Protein AF-A0A524K242-F1 (afdb_monomer)

pLDDT: mean 79.97, std 19.68, range [29.61, 97.94]

Structure (mmCIF, N/CA/C/O backbone):
data_AF-A0A524K242-F1
#
_entry.id   AF-A0A524K242-F1
#
loop_
_atom_site.group_PDB
_atom_site.id
_atom_site.type_symbol
_atom_site.label_atom_id
_atom_site.label_alt_id
_atom_site.label_comp_id
_atom_site.label_asym_id
_atom_site.label_entity_id
_atom_site.label_seq_id
_atom_site.pdbx_PDB_ins_code
_atom_site.Cartn_x
_atom_site.Cartn_y
_atom_site.Cartn_z
_atom_site.occupancy
_atom_site.B_iso_or_equiv
_atom_site.auth_seq_id
_atom_site.auth_comp_id
_atom_site.auth_asym_id
_atom_site.auth_atom_id
_atom_site.pdbx_PDB_model_num
ATOM 1 N N . MET A 1 1 ? -38.930 -62.340 25.314 1.00 42.44 1 MET A N 1
ATOM 2 C CA . MET A 1 1 ? -38.741 -61.774 23.959 1.00 42.44 1 MET A CA 1
ATOM 3 C C . MET A 1 1 ? -38.458 -60.273 24.111 1.00 42.44 1 MET A C 1
ATOM 5 O O . MET A 1 1 ? -39.391 -59.498 24.069 1.00 42.44 1 MET A O 1
ATOM 9 N N . LEU A 1 2 ? -37.294 -59.736 24.487 1.00 34.53 2 LEU A N 1
ATOM 10 C CA . LEU A 1 2 ? -35.888 -60.018 24.176 1.00 34.53 2 LEU A CA 1
ATOM 11 C C . LEU A 1 2 ? -35.603 -60.156 22.672 1.00 34.53 2 LEU A C 1
ATOM 13 O O . LEU A 1 2 ? -35.910 -61.187 22.083 1.00 34.53 2 LEU A O 1
ATOM 17 N N . LYS A 1 3 ? -34.935 -59.113 22.149 1.00 38.59 3 LYS A N 1
ATOM 18 C CA . LYS A 1 3 ? -34.199 -58.989 20.876 1.00 38.59 3 LYS A CA 1
ATOM 19 C C . LYS A 1 3 ? -35.023 -58.801 19.595 1.00 38.59 3 LYS A C 1
ATOM 21 O O . LYS A 1 3 ? -35.289 -59.769 18.895 1.00 38.59 3 LYS A O 1
ATOM 26 N N . LYS A 1 4 ? -35.304 -57.537 19.232 1.00 38.00 4 LYS A N 1
ATOM 27 C CA . LYS A 1 4 ? -35.409 -57.073 17.821 1.00 38.00 4 LYS A CA 1
ATOM 28 C C . LYS A 1 4 ? -35.371 -55.538 17.634 1.00 38.00 4 LYS A C 1
ATOM 30 O O . LYS A 1 4 ? -35.857 -55.016 16.638 1.00 38.00 4 LYS A O 1
ATOM 35 N N . HIS A 1 5 ? -34.747 -54.812 18.561 1.00 40.09 5 HIS A N 1
ATOM 36 C CA . HIS A 1 5 ? -34.411 -53.389 18.421 1.00 40.09 5 HIS A CA 1
ATOM 37 C C . HIS A 1 5 ? -32.947 -53.206 18.812 1.00 40.09 5 HIS A C 1
ATOM 39 O O . HIS A 1 5 ? -32.665 -52.879 19.949 1.00 40.09 5 HIS A O 1
ATOM 45 N N . GLU A 1 6 ? -32.037 -53.551 17.900 1.00 36.59 6 GLU A N 1
ATOM 46 C CA . GLU A 1 6 ? -30.608 -53.192 17.911 1.00 36.59 6 GLU A CA 1
ATOM 47 C C . GLU A 1 6 ? -29.932 -54.004 16.804 1.00 36.59 6 GLU A C 1
ATOM 49 O O . GLU A 1 6 ? -29.565 -55.155 17.023 1.00 36.59 6 GLU A O 1
ATOM 54 N N . LYS A 1 7 ? -29.882 -53.450 15.585 1.00 36.50 7 LYS A N 1
ATOM 55 C CA . LYS A 1 7 ? -28.930 -53.767 14.493 1.00 36.50 7 LYS A CA 1
ATOM 56 C C . LYS A 1 7 ? -29.427 -53.160 13.175 1.00 36.50 7 LYS A C 1
ATOM 58 O O . LYS A 1 7 ? -29.751 -53.888 12.251 1.00 36.50 7 LYS A O 1
ATOM 63 N N . CYS A 1 8 ? -29.530 -51.829 13.093 1.00 32.56 8 CYS A N 1
ATOM 64 C CA . CYS A 1 8 ? -29.484 -51.138 11.791 1.00 32.56 8 CYS A CA 1
ATOM 65 C C . CYS A 1 8 ? -29.260 -49.611 11.876 1.00 32.56 8 CYS A C 1
ATOM 67 O O . CYS A 1 8 ? -29.752 -48.884 11.027 1.00 32.56 8 CYS A O 1
ATOM 69 N N . VAL A 1 9 ? -28.559 -49.088 12.895 1.00 35.62 9 VAL A N 1
ATOM 70 C CA . VAL A 1 9 ? -28.145 -47.656 12.935 1.00 35.62 9 VAL A CA 1
ATOM 71 C C . VAL A 1 9 ? -26.685 -47.497 13.406 1.00 35.62 9 VAL A C 1
ATOM 73 O O . VAL A 1 9 ? -26.227 -46.427 13.783 1.00 35.62 9 VAL A O 1
ATOM 76 N N . GLN A 1 10 ? -25.895 -48.571 13.354 1.00 34.06 10 GLN A N 1
ATOM 77 C CA . GLN A 1 10 ? -24.447 -48.511 13.579 1.00 34.06 10 GLN A CA 1
ATOM 78 C C . GLN A 1 10 ? -23.697 -48.917 12.310 1.00 34.06 10 GLN A C 1
ATOM 80 O O . GLN A 1 10 ? -22.938 -49.874 12.287 1.00 34.06 10 GLN A O 1
ATOM 85 N N . SER A 1 11 ? -23.900 -48.151 11.245 1.00 36.50 11 SER A N 1
ATOM 86 C CA . SER A 1 11 ? -22.844 -47.891 10.268 1.00 36.50 11 SER A CA 1
ATOM 87 C C . SER A 1 11 ? -22.536 -46.398 10.342 1.00 36.50 11 SER A C 1
ATOM 89 O O . SER A 1 11 ? -22.792 -45.630 9.417 1.00 36.50 11 SER A O 1
ATOM 91 N N . LYS A 1 12 ? -22.045 -45.974 11.515 1.00 40.19 12 LYS A N 1
ATOM 92 C CA . LYS A 1 12 ? -21.290 -44.731 11.646 1.00 40.19 12 LYS A CA 1
ATOM 93 C C . LYS A 1 12 ? -20.072 -44.896 10.744 1.00 40.19 12 LYS A C 1
ATOM 95 O O . LYS A 1 12 ? -19.096 -45.528 11.133 1.00 40.19 12 LYS A O 1
ATOM 100 N N . GLY A 1 13 ? -20.167 -44.382 9.522 1.00 40.28 13 GLY A N 1
ATOM 101 C CA . GLY A 1 13 ? -18.994 -44.050 8.736 1.00 40.28 13 GLY A CA 1
ATOM 102 C C . GLY A 1 13 ? -18.268 -42.963 9.506 1.00 40.28 13 GLY A C 1
ATOM 103 O O . GLY A 1 13 ? -18.625 -41.792 9.418 1.00 40.28 13 GLY A O 1
ATOM 104 N N . THR A 1 14 ? -17.322 -43.367 10.346 1.00 46.06 14 THR A N 1
ATOM 105 C CA . THR A 1 14 ? -16.309 -42.483 10.902 1.00 46.06 14 THR A CA 1
ATOM 106 C C . THR A 1 14 ? -15.614 -41.868 9.696 1.00 46.06 14 THR A C 1
ATOM 108 O O . THR A 1 14 ? -14.786 -42.523 9.066 1.00 46.06 14 THR A O 1
ATOM 111 N N . VAL A 1 15 ? -16.010 -40.656 9.299 1.00 51.56 15 VAL A N 1
ATOM 112 C CA . VAL A 1 15 ? -15.212 -39.873 8.357 1.00 51.56 15 VAL A CA 1
ATOM 113 C C . VAL A 1 15 ? -13.852 -39.769 9.030 1.00 51.56 15 VAL A C 1
ATOM 115 O O . VAL A 1 15 ? -13.754 -39.214 10.126 1.00 51.56 15 VAL A O 1
ATOM 118 N N . SER A 1 16 ? -12.851 -40.435 8.451 1.00 55.69 16 SER A N 1
ATOM 119 C CA . SER A 1 16 ? -11.499 -40.469 9.001 1.00 55.69 16 SER A CA 1
ATOM 120 C C . SER A 1 16 ? -11.087 -39.038 9.327 1.00 55.69 16 SER A C 1
ATOM 122 O O . SER A 1 16 ? -11.194 -38.161 8.467 1.00 55.69 16 SER A O 1
ATOM 124 N N . SER A 1 17 ? -10.626 -38.778 10.551 1.00 59.44 17 SER A N 1
ATOM 125 C CA . SER A 1 17 ? -10.115 -37.458 10.939 1.00 59.44 17 SER A CA 1
ATOM 126 C C . SER A 1 17 ? -9.003 -36.982 9.995 1.00 59.44 17 SER A C 1
ATOM 128 O O . SER A 1 17 ? -8.824 -35.779 9.828 1.00 59.44 17 SER A O 1
ATOM 130 N N . SER A 1 18 ? -8.311 -37.913 9.320 1.00 61.03 18 SER A N 1
ATOM 131 C CA . SER A 1 18 ? -7.357 -37.612 8.249 1.00 61.03 18 SER A CA 1
ATOM 132 C C . SER A 1 18 ? -8.021 -36.961 7.032 1.00 61.03 18 SER A C 1
ATOM 134 O O . SER A 1 18 ? -7.525 -35.954 6.552 1.00 61.03 18 SER A O 1
ATOM 136 N N . ALA A 1 19 ? -9.175 -37.463 6.584 1.00 67.25 19 ALA A N 1
ATOM 137 C CA . ALA A 1 19 ? -9.886 -36.946 5.416 1.00 67.25 19 ALA A CA 1
ATOM 138 C C . ALA A 1 19 ? -10.508 -35.567 5.689 1.00 67.25 19 ALA A C 1
ATOM 140 O O . ALA A 1 19 ? -10.528 -34.708 4.813 1.00 67.25 19 ALA A O 1
ATOM 141 N N . VAL A 1 20 ? -10.979 -35.326 6.919 1.00 69.62 20 VAL A N 1
ATOM 142 C CA . VAL A 1 20 ? -11.454 -33.994 7.336 1.00 69.62 20 VAL A CA 1
ATOM 143 C C . VAL A 1 20 ? -10.293 -32.999 7.402 1.00 69.62 20 VAL A C 1
ATOM 145 O O . VAL A 1 20 ? -10.437 -31.869 6.939 1.00 69.62 20 VAL A O 1
ATOM 148 N N . ASN A 1 21 ? -9.131 -33.414 7.915 1.00 68.81 21 ASN A N 1
ATOM 149 C CA . ASN A 1 21 ? -7.930 -32.578 7.914 1.00 68.81 21 ASN A CA 1
ATOM 150 C C . ASN A 1 21 ? -7.433 -32.286 6.495 1.00 68.81 21 ASN A C 1
ATOM 152 O O . ASN A 1 21 ? -7.138 -31.136 6.195 1.00 68.81 21 ASN A O 1
ATOM 156 N N . GLU A 1 22 ? -7.389 -33.279 5.608 1.00 70.81 22 GLU A N 1
ATOM 157 C CA . GLU A 1 22 ? -7.005 -33.090 4.204 1.00 70.81 22 GLU A CA 1
ATOM 158 C C . GLU A 1 22 ? -7.956 -32.129 3.480 1.00 70.81 22 GLU A C 1
ATOM 160 O O . GLU A 1 22 ? -7.500 -31.205 2.810 1.00 70.81 22 GLU A O 1
ATOM 165 N N . LEU A 1 23 ? -9.273 -32.272 3.670 1.00 69.44 23 LEU A N 1
ATOM 166 C CA . LEU A 1 23 ? -10.265 -31.351 3.106 1.00 69.44 23 LEU A CA 1
ATOM 167 C C . LEU A 1 23 ? -10.105 -29.922 3.635 1.00 69.44 23 LEU A C 1
ATOM 169 O O . LEU A 1 23 ? -10.244 -28.971 2.865 1.00 69.44 23 LEU A O 1
ATOM 173 N N . ASN A 1 24 ? -9.795 -29.757 4.922 1.00 68.62 24 ASN A N 1
ATOM 174 C CA . ASN A 1 24 ? -9.546 -28.441 5.505 1.00 68.62 24 ASN A CA 1
ATOM 175 C C . ASN A 1 24 ? -8.248 -27.822 4.973 1.00 68.62 24 ASN A C 1
ATOM 177 O O . ASN A 1 24 ? -8.267 -26.658 4.591 1.00 68.62 24 ASN A O 1
ATOM 181 N N . ILE A 1 25 ? -7.170 -28.600 4.844 1.00 73.62 25 ILE A N 1
ATOM 182 C CA . ILE A 1 25 ? -5.895 -28.148 4.265 1.00 73.62 25 ILE A CA 1
ATOM 183 C C . ILE A 1 25 ? -6.082 -27.717 2.804 1.00 73.62 25 ILE A C 1
ATOM 185 O O . ILE A 1 25 ? -5.585 -26.671 2.395 1.00 73.62 25 ILE A O 1
ATOM 189 N N . ILE A 1 26 ? -6.828 -28.494 2.012 1.00 69.88 26 ILE A N 1
ATOM 190 C CA . ILE A 1 26 ? -7.129 -28.158 0.612 1.00 69.88 26 ILE A CA 1
ATOM 191 C C . ILE A 1 26 ? -8.006 -26.902 0.535 1.00 69.88 26 ILE A C 1
ATOM 193 O O . ILE A 1 26 ? -7.803 -26.043 -0.319 1.00 69.88 26 ILE A O 1
ATOM 197 N N . ARG A 1 27 ? -8.986 -26.758 1.431 1.00 66.44 27 ARG A N 1
ATOM 198 C CA . ARG A 1 27 ? -9.832 -25.563 1.471 1.00 66.44 27 ARG A CA 1
ATOM 199 C C . ARG A 1 27 ? -9.030 -24.321 1.856 1.00 66.44 27 ARG A C 1
ATOM 201 O O . ARG A 1 27 ? -9.202 -23.282 1.225 1.00 66.44 27 ARG A O 1
ATOM 208 N N . GLU A 1 28 ? -8.164 -24.426 2.858 1.00 67.38 28 GLU A N 1
ATOM 209 C CA . GLU A 1 28 ? -7.267 -23.347 3.276 1.00 67.38 28 GLU A CA 1
ATOM 210 C C . GLU A 1 28 ? -6.303 -22.959 2.154 1.00 67.38 28 GLU A C 1
ATOM 212 O O . GLU A 1 28 ? -6.154 -21.770 1.881 1.00 67.38 28 GLU A O 1
ATOM 217 N N . SER A 1 29 ? -5.728 -23.929 1.435 1.00 60.12 29 SER A N 1
ATOM 218 C CA . SER A 1 29 ? -4.823 -23.645 0.316 1.00 60.12 29 SER A CA 1
ATOM 219 C C . SER A 1 29 ? -5.529 -22.970 -0.863 1.00 60.12 29 SER A C 1
ATOM 221 O O . SER A 1 29 ? -4.965 -22.062 -1.470 1.00 60.12 29 SER A O 1
ATOM 223 N N . ILE A 1 30 ? -6.785 -23.329 -1.154 1.00 67.38 30 ILE A N 1
ATOM 224 C CA . ILE A 1 30 ? -7.597 -22.652 -2.178 1.00 67.38 30 ILE A CA 1
ATOM 225 C C . ILE A 1 30 ? -7.927 -21.218 -1.753 1.00 67.38 30 ILE A C 1
ATOM 227 O O . ILE A 1 30 ? -7.791 -20.299 -2.556 1.00 67.38 30 ILE A O 1
ATOM 231 N N . VAL A 1 31 ? -8.343 -21.001 -0.500 1.00 68.25 31 VAL A N 1
ATOM 232 C CA . VAL A 1 31 ? -8.637 -19.651 0.013 1.00 68.25 31 VAL A CA 1
ATOM 233 C C . VAL A 1 31 ? -7.382 -18.778 -0.019 1.00 68.25 31 VAL A C 1
ATOM 235 O O . VAL A 1 31 ? -7.457 -17.626 -0.440 1.00 68.25 31 VAL A O 1
ATOM 238 N N . GLN A 1 32 ? -6.227 -19.337 0.350 1.00 69.62 32 GLN A N 1
ATOM 239 C CA . GLN A 1 32 ? -4.930 -18.668 0.246 1.00 69.62 32 GLN A CA 1
ATOM 240 C C . GLN A 1 32 ? -4.579 -18.312 -1.196 1.00 69.62 32 GLN A C 1
ATOM 242 O O . GLN A 1 32 ? -4.252 -17.160 -1.472 1.00 69.62 32 GLN A O 1
ATOM 247 N N . ALA A 1 33 ? -4.717 -19.261 -2.123 1.00 60.28 33 ALA A N 1
ATOM 248 C CA . ALA A 1 33 ? -4.453 -19.027 -3.537 1.00 60.28 33 ALA A CA 1
ATOM 249 C C . ALA A 1 33 ? -5.357 -17.929 -4.119 1.00 60.28 33 ALA A C 1
ATOM 251 O O . ALA A 1 33 ? -4.871 -17.053 -4.822 1.00 60.28 33 ALA A O 1
ATOM 252 N N . VAL A 1 34 ? -6.651 -17.925 -3.783 1.00 68.19 34 VAL A N 1
ATOM 253 C CA . VAL A 1 34 ? -7.604 -16.907 -4.259 1.00 68.19 34 VAL A CA 1
ATOM 254 C C . VAL A 1 34 ? -7.348 -15.542 -3.611 1.00 68.19 34 VAL A C 1
ATOM 256 O O . VAL A 1 34 ? -7.420 -14.519 -4.286 1.00 68.19 34 VAL A O 1
ATOM 259 N N . GLY A 1 35 ? -7.022 -15.501 -2.316 1.00 67.44 35 GLY A N 1
ATOM 260 C CA . GLY A 1 35 ? -6.725 -14.253 -1.608 1.00 67.44 35 GLY A CA 1
ATOM 261 C C . GLY A 1 35 ? -5.398 -13.607 -2.021 1.00 67.44 35 GLY A C 1
ATOM 262 O O . GLY A 1 35 ? -5.261 -12.388 -1.916 1.00 67.44 35 GLY A O 1
ATOM 263 N N . LEU A 1 36 ? -4.444 -14.402 -2.519 1.00 77.44 36 LEU A N 1
ATOM 264 C CA . LEU A 1 36 ? -3.141 -13.949 -3.018 1.00 77.44 36 LEU A CA 1
ATOM 265 C C . LEU A 1 36 ? -3.072 -13.827 -4.547 1.00 77.44 36 LEU A C 1
ATOM 267 O O . LEU A 1 36 ? -2.053 -13.368 -5.049 1.00 77.44 36 LEU A O 1
ATOM 271 N N . ASP A 1 37 ? -4.128 -14.171 -5.290 1.00 75.31 37 ASP A N 1
ATOM 272 C CA . ASP A 1 37 ? -4.134 -14.220 -6.767 1.00 75.31 37 ASP A CA 1
ATOM 273 C C . ASP A 1 37 ? -3.710 -12.891 -7.426 1.00 75.31 37 ASP A C 1
ATOM 275 O O . ASP A 1 37 ? -3.125 -12.851 -8.506 1.00 75.31 37 ASP A O 1
ATOM 279 N N . GLN A 1 38 ? -3.960 -11.774 -6.740 1.00 76.69 38 GLN A N 1
ATOM 280 C CA . GLN A 1 38 ? -3.595 -10.433 -7.203 1.00 76.69 38 GLN A CA 1
ATOM 281 C C . GLN A 1 38 ? -2.141 -10.041 -6.875 1.00 76.69 38 GLN A C 1
ATOM 283 O O . GLN A 1 38 ? -1.637 -9.052 -7.409 1.00 76.69 38 GLN A O 1
ATOM 288 N N . ILE A 1 39 ? -1.454 -10.775 -5.993 1.00 84.00 39 ILE A N 1
ATOM 289 C CA . ILE A 1 39 ? -0.056 -10.524 -5.628 1.00 84.00 39 ILE A CA 1
ATOM 290 C C . ILE A 1 39 ? 0.838 -11.335 -6.561 1.00 84.00 39 ILE A C 1
ATOM 292 O O . ILE A 1 39 ? 1.073 -12.527 -6.386 1.00 84.00 39 ILE A O 1
ATOM 296 N N . LEU A 1 40 ? 1.354 -10.650 -7.575 1.00 83.69 40 LEU A N 1
ATOM 297 C CA . LEU A 1 40 ? 2.193 -11.246 -8.603 1.00 83.69 40 LEU A CA 1
ATOM 298 C C . LEU A 1 40 ? 3.675 -11.156 -8.225 1.00 83.69 40 LEU A C 1
ATOM 300 O O . LEU A 1 40 ? 4.207 -10.064 -8.016 1.00 83.69 40 LEU A O 1
ATOM 304 N N . GLY A 1 41 ? 4.348 -12.304 -8.194 1.00 82.94 41 GLY A N 1
ATOM 305 C CA . GLY A 1 41 ? 5.795 -12.399 -8.034 1.00 82.94 41 GLY A CA 1
ATOM 306 C C . GLY A 1 41 ? 6.249 -13.814 -7.692 1.00 82.94 41 GLY A C 1
ATOM 307 O O . GLY A 1 41 ? 5.480 -14.628 -7.188 1.00 82.94 41 GLY A O 1
ATOM 308 N N . GLN A 1 42 ? 7.502 -14.110 -8.006 1.00 84.44 42 GLN A N 1
ATOM 309 C CA . GLN A 1 42 ? 8.181 -15.365 -7.683 1.00 84.44 42 GLN A CA 1
ATOM 310 C C . GLN A 1 42 ? 9.440 -15.135 -6.844 1.00 84.44 42 GLN A C 1
ATOM 312 O O . GLN A 1 42 ? 9.995 -16.102 -6.323 1.00 84.44 42 GLN A O 1
ATOM 317 N N . SER A 1 43 ? 9.869 -13.879 -6.687 1.00 89.12 43 SER A N 1
ATOM 318 C CA . SER A 1 43 ? 11.044 -13.538 -5.898 1.00 89.12 43 SER A CA 1
ATOM 319 C C . SER A 1 43 ? 10.904 -13.994 -4.437 1.00 89.12 43 SER A C 1
ATOM 321 O O . SER A 1 43 ? 9.800 -13.969 -3.871 1.00 89.12 43 SER A O 1
ATOM 323 N N . PRO A 1 44 ? 12.019 -14.339 -3.763 1.00 89.25 44 PRO A N 1
ATOM 324 C CA . PRO A 1 44 ? 12.007 -14.666 -2.336 1.00 89.25 44 PRO A CA 1
ATOM 325 C C . PRO A 1 44 ? 11.389 -13.556 -1.473 1.00 89.25 44 PRO A C 1
ATOM 327 O O . PRO A 1 44 ? 10.777 -13.826 -0.441 1.00 89.25 44 PRO A O 1
ATOM 330 N N . ALA A 1 45 ? 11.515 -12.299 -1.913 1.00 90.38 45 ALA A N 1
ATOM 331 C CA . ALA A 1 45 ? 10.910 -11.151 -1.254 1.00 90.38 45 ALA A CA 1
ATOM 332 C C . ALA A 1 45 ? 9.373 -11.212 -1.284 1.00 90.38 45 ALA A C 1
ATOM 334 O O . ALA A 1 45 ? 8.738 -11.018 -0.249 1.00 90.38 45 ALA A O 1
ATOM 335 N N . VAL A 1 46 ? 8.767 -11.525 -2.435 1.00 89.56 46 VAL A N 1
ATOM 336 C CA . VAL A 1 46 ? 7.304 -11.656 -2.556 1.00 89.56 46 VAL A CA 1
ATOM 337 C C . VAL A 1 46 ? 6.781 -12.896 -1.832 1.00 89.56 46 VAL A C 1
ATOM 339 O O . VAL A 1 46 ? 5.724 -12.829 -1.202 1.00 89.56 46 VAL A O 1
ATOM 342 N N . GLN A 1 47 ? 7.531 -14.000 -1.843 1.00 90.25 47 GLN A N 1
ATOM 343 C CA . GLN A 1 47 ? 7.179 -15.194 -1.066 1.00 90.25 47 GLN A CA 1
ATOM 344 C C . GLN A 1 47 ? 7.130 -14.884 0.434 1.00 90.25 47 GLN A C 1
ATOM 346 O O . GLN A 1 47 ? 6.126 -15.154 1.088 1.00 90.25 47 GLN A O 1
ATOM 351 N N . LYS A 1 48 ? 8.157 -14.203 0.959 1.00 92.62 48 LYS A N 1
ATOM 352 C CA . LYS A 1 48 ? 8.197 -13.780 2.364 1.00 92.62 48 LYS A CA 1
ATOM 353 C C . LYS A 1 48 ? 7.015 -12.877 2.738 1.00 92.62 48 LYS A C 1
ATOM 355 O O . LYS A 1 48 ? 6.407 -13.078 3.784 1.00 92.62 48 LYS A O 1
ATOM 360 N N . ILE A 1 49 ? 6.668 -11.913 1.883 1.00 93.12 49 ILE A N 1
ATOM 361 C CA . ILE A 1 49 ? 5.501 -11.035 2.092 1.00 93.12 49 ILE A CA 1
ATOM 362 C C . ILE A 1 49 ? 4.210 -11.850 2.126 1.00 93.12 49 ILE A C 1
ATOM 364 O O . ILE A 1 49 ? 3.351 -11.598 2.963 1.00 93.12 49 ILE A O 1
ATOM 368 N N . SER A 1 50 ? 4.072 -12.833 1.237 1.00 91.81 50 SER A N 1
ATOM 369 C CA . SER A 1 50 ? 2.893 -13.702 1.187 1.00 91.81 50 SER A CA 1
ATOM 370 C C . SER A 1 50 ? 2.747 -14.512 2.480 1.00 91.81 50 SER A C 1
ATOM 372 O O . SER A 1 50 ? 1.663 -14.549 3.063 1.00 91.81 50 SER A O 1
ATOM 374 N N . ASP A 1 51 ? 3.848 -15.068 2.990 1.00 92.25 51 ASP A N 1
ATOM 375 C CA . ASP A 1 51 ? 3.872 -15.785 4.270 1.00 92.25 51 ASP A CA 1
ATOM 376 C C . ASP A 1 51 ? 3.525 -14.873 5.457 1.00 92.25 51 ASP A C 1
ATOM 378 O O . ASP A 1 51 ? 2.800 -15.273 6.374 1.00 92.25 51 ASP A O 1
ATOM 382 N N . GLU A 1 52 ? 4.040 -13.641 5.465 1.00 94.75 52 GLU A N 1
ATOM 383 C CA . GLU A 1 52 ? 3.717 -12.638 6.483 1.00 94.75 52 GLU A CA 1
ATOM 384 C C . GLU A 1 52 ? 2.239 -12.240 6.421 1.00 94.75 52 GLU A C 1
ATOM 386 O O . GLU A 1 52 ? 1.574 -12.227 7.456 1.00 94.75 52 GLU A O 1
ATOM 391 N N . ILE A 1 53 ? 1.690 -12.010 5.225 1.00 94.75 53 ILE A N 1
ATOM 392 C CA . ILE A 1 53 ? 0.269 -11.709 5.016 1.00 94.75 53 ILE A CA 1
ATOM 393 C C . ILE A 1 53 ? -0.614 -12.819 5.594 1.00 94.75 53 ILE A C 1
ATOM 395 O O . ILE A 1 53 ? -1.563 -12.512 6.314 1.00 94.75 53 ILE A O 1
ATOM 399 N N . ILE A 1 54 ? -0.298 -14.094 5.337 1.00 92.38 54 ILE A N 1
ATOM 400 C CA . ILE A 1 54 ? -1.071 -15.231 5.865 1.00 92.38 54 ILE A CA 1
ATOM 401 C C . ILE A 1 54 ? -1.067 -15.222 7.401 1.00 92.38 54 ILE A C 1
ATOM 403 O O . ILE A 1 54 ? -2.122 -15.350 8.029 1.00 92.38 54 ILE A O 1
ATOM 407 N N . LYS A 1 55 ? 0.101 -15.018 8.024 1.00 94.06 55 LYS A N 1
ATOM 408 C CA . LYS A 1 55 ? 0.229 -14.951 9.492 1.00 94.06 55 LYS A CA 1
ATOM 409 C C . LYS A 1 55 ? -0.542 -13.768 10.077 1.00 94.06 55 LYS A C 1
ATOM 411 O O . LYS A 1 55 ? -1.237 -13.920 11.078 1.00 94.06 55 LYS A O 1
ATOM 416 N N . ILE A 1 56 ? -0.446 -12.603 9.441 1.00 94.88 56 ILE A N 1
ATOM 417 C CA . ILE A 1 56 ? -1.129 -11.375 9.858 1.00 94.88 56 ILE A CA 1
ATOM 418 C C . ILE A 1 56 ? -2.650 -11.512 9.715 1.00 94.88 56 ILE A C 1
ATOM 420 O O . ILE A 1 56 ? -3.404 -11.042 10.570 1.00 94.88 56 ILE A O 1
ATOM 424 N N . ALA A 1 57 ? -3.122 -12.161 8.652 1.00 93.62 57 ALA A N 1
ATOM 425 C CA . ALA A 1 57 ? -4.542 -12.349 8.383 1.00 93.62 57 ALA A CA 1
ATOM 426 C C . ALA A 1 57 ? -5.238 -13.225 9.438 1.00 93.62 57 ALA A C 1
ATOM 428 O O . ALA A 1 57 ? -6.405 -12.986 9.759 1.00 93.62 57 ALA A O 1
ATOM 429 N N . ALA A 1 58 ? -4.517 -14.183 10.031 1.00 92.75 58 ALA A N 1
ATOM 430 C CA . ALA A 1 58 ? -5.029 -15.039 11.102 1.00 92.75 58 ALA A CA 1
ATOM 431 C C . ALA A 1 58 ? -5.328 -14.277 12.411 1.00 92.75 58 ALA A C 1
ATOM 433 O O . ALA A 1 58 ? -6.142 -14.739 13.220 1.00 92.75 58 ALA A O 1
ATOM 434 N N . CYS A 1 59 ? -4.705 -13.110 12.608 1.00 92.56 59 CYS A N 1
ATOM 435 C CA . CYS A 1 59 ? -4.843 -12.275 13.798 1.00 92.56 59 CYS A CA 1
ATOM 436 C C . CYS A 1 59 ? -5.810 -11.099 13.568 1.00 92.56 59 CYS A C 1
ATOM 438 O O . CYS A 1 59 ? -5.816 -10.455 12.514 1.00 92.56 59 CYS A O 1
ATOM 440 N N . ASP A 1 60 ? -6.605 -10.767 14.589 1.00 90.88 60 ASP A N 1
ATOM 441 C CA . ASP A 1 60 ? -7.491 -9.593 14.585 1.00 90.88 60 ASP A CA 1
ATOM 442 C C . ASP A 1 60 ? -6.802 -8.404 15.273 1.00 90.88 60 ASP A C 1
ATOM 444 O O . ASP A 1 60 ? -7.191 -7.961 16.350 1.00 90.88 60 ASP A O 1
ATOM 448 N N . VAL A 1 61 ? -5.696 -7.955 14.676 1.00 93.62 61 VAL A N 1
ATOM 449 C CA . VAL A 1 61 ? -4.869 -6.837 15.158 1.00 93.62 61 VAL A CA 1
ATOM 450 C C . VAL A 1 61 ? -4.705 -5.779 14.073 1.00 93.62 61 VAL A C 1
ATOM 452 O O . VAL A 1 61 ? -4.867 -6.073 12.885 1.00 93.62 61 VAL A O 1
ATOM 455 N N . ASN A 1 62 ? -4.363 -4.558 14.484 1.00 95.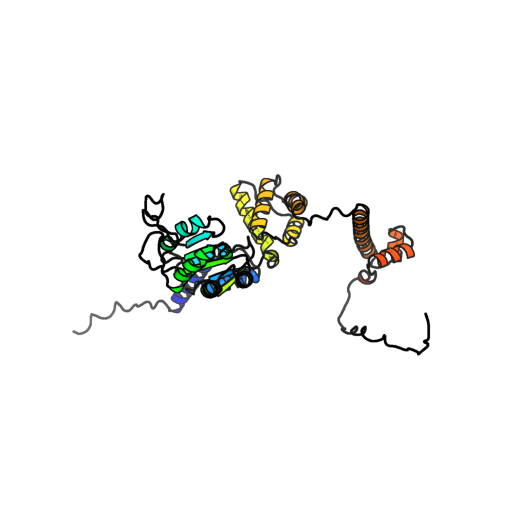31 62 ASN A N 1
ATOM 456 C CA . ASN A 1 62 ? -4.035 -3.483 13.555 1.00 95.31 62 ASN A CA 1
ATOM 457 C C . ASN A 1 62 ? -2.724 -3.775 12.827 1.00 95.31 62 ASN A C 1
ATOM 459 O O . ASN A 1 62 ? -1.803 -4.368 13.393 1.00 95.31 62 ASN A O 1
ATOM 463 N N . VAL A 1 63 ? -2.651 -3.346 11.571 1.00 97.12 63 VAL A N 1
ATOM 464 C CA . VAL A 1 63 ? -1.494 -3.590 10.708 1.00 97.12 63 VAL A CA 1
ATOM 465 C C . VAL A 1 63 ? -1.045 -2.280 10.089 1.00 97.12 63 VAL A C 1
ATOM 467 O O . VAL A 1 63 ? -1.869 -1.547 9.539 1.00 97.12 63 VAL A O 1
ATOM 470 N N . LEU A 1 64 ? 0.258 -2.014 10.130 1.00 97.81 64 LEU A N 1
ATOM 471 C CA . LEU A 1 64 ? 0.885 -0.917 9.407 1.00 97.81 64 LEU A CA 1
ATOM 472 C C . LEU A 1 64 ? 1.646 -1.467 8.197 1.00 97.81 64 LEU A C 1
ATOM 474 O O . LEU A 1 64 ? 2.587 -2.239 8.341 1.00 97.81 64 LEU A O 1
ATOM 478 N N . ILE A 1 65 ? 1.253 -1.061 6.995 1.00 97.81 65 ILE A N 1
ATOM 479 C CA . ILE A 1 65 ? 1.920 -1.423 5.746 1.00 97.81 65 ILE A CA 1
ATOM 480 C C . ILE A 1 65 ? 2.834 -0.274 5.323 1.00 97.81 65 ILE A C 1
ATOM 482 O O . ILE A 1 65 ? 2.372 0.816 4.972 1.00 97.81 65 ILE A O 1
ATOM 486 N N . THR A 1 66 ? 4.139 -0.516 5.305 1.00 97.06 66 THR A N 1
ATOM 487 C CA . THR A 1 66 ? 5.136 0.477 4.892 1.00 97.06 66 THR A CA 1
ATOM 488 C C . THR A 1 66 ? 5.706 0.126 3.526 1.00 97.06 66 THR A C 1
ATOM 490 O O . THR A 1 66 ? 5.861 -1.037 3.162 1.00 97.06 66 THR A O 1
ATOM 493 N N . GLY A 1 67 ? 5.991 1.138 2.712 1.00 95.19 67 GLY A N 1
ATOM 494 C CA . GLY A 1 67 ? 6.624 0.933 1.413 1.00 95.19 67 GLY A CA 1
ATOM 495 C C . GLY A 1 67 ? 6.407 2.098 0.464 1.00 95.19 67 GLY A C 1
ATOM 496 O O . GLY A 1 67 ? 5.473 2.889 0.616 1.00 95.19 67 GLY A O 1
ATOM 497 N N . GLU A 1 68 ? 7.257 2.191 -0.551 1.00 94.38 68 GLU A N 1
ATOM 498 C CA . GLU A 1 68 ? 7.210 3.277 -1.529 1.00 94.38 68 GLU A CA 1
ATOM 499 C C . GLU A 1 68 ? 5.859 3.378 -2.253 1.00 94.38 68 GLU A C 1
ATOM 501 O O . GLU A 1 68 ? 5.022 2.466 -2.242 1.00 94.38 68 GLU A O 1
ATOM 506 N N . SER A 1 69 ? 5.606 4.530 -2.874 1.00 90.06 69 SER A N 1
ATOM 507 C CA . SER A 1 69 ? 4.411 4.683 -3.701 1.00 90.06 69 SER A CA 1
ATOM 508 C C . SER A 1 69 ? 4.470 3.731 -4.901 1.00 90.06 69 SER A C 1
ATOM 510 O O . SER A 1 69 ? 5.537 3.471 -5.457 1.00 90.06 69 SER A O 1
ATOM 512 N N . GLY A 1 70 ? 3.317 3.172 -5.271 1.00 88.50 70 GLY A N 1
ATOM 513 C CA . GLY A 1 70 ? 3.205 2.266 -6.413 1.00 88.50 70 GLY A CA 1
ATOM 514 C C . GLY A 1 70 ? 3.721 0.838 -6.194 1.00 88.50 70 GLY A C 1
ATOM 515 O O . GLY A 1 70 ? 3.841 0.110 -7.171 1.00 88.50 70 GLY A O 1
ATOM 516 N N . THR A 1 71 ? 4.025 0.395 -4.967 1.00 91.94 71 THR A N 1
ATOM 517 C CA . THR A 1 71 ? 4.490 -0.989 -4.695 1.00 91.94 71 THR A CA 1
ATOM 518 C C . THR A 1 71 ? 3.376 -2.029 -4.524 1.00 91.94 71 THR A C 1
ATOM 520 O O . THR A 1 71 ? 3.681 -3.222 -4.470 1.00 91.94 71 THR A O 1
ATOM 523 N N . GLY A 1 72 ? 2.110 -1.599 -4.448 1.00 91.06 72 GLY A N 1
ATOM 524 C CA . GLY A 1 72 ? 0.947 -2.480 -4.262 1.00 91.06 72 GLY A CA 1
ATOM 525 C C . GLY A 1 72 ? 0.450 -2.621 -2.816 1.00 91.06 72 GLY A C 1
ATOM 526 O O . GLY A 1 72 ? -0.100 -3.661 -2.469 1.00 91.06 72 GLY A O 1
ATOM 527 N N . LYS A 1 73 ? 0.614 -1.596 -1.964 1.00 94.44 73 LYS A N 1
ATOM 528 C CA . LYS A 1 73 ? 0.154 -1.617 -0.556 1.00 94.44 73 LYS A CA 1
ATOM 529 C C . LYS A 1 73 ? -1.337 -1.940 -0.396 1.00 94.44 73 LYS A C 1
ATOM 531 O O . LYS A 1 73 ? -1.691 -2.727 0.475 1.00 94.44 73 LYS A O 1
ATOM 536 N N . GLU A 1 74 ? -2.196 -1.402 -1.264 1.00 93.06 74 GLU A N 1
ATOM 537 C CA . GLU A 1 74 ? -3.632 -1.719 -1.244 1.00 93.06 74 GLU A CA 1
ATOM 538 C C . GLU A 1 74 ? -3.899 -3.204 -1.545 1.00 93.06 74 GLU A C 1
ATOM 540 O O . GLU A 1 74 ? -4.742 -3.820 -0.897 1.00 93.06 74 GLU A O 1
ATOM 545 N N . LEU A 1 75 ? -3.155 -3.815 -2.478 1.00 92.81 75 LEU A N 1
ATOM 546 C CA . LEU A 1 75 ? -3.294 -5.244 -2.783 1.00 92.81 75 LEU A CA 1
ATOM 547 C C . LEU A 1 75 ? -2.915 -6.107 -1.577 1.00 92.81 75 LEU A C 1
ATOM 549 O O . LEU A 1 75 ? -3.631 -7.054 -1.259 1.00 92.81 75 LEU A O 1
ATOM 553 N N . ALA A 1 76 ? -1.848 -5.743 -0.860 1.00 95.12 76 ALA A N 1
ATOM 554 C CA . ALA A 1 76 ? -1.478 -6.415 0.382 1.00 95.12 76 ALA A CA 1
ATOM 555 C C . ALA A 1 76 ? -2.562 -6.261 1.465 1.00 95.12 76 ALA A C 1
ATOM 557 O O . ALA A 1 76 ? -2.920 -7.242 2.114 1.00 95.12 76 ALA A O 1
ATOM 558 N N . ALA A 1 77 ? -3.148 -5.069 1.622 1.00 95.75 77 ALA A N 1
ATOM 559 C CA . ALA A 1 77 ? -4.250 -4.844 2.562 1.00 95.75 77 ALA A CA 1
ATOM 560 C C . ALA A 1 77 ? -5.492 -5.685 2.225 1.00 95.75 77 ALA A C 1
ATOM 562 O O . ALA A 1 77 ? -6.093 -6.297 3.111 1.00 95.75 77 ALA A O 1
ATOM 563 N N . ARG A 1 78 ? -5.851 -5.759 0.938 1.00 94.56 78 ARG A N 1
ATOM 564 C CA . ARG A 1 78 ? -6.950 -6.603 0.449 1.00 94.56 78 ARG A CA 1
ATOM 565 C C . ARG A 1 78 ? -6.671 -8.081 0.697 1.00 94.56 78 ARG A C 1
ATOM 567 O O . ARG A 1 78 ? -7.558 -8.776 1.183 1.00 94.56 78 ARG A O 1
ATOM 574 N N . ALA A 1 79 ? -5.452 -8.546 0.436 1.00 94.44 79 ALA A N 1
ATOM 575 C CA . ALA A 1 79 ? -5.058 -9.922 0.721 1.00 94.44 79 ALA A CA 1
ATOM 576 C C . ALA A 1 79 ? -5.185 -10.246 2.220 1.00 94.44 79 ALA A C 1
ATOM 578 O O . ALA A 1 79 ? -5.809 -11.242 2.578 1.00 94.44 79 ALA A O 1
ATOM 579 N N . ILE A 1 80 ? -4.702 -9.366 3.108 1.00 95.38 80 ILE A N 1
ATOM 580 C CA . ILE A 1 80 ? -4.875 -9.528 4.563 1.00 95.38 80 ILE A CA 1
ATOM 581 C C . ILE A 1 80 ? -6.360 -9.639 4.931 1.00 95.38 80 ILE A C 1
ATOM 583 O O . ILE A 1 80 ? -6.727 -10.479 5.751 1.00 95.38 80 ILE A O 1
ATOM 587 N N . HIS A 1 81 ? -7.221 -8.805 4.345 1.00 94.94 81 HIS A N 1
ATOM 588 C CA . HIS A 1 81 ? -8.656 -8.838 4.613 1.00 94.94 81 HIS A CA 1
ATOM 589 C C . HIS A 1 81 ? -9.309 -10.147 4.139 1.00 94.94 81 HIS A C 1
ATOM 591 O O . HIS A 1 81 ? -9.960 -10.825 4.939 1.00 94.94 81 HIS A O 1
ATOM 597 N N . TYR A 1 82 ? -9.106 -10.537 2.878 1.00 92.06 82 TYR A N 1
ATOM 598 C CA . TYR A 1 82 ? -9.740 -11.724 2.291 1.00 92.06 82 TYR A CA 1
ATOM 599 C C . TYR A 1 82 ? -9.235 -13.046 2.876 1.00 92.06 82 TYR A C 1
ATOM 601 O O . TYR A 1 82 ? -9.953 -14.043 2.834 1.00 92.06 82 TYR A O 1
ATOM 609 N N . LEU A 1 83 ? -8.041 -13.054 3.468 1.00 92.00 83 LEU A N 1
ATOM 610 C CA . LEU A 1 83 ? -7.500 -14.207 4.192 1.00 92.00 83 LEU A CA 1
ATOM 611 C C . LEU A 1 83 ? -7.868 -14.215 5.680 1.00 92.00 83 LEU A C 1
ATOM 613 O O . LEU A 1 83 ? -7.574 -15.178 6.386 1.00 92.00 83 LEU A O 1
ATOM 617 N N . SER A 1 84 ? -8.495 -13.149 6.179 1.00 93.12 84 SER A N 1
ATOM 618 C CA . SER A 1 84 ? -8.883 -13.049 7.583 1.00 93.12 84 SER A CA 1
ATOM 619 C C . SER A 1 84 ? -10.243 -13.683 7.865 1.00 93.12 84 SER A C 1
ATOM 621 O O . SER A 1 84 ? -11.035 -13.984 6.971 1.00 93.12 84 SER A O 1
ATOM 623 N N . ARG A 1 85 ? -10.582 -13.777 9.156 1.00 92.38 85 ARG A N 1
ATOM 624 C CA . ARG A 1 85 ? -11.928 -14.158 9.623 1.00 92.38 85 ARG A CA 1
ATOM 625 C C . ARG A 1 85 ? -13.029 -13.190 9.160 1.00 92.38 85 ARG A C 1
ATOM 627 O O . ARG A 1 85 ? -14.205 -13.533 9.240 1.00 92.38 85 ARG A O 1
ATOM 634 N N . ARG A 1 86 ? -12.657 -11.991 8.692 1.00 93.12 86 ARG A N 1
ATOM 635 C CA . ARG A 1 86 ? -13.559 -10.930 8.223 1.00 93.12 86 ARG A CA 1
ATOM 636 C C . ARG A 1 86 ? -13.717 -10.911 6.693 1.00 93.12 86 ARG A C 1
ATOM 638 O O . ARG A 1 86 ? -14.288 -9.966 6.173 1.00 93.12 86 ARG A O 1
ATOM 645 N N . SER A 1 87 ? -13.278 -11.940 5.965 1.00 91.94 87 SER A N 1
ATOM 646 C CA . SER A 1 87 ? -13.294 -11.975 4.489 1.00 91.94 87 SER A CA 1
ATOM 647 C C . SER A 1 87 ? -14.672 -11.816 3.828 1.00 91.94 87 SER A C 1
ATOM 649 O O . SER A 1 87 ? -14.762 -11.367 2.690 1.00 91.94 87 SER A O 1
ATOM 651 N N . GLY A 1 88 ? -15.753 -12.173 4.531 1.00 88.88 88 GLY A N 1
ATOM 652 C CA . GLY A 1 88 ? -17.139 -11.968 4.084 1.00 88.88 88 GLY A CA 1
ATOM 653 C C . GLY A 1 88 ? -17.772 -10.649 4.547 1.00 88.88 88 GLY A C 1
ATOM 654 O O . GLY A 1 88 ? -18.992 -10.502 4.472 1.00 88.88 88 GLY A O 1
ATOM 655 N N . LYS A 1 89 ? -16.985 -9.730 5.114 1.00 94.69 89 LYS A N 1
ATOM 656 C CA . LYS A 1 89 ? -17.421 -8.446 5.687 1.00 94.69 89 LYS A CA 1
ATOM 657 C C . LYS A 1 89 ? -16.926 -7.287 4.807 1.00 94.69 89 LYS A C 1
ATOM 659 O O . LYS A 1 89 ? -16.085 -7.516 3.944 1.00 94.69 89 LYS A O 1
ATOM 664 N N . PRO A 1 90 ? -17.444 -6.055 4.966 1.00 94.50 90 PRO A N 1
ATOM 665 C CA . PRO A 1 90 ? -17.013 -4.940 4.126 1.00 94.50 90 PRO A CA 1
ATOM 666 C C . PRO A 1 90 ? -15.514 -4.643 4.272 1.00 94.50 90 PRO A C 1
ATOM 668 O O . PRO A 1 90 ? -14.963 -4.650 5.374 1.00 94.50 90 PRO A O 1
ATOM 671 N N . PHE A 1 91 ? -14.873 -4.336 3.146 1.00 95.69 91 PHE A N 1
ATOM 672 C CA . PHE A 1 91 ? -13.544 -3.736 3.080 1.00 95.69 91 PHE A CA 1
ATOM 673 C C . PHE A 1 91 ? -13.697 -2.311 2.552 1.00 95.69 91 PHE A C 1
ATOM 675 O O . PHE A 1 91 ? -14.058 -2.128 1.388 1.00 95.69 91 PHE A O 1
ATOM 682 N N . ILE A 1 92 ? -13.447 -1.318 3.404 1.00 96.25 92 ILE A N 1
ATOM 683 C CA . ILE A 1 92 ? -13.635 0.101 3.088 1.00 96.25 92 ILE A CA 1
ATOM 684 C C . ILE A 1 92 ? -12.259 0.765 2.936 1.00 96.25 92 ILE A C 1
ATOM 686 O O . ILE A 1 92 ? -11.603 1.026 3.948 1.00 96.25 92 ILE A O 1
ATOM 690 N N . PRO A 1 93 ? -11.777 1.004 1.701 1.00 94.56 93 PRO A N 1
ATOM 691 C CA . PRO A 1 93 ? -10.544 1.742 1.459 1.00 94.56 93 PRO A CA 1
ATOM 692 C C . PRO A 1 93 ? -10.781 3.253 1.506 1.00 94.56 93 PRO A C 1
ATOM 694 O O . PRO A 1 93 ? -11.705 3.770 0.882 1.00 94.56 93 PRO A O 1
ATOM 697 N N . VAL A 1 94 ? -9.901 3.967 2.200 1.00 94.38 94 VAL A N 1
ATOM 698 C CA . VAL A 1 94 ? -9.917 5.424 2.336 1.00 94.38 94 VAL A CA 1
ATOM 699 C C . VAL A 1 94 ? -8.528 5.948 2.015 1.00 94.38 94 VAL A C 1
ATOM 701 O O . VAL A 1 94 ? -7.554 5.557 2.653 1.00 94.38 94 VAL A O 1
ATOM 704 N N . ASN A 1 95 ? -8.429 6.842 1.034 1.00 92.12 95 ASN A N 1
ATOM 705 C CA . ASN A 1 95 ? -7.187 7.551 0.752 1.00 92.12 95 ASN A CA 1
ATOM 706 C C . ASN A 1 95 ? -7.181 8.880 1.518 1.00 92.12 95 ASN A C 1
ATOM 708 O O . ASN A 1 95 ? -7.905 9.812 1.164 1.00 92.12 95 ASN A O 1
ATOM 712 N N . CYS A 1 96 ? -6.349 8.962 2.555 1.00 91.44 96 CYS A N 1
ATOM 713 C CA . CYS A 1 96 ? -6.258 10.129 3.424 1.00 91.44 96 CYS A CA 1
ATOM 714 C C . CYS A 1 96 ? -5.668 11.366 2.734 1.00 91.44 96 CYS A C 1
ATOM 716 O O . CYS A 1 96 ? -5.966 12.480 3.149 1.00 91.44 96 CYS A O 1
ATOM 718 N N . GLY A 1 97 ? -4.857 11.191 1.687 1.00 87.38 97 GLY A N 1
ATOM 719 C CA . GLY A 1 97 ? -4.280 12.295 0.917 1.00 87.38 97 GLY A CA 1
ATOM 720 C C . GLY A 1 97 ? -5.223 12.881 -0.138 1.00 87.38 97 GLY A C 1
ATOM 721 O O . GLY A 1 97 ? -4.994 13.991 -0.615 1.00 87.38 97 GLY A O 1
ATOM 722 N N . ALA A 1 98 ? -6.286 12.160 -0.511 1.00 86.19 98 ALA A N 1
ATOM 723 C CA . ALA A 1 98 ? -7.201 12.569 -1.579 1.00 86.19 98 ALA A CA 1
ATOM 724 C C . ALA A 1 98 ? -8.370 13.450 -1.103 1.00 86.19 98 ALA A C 1
ATOM 726 O O . ALA A 1 98 ? -8.991 14.131 -1.920 1.00 86.19 98 ALA A O 1
ATOM 727 N N . ILE A 1 99 ? -8.691 13.427 0.194 1.00 85.75 99 ILE A N 1
ATOM 728 C CA . ILE A 1 99 ? -9.852 14.125 0.757 1.00 85.75 99 ILE A CA 1
ATOM 729 C C . ILE A 1 99 ? -9.373 15.387 1.491 1.00 85.75 99 ILE A C 1
ATOM 731 O O . ILE A 1 99 ? -8.504 15.288 2.358 1.00 85.75 99 ILE A O 1
ATOM 735 N N . PRO A 1 100 ? -9.942 16.570 1.197 1.00 86.25 100 PRO A N 1
ATOM 736 C CA . PRO A 1 100 ? -9.664 17.787 1.953 1.00 86.25 100 PRO A CA 1
ATOM 737 C C . PRO A 1 100 ? -9.926 17.604 3.453 1.00 86.25 100 PRO A C 1
ATOM 739 O O . PRO A 1 100 ? -10.918 16.989 3.840 1.00 86.25 100 PRO A O 1
ATOM 742 N N . GLU A 1 101 ? -9.077 18.180 4.306 1.00 79.88 101 GLU A N 1
ATOM 743 C CA . GLU A 1 101 ? -9.133 17.987 5.764 1.00 79.88 101 GLU A CA 1
ATOM 744 C C . GLU A 1 101 ? -10.518 18.284 6.364 1.00 79.88 101 GLU A C 1
ATOM 746 O O . GLU A 1 101 ? -11.033 17.514 7.174 1.00 79.88 101 GLU A O 1
ATOM 751 N N . ASN A 1 102 ? -11.148 19.370 5.914 1.00 79.81 102 ASN A N 1
ATOM 752 C CA . ASN A 1 102 ? -12.472 19.804 6.357 1.00 79.81 102 ASN A CA 1
ATOM 753 C C . ASN A 1 102 ? -13.593 18.813 6.003 1.00 79.81 102 ASN A C 1
ATOM 755 O O . ASN A 1 102 ? -14.628 18.806 6.665 1.00 79.81 102 ASN A O 1
ATOM 759 N N . LEU A 1 103 ? -13.403 17.989 4.971 1.00 86.44 103 LEU A N 1
ATOM 760 C CA . LEU A 1 103 ? -14.347 16.946 4.571 1.00 86.44 103 LEU A CA 1
ATOM 761 C C . LEU A 1 103 ? -13.965 15.580 5.138 1.00 86.44 103 LEU A C 1
ATOM 763 O O . LEU A 1 103 ? -14.846 14.752 5.349 1.00 86.44 103 LEU A O 1
ATOM 767 N N . PHE A 1 104 ? -12.684 15.348 5.431 1.00 89.25 104 PHE A N 1
ATOM 768 C CA . PHE A 1 104 ? -12.193 14.058 5.912 1.00 89.25 104 PHE A CA 1
ATOM 769 C C . PHE A 1 104 ? -12.896 13.617 7.196 1.00 89.25 104 PHE A C 1
ATOM 771 O O . PHE A 1 104 ? -13.310 12.467 7.319 1.00 89.25 104 PHE A O 1
ATOM 778 N N . GLU A 1 105 ? -13.078 14.539 8.144 1.00 89.25 105 GLU A N 1
ATOM 779 C CA . GLU A 1 105 ? -13.792 14.251 9.388 1.00 89.25 105 GLU A CA 1
ATOM 780 C C . GLU A 1 105 ? -15.231 13.787 9.126 1.00 89.25 105 GLU A C 1
ATOM 782 O O . GLU A 1 105 ? -15.693 12.803 9.708 1.00 89.25 105 GLU A O 1
ATOM 787 N N . ASN A 1 106 ? -15.919 14.495 8.228 1.00 91.00 106 ASN A N 1
ATOM 788 C CA . ASN A 1 106 ? -17.299 14.224 7.866 1.00 91.00 106 ASN A CA 1
ATOM 789 C C . ASN A 1 106 ? -17.454 12.889 7.136 1.00 91.00 106 ASN A C 1
ATOM 791 O O . ASN A 1 106 ? -18.352 12.120 7.460 1.00 91.00 106 ASN A O 1
ATOM 795 N N . GLU A 1 107 ? -16.568 12.593 6.190 1.00 91.81 107 GLU A N 1
ATOM 796 C CA . GLU A 1 107 ? -16.564 11.317 5.474 1.00 91.81 107 GLU A CA 1
ATOM 797 C C . GLU A 1 107 ? -16.270 10.154 6.430 1.00 91.81 107 GLU A C 1
ATOM 799 O O . GLU A 1 107 ? -16.975 9.146 6.434 1.00 91.81 107 GLU A O 1
ATOM 804 N N . LEU A 1 108 ? -15.274 10.295 7.310 1.00 92.94 108 LEU A N 1
ATOM 805 C CA . LEU A 1 108 ? -14.856 9.203 8.185 1.00 92.94 108 LEU A CA 1
ATOM 806 C C . LEU A 1 108 ? -15.900 8.884 9.268 1.00 92.94 108 LEU A C 1
ATOM 808 O O . LEU A 1 108 ? -16.255 7.718 9.460 1.00 92.94 108 LEU A O 1
ATOM 812 N N . PHE A 1 109 ? -16.401 9.903 9.970 1.00 92.88 109 PHE A N 1
ATOM 813 C CA . PHE A 1 109 ? -17.266 9.723 11.145 1.00 92.88 109 PHE A CA 1
ATOM 814 C C . PHE A 1 109 ? -18.754 9.969 10.872 1.00 92.88 109 PHE A C 1
ATOM 816 O O . PHE A 1 109 ? -19.601 9.518 11.649 1.00 92.88 109 PHE A O 1
ATOM 823 N N . GLY A 1 110 ? -19.092 10.620 9.759 1.00 92.69 110 GLY A N 1
ATOM 824 C CA . GLY A 1 110 ? -20.456 11.022 9.434 1.00 92.69 110 GLY A CA 1
ATOM 825 C C . GLY A 1 110 ? -20.918 12.232 10.241 1.00 92.69 110 GLY A C 1
ATOM 826 O O . GLY A 1 110 ? -20.227 12.723 11.135 1.00 92.69 110 GLY A O 1
ATOM 827 N N . HIS A 1 111 ? -22.133 12.690 9.960 1.00 92.88 111 HIS A N 1
ATOM 828 C CA . HIS A 1 111 ? -22.758 13.801 10.674 1.00 92.88 111 HIS A CA 1
ATOM 829 C C . HIS A 1 111 ? -24.238 13.547 10.930 1.00 92.88 111 HIS A C 1
ATOM 831 O O . HIS A 1 111 ? -24.911 12.822 10.190 1.00 92.88 111 HIS A O 1
ATOM 837 N N . VAL A 1 112 ? -24.763 14.201 11.963 1.00 92.88 112 VAL A N 1
ATOM 838 C CA . VAL A 1 112 ? -26.208 14.312 12.174 1.00 92.88 112 VAL A CA 1
ATOM 839 C C . VAL A 1 112 ? -26.754 15.581 11.526 1.00 92.88 112 VAL A C 1
ATOM 841 O O . VAL A 1 112 ? -26.039 16.566 11.329 1.00 92.88 112 VAL A O 1
ATOM 844 N N . ARG A 1 113 ? -28.049 15.575 11.201 1.00 90.94 113 ARG A N 1
ATOM 845 C CA . ARG A 1 113 ? -28.748 16.759 10.690 1.00 90.94 113 ARG A CA 1
ATOM 846 C C . ARG A 1 113 ? -28.508 17.972 11.598 1.00 90.94 113 ARG A C 1
ATOM 848 O O . ARG A 1 113 ? -28.767 17.904 12.796 1.00 90.94 113 ARG A O 1
ATOM 855 N N . GLY A 1 114 ? -28.099 19.091 11.003 1.00 87.25 114 GLY A N 1
ATOM 856 C CA . GLY A 1 114 ? -27.827 20.346 11.709 1.00 87.25 114 GLY A CA 1
ATOM 857 C C . GLY A 1 114 ? -26.416 20.472 12.293 1.00 87.25 114 GLY A C 1
ATOM 858 O O . GLY A 1 114 ? -26.160 21.437 13.003 1.00 87.25 114 GLY A O 1
ATOM 859 N N . ALA A 1 115 ? -25.500 19.543 11.994 1.00 85.50 115 ALA A N 1
ATOM 860 C CA . ALA A 1 115 ? -24.105 19.628 12.439 1.00 85.50 115 ALA A CA 1
ATOM 861 C C . ALA A 1 115 ? -23.344 20.846 11.877 1.00 85.50 115 ALA A C 1
ATOM 863 O O . ALA A 1 115 ? -22.456 21.376 12.540 1.00 85.50 115 ALA A O 1
ATOM 864 N N . PHE A 1 116 ? -23.689 21.292 10.666 1.00 85.06 116 PHE A N 1
ATOM 865 C CA . PHE A 1 116 ? -23.163 22.495 10.012 1.00 85.06 116 PHE A CA 1
ATOM 866 C C . PHE A 1 116 ? -24.239 23.116 9.105 1.00 85.06 116 PHE A C 1
ATOM 868 O O . PHE A 1 116 ? -25.303 22.528 8.907 1.00 85.06 116 PHE A O 1
ATOM 875 N N . THR A 1 117 ? -23.983 24.308 8.558 1.00 82.06 117 THR A N 1
ATOM 876 C CA . THR A 1 117 ? -24.976 25.123 7.824 1.00 82.06 117 THR A CA 1
ATOM 877 C C . THR A 1 117 ? -25.668 24.391 6.670 1.00 82.06 117 THR A C 1
ATOM 879 O O . THR A 1 117 ? -26.858 24.605 6.451 1.00 82.06 117 THR A O 1
ATOM 882 N N . ASP A 1 118 ? -24.966 23.485 5.986 1.00 82.00 118 ASP A N 1
ATOM 883 C CA . ASP A 1 118 ? -25.496 22.696 4.863 1.00 82.00 118 ASP A CA 1
ATOM 884 C C . ASP A 1 118 ? -25.932 21.263 5.234 1.00 82.00 118 ASP A C 1
ATOM 886 O O . ASP A 1 118 ? -26.380 20.505 4.370 1.00 82.00 118 ASP A O 1
ATOM 890 N N . ALA A 1 119 ? -25.881 20.878 6.515 1.00 84.81 119 ALA A N 1
ATOM 891 C CA . ALA A 1 119 ? -26.223 19.534 6.995 1.00 84.81 119 ALA A CA 1
ATOM 892 C C . ALA A 1 119 ? -27.746 19.290 7.050 1.00 84.81 119 ALA A C 1
ATOM 894 O O . ALA A 1 119 ? -28.348 19.176 8.124 1.00 84.81 119 ALA A O 1
ATOM 895 N N . ARG A 1 120 ? -28.400 19.221 5.884 1.00 86.56 120 ARG A N 1
ATOM 896 C CA . ARG A 1 120 ? -29.862 19.037 5.768 1.00 86.56 120 ARG A CA 1
ATOM 897 C C . ARG A 1 120 ? -30.344 17.638 6.169 1.00 86.56 120 ARG A C 1
ATOM 899 O O . ARG A 1 120 ? -31.481 17.495 6.621 1.00 86.56 120 ARG A O 1
ATOM 906 N N . TYR A 1 121 ? -29.491 16.628 6.031 1.00 88.81 121 TYR A N 1
ATOM 907 C CA . TYR A 1 121 ? -29.765 15.229 6.368 1.00 88.81 121 TYR A CA 1
ATOM 908 C C . TYR A 1 121 ? -28.621 14.668 7.213 1.00 88.81 121 TYR A C 1
ATOM 910 O O . TYR A 1 121 ? -27.571 15.288 7.293 1.00 88.81 121 TYR A O 1
ATOM 918 N N . SER A 1 122 ? -28.822 13.517 7.855 1.00 89.19 122 SER A N 1
ATOM 919 C CA . SER A 1 122 ? -27.726 12.797 8.513 1.00 89.19 122 SER A CA 1
ATOM 920 C C . SER A 1 122 ? -27.029 11.878 7.507 1.00 89.19 122 SER A C 1
ATOM 922 O O . SER A 1 122 ? -27.709 11.187 6.745 1.00 89.19 122 SER A O 1
ATOM 924 N N . GLN A 1 123 ? -25.699 11.809 7.547 1.00 90.44 123 GLN A N 1
ATOM 925 C CA . GLN A 1 123 ? -24.883 10.923 6.710 1.00 90.44 123 GLN A CA 1
ATOM 926 C C . GLN A 1 123 ? -24.119 9.937 7.596 1.00 90.44 123 GLN A C 1
ATOM 928 O O . GLN A 1 123 ? -23.539 10.318 8.614 1.00 90.44 123 GLN A O 1
ATOM 933 N N . LYS A 1 124 ? -24.126 8.654 7.218 1.00 91.38 124 LYS A N 1
ATOM 934 C CA . LYS A 1 124 ? -23.298 7.637 7.879 1.00 91.38 124 LYS A CA 1
ATOM 935 C C . LYS A 1 124 ? -21.846 7.824 7.436 1.00 91.38 124 LYS A C 1
ATOM 937 O O . LYS A 1 124 ? -21.608 8.037 6.256 1.00 91.38 124 LYS A O 1
ATOM 942 N N . GLY A 1 125 ? -20.909 7.745 8.377 1.00 93.06 125 GLY A N 1
ATOM 943 C CA . GLY A 1 125 ? -19.480 7.780 8.068 1.00 93.06 125 GLY A CA 1
ATOM 944 C C . GLY A 1 125 ? -18.924 6.418 7.664 1.00 93.06 125 GLY A C 1
ATOM 945 O O . GLY A 1 125 ? -19.501 5.378 7.997 1.00 93.06 125 GLY A O 1
ATOM 946 N N . LEU A 1 126 ? -17.754 6.435 7.032 1.00 94.56 126 LEU A N 1
ATOM 947 C CA . LEU A 1 126 ? -17.023 5.256 6.558 1.00 94.56 126 LEU A CA 1
ATOM 948 C C . LEU A 1 126 ? -16.693 4.261 7.680 1.00 94.56 126 LEU A C 1
ATOM 950 O O . LEU A 1 126 ? -16.706 3.054 7.451 1.00 94.56 126 LEU A O 1
ATOM 954 N N . VAL A 1 127 ? -16.469 4.734 8.912 1.00 95.38 127 VAL A N 1
ATOM 955 C CA . VAL A 1 127 ? -16.276 3.858 10.086 1.00 95.38 127 VAL A CA 1
ATOM 956 C C . VAL A 1 127 ? -17.488 2.952 10.298 1.00 95.38 127 VAL A C 1
ATOM 958 O O . VAL A 1 127 ? -17.337 1.755 10.525 1.00 95.38 127 VAL A O 1
ATOM 961 N N . ARG A 1 128 ? -18.696 3.507 10.158 1.00 93.44 128 ARG A N 1
ATOM 962 C CA . ARG A 1 128 ? -19.951 2.768 10.331 1.00 93.44 128 ARG A CA 1
ATOM 963 C C . ARG A 1 128 ? -20.251 1.849 9.150 1.00 93.44 128 ARG A C 1
ATOM 965 O O . ARG A 1 128 ? -20.931 0.842 9.314 1.00 93.44 128 ARG A O 1
ATOM 972 N N . GLU A 1 129 ? -19.778 2.196 7.957 1.00 93.56 129 GLU A N 1
ATOM 973 C CA . GLU A 1 129 ? -19.855 1.315 6.786 1.00 93.56 129 GLU A CA 1
ATOM 974 C C . GLU A 1 129 ? -18.891 0.128 6.895 1.00 93.56 129 GLU A C 1
ATOM 976 O O . GLU A 1 129 ? -19.186 -0.953 6.389 1.00 93.56 129 GLU A O 1
ATOM 981 N N . ALA A 1 130 ? -17.774 0.307 7.604 1.00 94.94 130 ALA A N 1
ATOM 982 C CA . ALA A 1 130 ? -16.772 -0.724 7.849 1.00 94.94 130 ALA A CA 1
ATOM 983 C C . ALA A 1 130 ? -17.109 -1.664 9.021 1.00 94.94 130 ALA A C 1
ATOM 985 O O . ALA A 1 130 ? -16.305 -2.547 9.316 1.00 94.94 130 ALA A O 1
ATOM 986 N N . GLU A 1 131 ? -18.259 -1.501 9.685 1.00 94.44 131 GLU A N 1
ATOM 987 C CA . GLU A 1 131 ? -18.661 -2.270 10.873 1.00 94.44 131 GLU A CA 1
ATOM 988 C C . GLU A 1 131 ? -18.536 -3.792 10.659 1.00 94.44 131 GLU A C 1
ATOM 990 O O . GLU A 1 131 ? -18.967 -4.340 9.638 1.00 94.44 131 GLU A O 1
ATOM 995 N N . TYR A 1 132 ? -17.927 -4.493 11.622 1.00 94.88 132 TYR A N 1
ATOM 996 C CA . TYR A 1 132 ? -17.533 -5.912 11.561 1.00 94.88 132 TYR A CA 1
ATOM 997 C C . TYR A 1 132 ? -16.528 -6.275 10.457 1.00 94.88 132 TYR A C 1
ATOM 999 O O . TYR A 1 132 ? -16.102 -7.427 10.357 1.00 94.88 132 TYR A O 1
ATOM 1007 N N . GLY A 1 133 ? -16.123 -5.315 9.635 1.00 95.62 133 GLY A N 1
ATOM 1008 C CA . GLY A 1 133 ? -15.237 -5.474 8.496 1.00 95.62 133 GLY A CA 1
ATOM 1009 C C . GLY A 1 133 ? -13.848 -4.906 8.740 1.00 95.62 133 GLY A C 1
ATOM 1010 O O . GLY A 1 133 ? -13.254 -5.069 9.812 1.00 95.62 133 GLY A O 1
ATOM 1011 N N . THR A 1 134 ? -13.285 -4.305 7.698 1.00 97.00 134 THR A N 1
ATOM 1012 C CA . THR A 1 134 ? -11.937 -3.739 7.710 1.00 97.00 134 THR A CA 1
ATOM 1013 C C . THR A 1 134 ? -11.941 -2.347 7.101 1.00 97.00 134 THR A C 1
ATOM 1015 O O . THR A 1 134 ? -12.422 -2.154 5.985 1.00 97.00 134 THR A O 1
ATOM 1018 N N . LEU A 1 135 ? -11.365 -1.396 7.829 1.00 97.25 135 LEU A N 1
ATOM 1019 C CA . LEU A 1 135 ? -11.102 -0.043 7.365 1.00 97.25 135 LEU A CA 1
ATOM 1020 C C . LEU A 1 135 ? -9.635 0.044 6.937 1.00 97.25 135 LEU A C 1
ATOM 1022 O O . LEU A 1 135 ? -8.732 -0.165 7.752 1.00 97.25 135 LEU A O 1
ATOM 1026 N N . PHE A 1 136 ? -9.401 0.331 5.660 1.00 97.81 136 PHE A N 1
ATOM 1027 C CA . PHE A 1 136 ? -8.065 0.534 5.117 1.00 97.81 136 PHE A CA 1
ATOM 1028 C C . PHE A 1 136 ? -7.789 2.029 4.950 1.00 97.81 136 PHE A C 1
ATOM 1030 O O . PHE A 1 136 ? -8.528 2.713 4.251 1.00 97.81 136 PHE A O 1
ATOM 1037 N N . LEU A 1 137 ? -6.734 2.528 5.589 1.00 96.75 137 LEU A N 1
ATOM 1038 C CA . LEU A 1 137 ? -6.324 3.931 5.562 1.00 96.75 137 LEU A CA 1
ATOM 1039 C C . LEU A 1 137 ? -5.021 4.064 4.770 1.00 96.75 137 LEU A C 1
ATOM 1041 O O . LEU A 1 137 ? -3.941 3.823 5.313 1.00 96.75 137 LEU A O 1
ATOM 1045 N N . ASP A 1 138 ? -5.109 4.432 3.494 1.00 95.88 138 ASP A N 1
ATOM 1046 C CA . ASP A 1 138 ? -3.932 4.710 2.671 1.00 95.88 138 ASP A CA 1
ATOM 1047 C C . ASP A 1 138 ? -3.418 6.132 2.902 1.00 95.88 138 ASP A C 1
ATOM 1049 O O . ASP A 1 138 ? -4.179 7.054 3.196 1.00 95.88 138 ASP A O 1
ATOM 1053 N N . GLU A 1 139 ? -2.107 6.298 2.769 1.00 94.62 139 GLU A N 1
ATOM 1054 C CA . GLU A 1 139 ? -1.391 7.544 3.049 1.00 94.62 139 GLU A CA 1
ATOM 1055 C C . GLU A 1 139 ? -1.684 8.120 4.448 1.00 94.62 139 GLU A C 1
ATOM 1057 O O . GLU A 1 139 ? -1.852 9.327 4.614 1.00 94.62 139 GLU A O 1
ATOM 1062 N N . ILE A 1 140 ? -1.677 7.277 5.492 1.00 95.56 140 ILE A N 1
ATOM 1063 C CA . ILE A 1 140 ? -2.008 7.695 6.870 1.00 95.56 140 ILE A CA 1
ATOM 1064 C C . ILE A 1 140 ? -1.151 8.865 7.377 1.00 95.56 140 ILE A C 1
ATOM 1066 O O . ILE A 1 140 ? -1.586 9.636 8.217 1.00 95.56 140 ILE A O 1
ATOM 1070 N N . SER A 1 141 ? 0.051 9.052 6.834 1.00 94.12 141 SER A N 1
ATOM 1071 C CA . SER A 1 141 ? 0.918 10.196 7.146 1.00 94.12 141 SER A CA 1
ATOM 1072 C C . SER A 1 141 ? 0.387 11.568 6.691 1.00 94.12 141 SER A C 1
ATOM 1074 O O . SER A 1 141 ? 0.996 12.584 7.017 1.00 94.12 141 SER A O 1
ATOM 1076 N N . ALA A 1 142 ? -0.687 11.612 5.896 1.00 92.62 142 ALA A N 1
ATOM 1077 C CA . ALA A 1 142 ? -1.270 12.841 5.360 1.00 92.62 142 ALA A CA 1
ATOM 1078 C C . ALA A 1 142 ? -2.346 13.463 6.268 1.00 92.62 142 ALA A C 1
ATOM 1080 O O . ALA A 1 142 ? -2.755 14.595 6.025 1.00 92.62 142 ALA A O 1
ATOM 1081 N N . ILE A 1 143 ? -2.807 12.753 7.305 1.00 93.06 143 ILE A N 1
ATOM 1082 C CA . ILE A 1 143 ? -3.878 13.253 8.177 1.00 93.06 143 ILE A CA 1
ATOM 1083 C C . ILE A 1 143 ? -3.388 14.368 9.106 1.00 93.06 143 ILE A C 1
ATOM 1085 O O . ILE A 1 143 ? -2.268 14.332 9.626 1.00 93.06 143 ILE A O 1
ATOM 1089 N N . SER A 1 144 ? -4.266 15.328 9.384 1.00 92.62 144 SER A N 1
ATOM 1090 C CA . SER A 1 144 ? -3.950 16.432 10.286 1.00 92.62 144 SER A CA 1
ATOM 1091 C C . SER A 1 144 ? -3.884 16.000 11.757 1.00 92.62 144 SER A C 1
ATOM 1093 O O . SER A 1 144 ? -4.515 15.006 12.140 1.00 92.62 144 SER A O 1
ATOM 1095 N N . PRO A 1 145 ? -3.186 16.757 12.627 1.00 91.94 145 PRO A N 1
ATOM 1096 C CA . PRO A 1 145 ? -3.093 16.444 14.055 1.00 91.94 145 PRO A CA 1
ATOM 1097 C C . PRO A 1 145 ? -4.455 16.304 14.750 1.00 91.94 145 PRO A C 1
ATOM 1099 O O . PRO A 1 145 ? -4.609 15.489 15.659 1.00 91.94 145 PRO A O 1
ATOM 1102 N N . PHE A 1 146 ? -5.464 17.059 14.308 1.00 90.75 146 PHE A N 1
ATOM 1103 C CA . PHE A 1 146 ? -6.821 16.968 14.847 1.00 90.75 146 PHE A CA 1
ATOM 1104 C C . PHE A 1 146 ? -7.469 15.611 14.543 1.00 90.75 146 PHE A C 1
ATOM 1106 O O . PHE A 1 146 ? -8.023 14.963 15.435 1.00 90.75 146 PHE A O 1
ATOM 1113 N N . ILE A 1 147 ? -7.340 15.139 13.301 1.00 92.56 147 ILE A N 1
ATOM 1114 C CA . ILE A 1 147 ? -7.833 13.823 12.889 1.00 92.56 147 ILE A CA 1
ATOM 1115 C C . ILE A 1 147 ? -7.080 12.701 13.612 1.00 92.56 147 ILE A C 1
ATOM 1117 O O . ILE A 1 147 ? -7.706 11.722 14.018 1.00 92.56 147 ILE A O 1
ATOM 1121 N N . GLN A 1 148 ? -5.773 12.858 13.854 1.00 95.06 148 GLN A N 1
ATOM 1122 C CA . GLN A 1 148 ? -4.971 11.878 14.601 1.00 95.06 148 GLN A CA 1
ATOM 1123 C C . GLN A 1 148 ? -5.550 11.605 15.997 1.00 95.06 148 GLN A C 1
ATOM 1125 O O . GLN A 1 148 ? -5.645 10.449 16.406 1.00 95.06 148 GLN A O 1
ATOM 1130 N N . VAL A 1 149 ? -6.011 12.642 16.708 1.00 93.44 149 VAL A N 1
ATOM 1131 C CA . VAL A 1 149 ? -6.637 12.492 18.036 1.00 93.44 149 VAL A CA 1
ATOM 1132 C C . VAL A 1 149 ? -7.937 11.688 17.960 1.00 93.44 149 VAL A C 1
ATOM 1134 O O . VAL A 1 149 ? -8.195 10.838 18.813 1.00 93.44 149 VAL A O 1
ATOM 1137 N N . LYS A 1 150 ? -8.765 11.929 16.939 1.00 92.31 150 LYS A N 1
ATOM 1138 C CA . LYS A 1 150 ? -10.028 11.197 16.765 1.00 92.31 150 LYS A CA 1
ATOM 1139 C C . LYS A 1 150 ? -9.801 9.748 16.366 1.00 92.31 150 LYS A C 1
ATOM 1141 O O . LYS A 1 150 ? -10.465 8.859 16.891 1.00 92.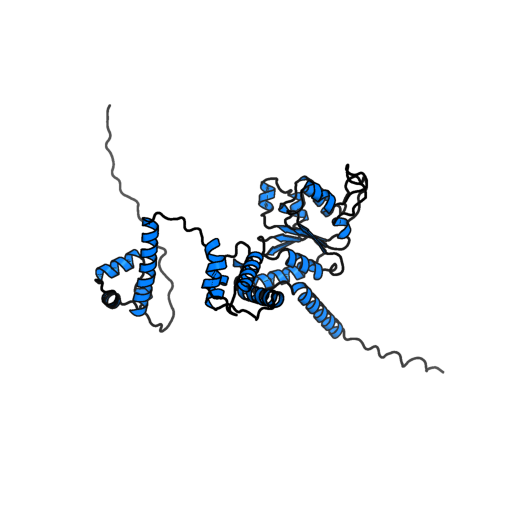31 150 LYS A O 1
ATOM 1146 N N . LEU A 1 151 ? -8.839 9.513 15.479 1.00 94.69 151 LEU A N 1
ATOM 1147 C CA . LEU A 1 151 ? -8.460 8.170 15.071 1.00 94.69 151 LEU A CA 1
ATOM 1148 C C . LEU A 1 151 ? -7.878 7.370 16.244 1.00 94.69 151 LEU A C 1
ATOM 1150 O O . LEU A 1 151 ? -8.196 6.195 16.397 1.00 94.69 151 LEU A O 1
ATOM 1154 N N . LEU A 1 152 ? -7.090 8.010 17.114 1.00 95.00 152 LEU A N 1
ATOM 1155 C CA . LEU A 1 152 ? -6.585 7.382 18.333 1.00 95.00 152 LEU A CA 1
ATOM 1156 C C . LEU A 1 152 ? -7.728 6.904 19.239 1.00 95.00 152 LEU A C 1
ATOM 1158 O O . LEU A 1 152 ? -7.685 5.768 19.707 1.00 95.00 152 LEU A O 1
ATOM 1162 N N . ARG A 1 153 ? -8.767 7.728 19.445 1.00 93.50 153 ARG A N 1
ATOM 1163 C CA . ARG A 1 153 ? -9.962 7.324 20.210 1.00 93.50 153 ARG A CA 1
ATOM 1164 C C . ARG A 1 153 ? -10.683 6.147 19.560 1.00 93.50 153 ARG A C 1
ATOM 1166 O O . ARG A 1 153 ? -10.964 5.169 20.244 1.00 93.50 153 ARG A O 1
ATOM 1173 N N . LEU A 1 154 ? -10.876 6.189 18.240 1.00 94.56 154 LEU A N 1
ATOM 1174 C CA . LEU A 1 154 ? -11.463 5.076 17.490 1.00 94.56 154 LEU A CA 1
ATOM 1175 C C . LEU A 1 154 ? -10.680 3.773 17.692 1.00 94.56 154 LEU A C 1
ATOM 1177 O O . LEU A 1 154 ? -11.279 2.729 17.917 1.00 94.56 154 LEU A O 1
ATOM 1181 N N . ILE A 1 155 ? -9.349 3.818 17.642 1.00 94.00 155 ILE A N 1
ATOM 1182 C CA . ILE A 1 155 ? -8.516 2.619 17.790 1.00 94.00 155 ILE A CA 1
ATOM 1183 C C . ILE A 1 155 ? -8.498 2.111 19.237 1.00 94.00 155 ILE A C 1
ATOM 1185 O O . ILE A 1 155 ? -8.548 0.905 19.473 1.00 94.00 155 ILE A O 1
ATOM 1189 N N . GLN A 1 156 ? -8.371 3.016 20.206 1.00 92.62 156 GLN A N 1
ATOM 1190 C CA . GLN A 1 156 ? -8.142 2.654 21.601 1.00 92.62 156 GLN A CA 1
ATOM 1191 C C . GLN A 1 156 ? -9.435 2.324 22.348 1.00 92.62 156 GLN A C 1
ATOM 1193 O O . GLN A 1 156 ? -9.479 1.338 23.081 1.00 92.62 156 GLN A O 1
ATOM 1198 N N . GLU A 1 157 ? -10.466 3.149 22.181 1.00 92.19 157 GLU A N 1
ATOM 1199 C CA . GLU A 1 157 ? -11.749 3.020 22.881 1.00 92.19 157 GLU A CA 1
ATOM 1200 C C . GLU A 1 157 ? -12.759 2.210 22.061 1.00 92.19 157 GLU A C 1
ATOM 1202 O O . GLU A 1 157 ? -13.777 1.784 22.598 1.00 92.19 157 GLU A O 1
ATOM 1207 N N . LYS A 1 158 ? -12.467 1.950 20.774 1.00 93.25 158 LYS A N 1
ATOM 1208 C CA . LYS A 1 158 ? -13.420 1.368 19.815 1.00 93.25 158 LYS A CA 1
ATOM 1209 C C . LYS A 1 158 ? -14.708 2.179 19.738 1.00 93.25 158 LYS A C 1
ATOM 1211 O O . LYS A 1 158 ? -15.786 1.628 19.553 1.00 93.25 158 LYS A O 1
ATOM 1216 N N . GLU A 1 159 ? -14.599 3.493 19.894 1.00 93.62 159 GLU A N 1
ATOM 1217 C CA . GLU A 1 159 ? -15.729 4.408 19.869 1.00 93.62 159 GLU A CA 1
ATOM 1218 C C . GLU A 1 159 ? -15.460 5.591 18.946 1.00 93.62 159 GLU A C 1
ATOM 1220 O O . GLU A 1 159 ? -14.337 6.081 18.817 1.00 93.62 159 GLU A O 1
ATOM 1225 N N . PHE A 1 160 ? -16.517 6.081 18.311 1.00 93.31 160 PHE A N 1
ATOM 1226 C CA . PHE A 1 160 ? -16.476 7.292 17.509 1.00 93.31 160 PHE A CA 1
ATOM 1227 C C . PHE A 1 160 ? -17.728 8.134 17.707 1.00 93.31 160 PHE A C 1
ATOM 1229 O O . PHE A 1 160 ? -18.754 7.677 18.206 1.00 93.31 160 PHE A O 1
ATOM 1236 N N . LYS A 1 161 ? -17.631 9.396 17.295 1.00 91.75 161 LYS A N 1
ATOM 1237 C CA . LYS A 1 161 ? -18.681 10.391 17.470 1.00 91.75 161 LYS A CA 1
ATOM 1238 C C . LYS A 1 161 ? -18.905 11.143 16.157 1.00 91.75 161 LYS A C 1
ATOM 1240 O O . LYS A 1 161 ? -17.973 11.824 15.717 1.00 91.75 161 LYS A O 1
ATOM 1245 N N . PRO A 1 162 ? -20.092 11.025 15.534 1.00 91.88 162 PRO A N 1
ATOM 1246 C CA . PRO A 1 162 ? -20.454 11.814 14.364 1.00 91.88 162 PRO A CA 1
ATOM 1247 C C . PRO A 1 162 ? -20.411 13.314 14.663 1.00 91.88 162 PRO A C 1
ATOM 1249 O O . PRO A 1 162 ? -20.626 13.742 15.803 1.00 91.88 162 PRO A O 1
ATOM 1252 N N . LEU A 1 163 ? -20.177 14.132 13.637 1.00 90.75 163 LEU A N 1
ATOM 1253 C CA . LEU A 1 163 ? -20.214 15.584 13.786 1.00 90.75 163 LEU A CA 1
ATOM 1254 C C . LEU A 1 163 ? -21.612 16.033 14.211 1.00 90.75 163 LEU A C 1
ATOM 1256 O O . LEU A 1 163 ? -22.616 15.595 13.647 1.00 90.75 163 LEU A O 1
ATOM 1260 N N . GLY A 1 164 ? -21.659 16.930 15.196 1.00 88.00 164 GLY A N 1
ATOM 1261 C CA . GLY A 1 164 ? -22.897 17.493 15.737 1.00 88.00 164 GLY A CA 1
ATOM 1262 C C . GLY A 1 164 ? -23.704 16.550 16.633 1.00 88.00 164 GLY A C 1
ATOM 1263 O O . GLY A 1 164 ? -24.676 16.995 17.236 1.00 88.00 164 GLY A O 1
ATOM 1264 N N . ASP A 1 165 ? -23.317 15.278 16.756 1.00 89.81 165 ASP A N 1
ATOM 1265 C CA . ASP A 1 165 ? -23.934 14.362 17.715 1.00 89.81 165 ASP A CA 1
ATOM 1266 C C . ASP A 1 165 ? -23.251 14.522 19.076 1.00 89.81 165 ASP A C 1
ATOM 1268 O O . ASP A 1 165 ? -22.081 14.891 19.146 1.00 89.81 165 ASP A O 1
ATOM 1272 N N . ALA A 1 166 ? -23.963 14.260 20.171 1.00 86.69 166 ALA A N 1
ATOM 1273 C CA . ALA A 1 166 ? -23.392 14.177 21.511 1.00 86.69 166 ALA A CA 1
ATOM 1274 C C . ALA A 1 166 ? -23.012 12.735 21.886 1.00 86.69 166 ALA A C 1
ATOM 1276 O O . ALA A 1 166 ? -22.121 12.556 22.723 1.00 86.69 166 ALA A O 1
ATOM 1277 N N . GLN A 1 167 ? -23.652 11.744 21.257 1.00 90.19 167 GLN A N 1
ATOM 1278 C CA . GLN A 1 167 ? -23.523 10.326 21.578 1.00 90.19 167 GLN A CA 1
ATOM 1279 C C . GLN A 1 167 ? -22.271 9.696 20.953 1.00 90.19 167 GLN A C 1
ATOM 1281 O O . GLN A 1 167 ? -21.906 10.000 19.816 1.00 90.19 167 GLN A O 1
ATOM 1286 N N . SER A 1 168 ? -21.629 8.806 21.711 1.00 90.94 168 SER A N 1
ATOM 1287 C CA . SER A 1 168 ? -20.585 7.910 21.204 1.00 90.94 168 SER A CA 1
ATOM 1288 C C . SER A 1 168 ? -21.213 6.628 20.661 1.00 90.94 168 SER A C 1
ATOM 1290 O O . SER A 1 168 ? -22.192 6.122 21.210 1.00 90.94 168 SER A O 1
ATOM 1292 N N . TYR A 1 169 ? -20.623 6.086 19.602 1.00 92.00 169 TYR A N 1
ATOM 1293 C CA . TYR A 1 169 ? -21.014 4.831 18.970 1.00 92.00 169 TYR A CA 1
ATOM 1294 C C . TYR A 1 169 ? -19.829 3.873 18.989 1.00 92.00 169 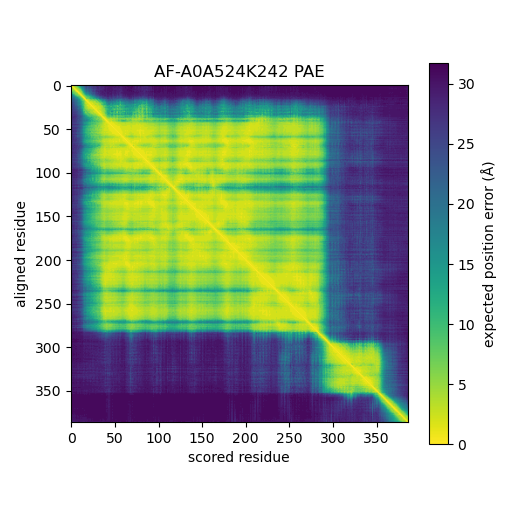TYR A C 1
ATOM 1296 O O . TYR A 1 169 ? -18.713 4.277 18.670 1.00 92.00 169 TYR A O 1
ATOM 1304 N N . HIS A 1 170 ? -20.073 2.610 19.336 1.00 94.25 170 HIS A N 1
ATOM 1305 C CA . HIS A 1 170 ? -19.049 1.569 19.281 1.00 94.25 170 HIS A CA 1
ATOM 1306 C C . HIS A 1 170 ? -18.765 1.155 17.829 1.00 94.25 170 HIS A C 1
ATOM 1308 O O . HIS A 1 170 ? -19.689 1.141 17.016 1.00 94.25 170 HIS A O 1
ATOM 1314 N N . ALA A 1 171 ? -17.513 0.812 17.527 1.00 93.69 171 ALA A N 1
ATOM 1315 C CA . ALA A 1 171 ? -17.058 0.337 16.225 1.00 93.69 171 ALA A CA 1
ATOM 1316 C C . ALA A 1 171 ? -16.214 -0.937 16.374 1.00 93.69 171 ALA A C 1
ATOM 1318 O O . ALA A 1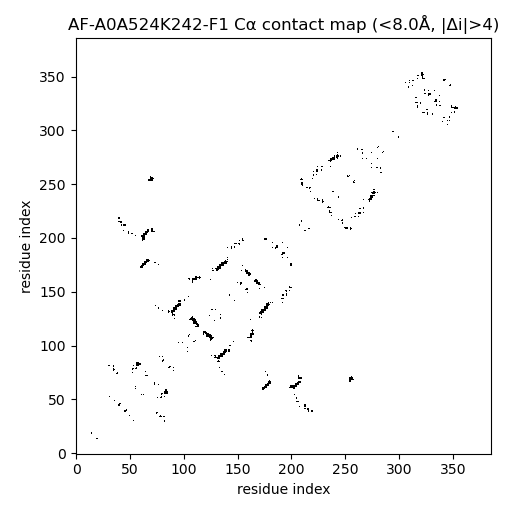 171 ? -15.090 -0.904 16.883 1.00 93.69 171 ALA A O 1
ATOM 1319 N N . ASP A 1 172 ? -16.726 -2.064 15.880 1.00 94.50 172 ASP A N 1
ATOM 1320 C CA . ASP A 1 172 ? -15.975 -3.317 15.777 1.00 94.50 172 ASP A CA 1
ATOM 1321 C C . ASP A 1 172 ? -15.343 -3.457 14.387 1.00 94.50 172 ASP A C 1
ATOM 1323 O O . ASP A 1 172 ? -15.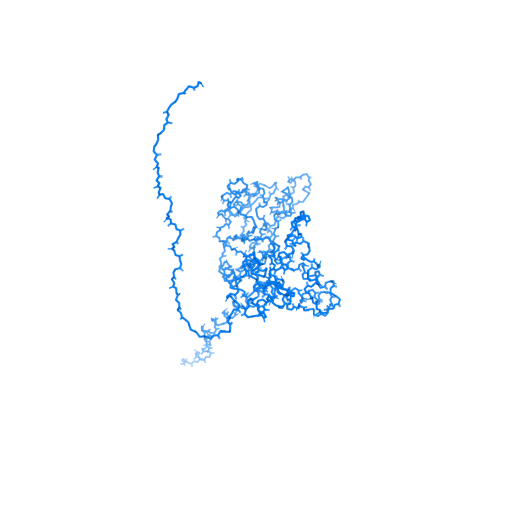838 -4.173 13.513 1.00 94.50 172 ASP A O 1
ATOM 1327 N N . ILE A 1 173 ? -14.222 -2.771 14.173 1.00 95.31 173 ILE A N 1
ATOM 1328 C CA . ILE A 1 173 ? -13.509 -2.758 12.892 1.00 95.31 173 ILE A CA 1
ATOM 1329 C C . ILE A 1 173 ? -12.051 -3.189 13.051 1.00 95.31 173 ILE A C 1
ATOM 1331 O O . ILE A 1 173 ? -11.390 -2.855 14.034 1.00 95.31 173 ILE A O 1
ATOM 1335 N N . LYS A 1 174 ? -11.524 -3.900 12.050 1.00 95.56 174 LYS A N 1
ATOM 1336 C CA . LYS A 1 174 ? -10.076 -4.099 11.897 1.00 95.56 174 LYS A CA 1
ATOM 1337 C C . LYS A 1 174 ? -9.495 -2.918 11.124 1.00 95.56 174 LYS A C 1
ATOM 1339 O O . LYS A 1 174 ? -10.029 -2.568 10.074 1.00 95.56 174 LYS A O 1
ATOM 1344 N N . ILE A 1 175 ? -8.405 -2.324 11.605 1.00 96.75 175 ILE A N 1
ATOM 1345 C CA . ILE A 1 175 ? -7.758 -1.192 10.931 1.00 96.75 175 ILE A CA 1
ATOM 1346 C C . ILE A 1 175 ? -6.458 -1.657 10.276 1.00 96.75 175 ILE A C 1
ATOM 1348 O O . ILE A 1 175 ? -5.597 -2.260 10.915 1.00 96.75 175 ILE A O 1
ATOM 1352 N N . ILE A 1 176 ? -6.313 -1.360 8.988 1.00 97.94 176 ILE A N 1
ATOM 1353 C CA . ILE A 1 176 ? -5.065 -1.534 8.243 1.00 97.94 176 ILE A CA 1
ATOM 1354 C C . ILE A 1 176 ? -4.656 -0.151 7.745 1.00 97.94 176 ILE A C 1
ATOM 1356 O O . ILE A 1 176 ? -5.407 0.481 7.013 1.00 97.94 176 ILE A O 1
ATOM 1360 N N . ALA A 1 177 ? -3.485 0.335 8.134 1.00 97.75 177 ALA A N 1
ATOM 1361 C CA . ALA A 1 177 ? -2.963 1.619 7.681 1.00 97.75 177 ALA A CA 1
ATOM 1362 C C . ALA A 1 177 ? -1.800 1.410 6.712 1.00 97.75 177 ALA A C 1
ATOM 1364 O O . ALA A 1 177 ? -1.042 0.455 6.856 1.00 97.75 177 ALA A O 1
ATOM 1365 N N . ALA A 1 178 ? -1.630 2.304 5.743 1.00 97.44 178 ALA A N 1
ATOM 1366 C CA . ALA A 1 178 ? -0.518 2.281 4.805 1.00 97.44 178 ALA A CA 1
ATOM 1367 C C . ALA A 1 178 ? 0.158 3.649 4.681 1.00 97.44 178 ALA A C 1
ATOM 1369 O O . ALA A 1 178 ? -0.481 4.698 4.749 1.00 97.44 178 ALA A O 1
ATOM 1370 N N . THR A 1 179 ? 1.479 3.647 4.492 1.00 96.62 179 THR A N 1
ATOM 1371 C CA . THR A 1 179 ? 2.268 4.872 4.297 1.00 96.62 179 THR A CA 1
ATOM 1372 C C . THR A 1 179 ? 3.503 4.623 3.437 1.00 96.62 179 THR A C 1
ATOM 1374 O O . THR A 1 179 ? 4.088 3.539 3.436 1.00 96.62 179 THR A O 1
ATOM 1377 N N . ASN A 1 180 ? 3.907 5.651 2.694 1.00 94.25 180 ASN A N 1
ATOM 1378 C CA . ASN A 1 180 ? 5.195 5.741 2.005 1.00 94.25 180 ASN A CA 1
ATOM 1379 C C . ASN A 1 180 ? 6.203 6.655 2.717 1.00 94.25 180 ASN A C 1
ATOM 1381 O O . ASN A 1 180 ? 7.351 6.734 2.283 1.00 94.25 180 ASN A O 1
ATOM 1385 N N . LYS A 1 181 ? 5.783 7.353 3.777 1.00 94.00 181 LYS A N 1
ATOM 1386 C CA . LYS A 1 181 ? 6.647 8.202 4.597 1.00 94.00 181 LYS A CA 1
ATOM 1387 C C . LYS A 1 181 ? 7.120 7.459 5.838 1.00 94.00 181 LYS A C 1
ATOM 1389 O O . LYS A 1 181 ? 6.422 6.603 6.377 1.00 94.00 181 LYS A O 1
ATOM 1394 N N . ASP A 1 182 ? 8.292 7.867 6.295 1.00 93.75 182 ASP A N 1
ATOM 1395 C CA . ASP A 1 182 ? 8.905 7.442 7.546 1.00 93.75 182 ASP A CA 1
ATOM 1396 C C . ASP A 1 182 ? 8.181 8.111 8.728 1.00 93.75 182 ASP A C 1
ATOM 1398 O O . ASP A 1 182 ? 8.344 9.311 8.966 1.00 93.75 182 ASP A O 1
ATOM 1402 N N . LEU A 1 183 ? 7.314 7.352 9.410 1.00 94.00 183 LEU A N 1
ATOM 1403 C CA . LEU A 1 183 ? 6.504 7.879 10.513 1.00 94.00 183 LEU A CA 1
ATOM 1404 C C . LEU A 1 183 ? 7.361 8.267 11.718 1.00 94.00 183 LEU A C 1
ATOM 1406 O O . LEU A 1 183 ? 7.052 9.265 12.357 1.00 94.00 183 LEU A O 1
ATOM 1410 N N . GLU A 1 184 ? 8.457 7.558 11.991 1.00 93.19 184 GLU A N 1
ATOM 1411 C CA . GLU A 1 184 ? 9.362 7.884 13.100 1.00 93.19 184 GLU A CA 1
ATOM 1412 C C . GLU A 1 184 ? 9.993 9.266 12.906 1.00 93.19 184 GLU A C 1
ATOM 1414 O O . GLU A 1 184 ? 10.024 10.084 13.829 1.00 93.19 184 GLU A O 1
ATOM 1419 N N . LYS A 1 185 ? 10.390 9.597 11.669 1.00 95.56 185 LYS A N 1
ATOM 1420 C CA . LYS A 1 185 ? 10.823 10.963 11.339 1.00 95.56 185 LYS A CA 1
ATOM 1421 C C . LYS A 1 185 ? 9.709 11.986 11.530 1.00 95.56 185 LYS A C 1
ATOM 1423 O O . LYS A 1 185 ? 9.969 13.058 12.070 1.00 95.56 185 LYS A O 1
ATOM 1428 N N . LEU A 1 186 ? 8.477 11.690 11.115 1.00 94.00 186 LEU A N 1
ATOM 1429 C CA . LEU A 1 186 ? 7.353 12.614 11.315 1.00 94.00 186 LEU A CA 1
ATOM 1430 C C . LEU A 1 186 ? 7.015 12.827 12.795 1.00 94.00 186 LEU A C 1
ATOM 1432 O O . LEU A 1 186 ? 6.628 13.938 13.150 1.00 94.00 186 LEU A O 1
ATOM 1436 N N . ILE A 1 187 ? 7.214 11.816 13.645 1.00 95.19 187 ILE A N 1
ATOM 1437 C CA . ILE A 1 187 ? 7.084 11.936 15.103 1.00 95.19 187 ILE A CA 1
ATOM 1438 C C . ILE A 1 187 ? 8.155 12.877 15.652 1.00 95.19 187 ILE A C 1
ATOM 1440 O O . ILE A 1 187 ? 7.830 13.802 16.390 1.00 95.19 187 ILE A O 1
ATOM 1444 N N . SER A 1 188 ? 9.413 12.719 15.225 1.00 94.81 188 SER A N 1
ATOM 1445 C CA . SER A 1 188 ? 10.501 13.614 15.651 1.00 94.81 188 SER A CA 1
ATOM 1446 C C . SER A 1 188 ? 10.305 15.077 15.221 1.00 94.81 188 SER A C 1
ATOM 1448 O O . SER A 1 188 ? 10.893 15.979 15.810 1.00 94.81 188 SER A O 1
ATOM 1450 N N . LEU A 1 189 ? 9.475 15.308 14.198 1.00 94.81 189 LEU A N 1
ATOM 1451 C CA . LEU A 1 189 ? 9.090 16.627 13.693 1.00 94.81 189 LEU A CA 1
ATOM 1452 C C . LEU A 1 189 ? 7.735 17.116 14.239 1.00 94.81 189 LEU A C 1
ATOM 1454 O O . LEU A 1 189 ? 7.208 18.091 13.713 1.00 94.81 189 LEU A O 1
ATOM 1458 N N . GLU A 1 190 ? 7.143 16.424 15.220 1.00 92.88 190 GLU A N 1
ATOM 1459 C CA . GLU A 1 190 ? 5.825 16.722 15.816 1.00 92.88 190 GLU A CA 1
ATOM 1460 C C . GLU A 1 190 ? 4.649 16.760 14.813 1.00 92.88 190 GLU A C 1
ATOM 1462 O O . GLU A 1 190 ? 3.558 17.239 15.118 1.00 92.88 190 GLU A O 1
ATOM 1467 N N . ASN A 1 191 ? 4.835 16.195 13.617 1.00 92.81 191 ASN A N 1
ATOM 1468 C CA . ASN A 1 191 ? 3.811 16.121 12.569 1.00 92.81 191 ASN A CA 1
ATOM 1469 C C . ASN A 1 191 ? 2.951 14.852 12.665 1.00 92.81 191 ASN A C 1
ATOM 1471 O O . ASN A 1 191 ? 1.912 14.741 12.008 1.00 92.81 191 ASN A O 1
ATOM 1475 N N . PHE A 1 192 ? 3.378 13.879 13.466 1.00 96.12 192 PHE A N 1
ATOM 1476 C CA . PHE A 1 192 ? 2.628 12.661 13.735 1.00 96.12 192 PHE A CA 1
ATOM 1477 C C . PHE A 1 192 ? 2.734 12.302 15.213 1.00 96.12 192 PHE A C 1
ATOM 1479 O O . PHE A 1 192 ? 3.814 12.377 15.794 1.00 96.12 192 PHE A O 1
ATOM 1486 N N . ARG A 1 193 ? 1.623 11.925 15.842 1.00 95.81 193 ARG A N 1
ATOM 1487 C CA . ARG A 1 193 ? 1.626 11.608 17.269 1.00 95.81 193 ARG A CA 1
ATOM 1488 C C . ARG A 1 193 ? 2.205 10.223 17.539 1.00 95.81 193 ARG A C 1
ATOM 1490 O O . ARG A 1 193 ? 1.831 9.232 16.909 1.00 95.81 193 ARG A O 1
ATOM 1497 N N . GLU A 1 194 ? 3.071 10.164 18.542 1.00 96.06 194 GLU A N 1
ATOM 1498 C CA . GLU A 1 194 ? 3.706 8.930 19.001 1.00 96.06 194 GLU A CA 1
ATOM 1499 C C . GLU A 1 194 ? 2.682 7.911 19.543 1.00 96.06 194 GLU A C 1
ATOM 1501 O O . GLU A 1 194 ? 2.761 6.720 19.246 1.00 96.06 194 GLU A O 1
ATOM 1506 N N . ASP A 1 195 ? 1.666 8.375 20.276 1.00 95.69 195 ASP A N 1
ATOM 1507 C CA . ASP A 1 195 ? 0.614 7.518 20.840 1.00 95.69 195 ASP A CA 1
ATOM 1508 C C . ASP A 1 195 ? -0.207 6.787 19.761 1.00 95.69 195 ASP A C 1
ATOM 1510 O O . ASP A 1 195 ? -0.468 5.587 19.875 1.00 95.69 195 ASP A O 1
ATOM 1514 N N . LEU A 1 196 ? -0.564 7.482 18.680 1.00 95.94 196 LEU A N 1
ATOM 1515 C CA . LEU A 1 196 ? -1.243 6.903 17.524 1.00 95.94 196 LEU A CA 1
ATOM 1516 C C . LEU A 1 196 ? -0.351 5.901 16.786 1.00 95.94 196 LEU A C 1
ATOM 1518 O O . LEU A 1 196 ? -0.831 4.835 16.395 1.00 95.94 196 LEU A O 1
ATOM 1522 N N . TYR A 1 197 ? 0.936 6.216 16.617 1.00 95.94 197 TYR A N 1
ATOM 1523 C CA . TYR A 1 197 ? 1.888 5.329 15.949 1.00 95.94 197 TYR A CA 1
ATOM 1524 C C . TYR A 1 197 ? 1.952 3.956 16.618 1.00 95.94 197 TYR A C 1
ATOM 1526 O O . TYR A 1 197 ? 1.748 2.951 15.941 1.00 95.94 197 TYR A O 1
ATOM 1534 N N . TYR A 1 198 ? 2.123 3.894 17.940 1.00 95.19 198 TYR A N 1
ATOM 1535 C CA . TYR A 1 198 ? 2.195 2.609 18.646 1.00 95.19 198 TYR A CA 1
ATOM 1536 C C . TYR A 1 198 ? 0.881 1.816 18.629 1.00 95.19 198 TYR A C 1
ATOM 1538 O O . TYR A 1 198 ? 0.895 0.592 18.749 1.00 95.19 198 TYR A O 1
ATOM 1546 N N . ARG A 1 199 ? -0.272 2.481 18.477 1.00 94.88 199 ARG A N 1
ATOM 1547 C CA . ARG A 1 199 ? -1.580 1.809 18.353 1.00 94.88 199 ARG A CA 1
ATOM 1548 C C . ARG A 1 199 ? -1.863 1.286 16.945 1.00 94.88 199 ARG A C 1
ATOM 1550 O O . ARG A 1 199 ? -2.605 0.312 16.797 1.00 94.88 199 ARG A O 1
ATOM 1557 N N . LEU A 1 200 ? -1.295 1.926 15.925 1.00 94.31 200 LEU A N 1
ATOM 1558 C CA . LEU A 1 200 ? -1.355 1.467 14.537 1.00 94.31 200 LEU A CA 1
ATOM 1559 C C . LEU A 1 200 ? -0.327 0.363 14.269 1.00 94.31 200 LEU A C 1
ATOM 1561 O O . LEU A 1 200 ? -0.664 -0.653 13.662 1.00 94.31 200 LEU A O 1
ATOM 1565 N N . ASN A 1 201 ? 0.907 0.545 14.740 1.00 94.06 201 ASN A N 1
ATOM 1566 C CA . ASN A 1 201 ? 2.032 -0.346 14.483 1.00 94.06 201 ASN A CA 1
ATOM 1567 C C . ASN A 1 201 ? 2.104 -1.508 15.490 1.00 94.06 201 ASN A C 1
ATOM 1569 O O . ASN A 1 201 ? 3.084 -1.663 16.215 1.00 94.06 201 ASN A O 1
ATOM 1573 N N . ILE A 1 202 ? 1.043 -2.321 15.557 1.00 94.50 202 ILE A N 1
ATOM 1574 C CA . ILE A 1 202 ? 1.077 -3.582 16.321 1.00 94.50 202 ILE A CA 1
ATOM 1575 C C . ILE A 1 202 ? 1.858 -4.640 15.534 1.00 94.50 202 ILE A C 1
ATOM 1577 O O . ILE A 1 202 ? 2.657 -5.382 16.103 1.00 94.50 202 ILE A O 1
ATOM 1581 N N . VAL A 1 203 ? 1.624 -4.702 14.220 1.00 95.50 203 VAL A N 1
ATOM 1582 C CA . VAL A 1 203 ? 2.400 -5.512 13.281 1.00 95.50 203 VAL A CA 1
ATOM 1583 C C . VAL A 1 203 ? 2.718 -4.678 12.046 1.00 95.50 203 VAL A C 1
ATOM 1585 O O . VAL A 1 203 ? 1.811 -4.104 11.438 1.00 95.50 203 VAL A O 1
ATOM 1588 N N . GLU A 1 204 ? 3.992 -4.650 11.658 1.00 95.44 204 GLU A N 1
ATOM 1589 C CA . GLU A 1 204 ? 4.452 -3.981 10.443 1.00 95.44 204 GLU A CA 1
ATOM 1590 C C . GLU A 1 204 ? 4.611 -4.984 9.293 1.00 95.44 204 GLU A C 1
ATOM 1592 O O . GLU A 1 204 ? 5.246 -6.027 9.452 1.00 95.44 204 GLU A O 1
ATOM 1597 N N . LEU A 1 205 ? 4.074 -4.645 8.119 1.00 96.38 205 LEU A N 1
ATOM 1598 C CA . LEU A 1 205 ? 4.339 -5.334 6.859 1.00 96.38 205 LEU A CA 1
ATOM 1599 C C . LEU A 1 205 ? 5.084 -4.389 5.914 1.00 96.38 205 LEU A C 1
ATOM 1601 O O . LEU A 1 205 ? 4.497 -3.460 5.354 1.00 96.38 205 LEU A O 1
ATOM 1605 N N . LYS A 1 206 ? 6.373 -4.648 5.697 1.00 95.81 206 LYS A N 1
ATOM 1606 C CA . LYS A 1 206 ? 7.206 -3.828 4.815 1.00 95.81 206 LYS A CA 1
ATOM 1607 C C . LYS A 1 206 ? 7.216 -4.384 3.395 1.00 95.81 206 LYS A C 1
ATOM 1609 O O . LYS A 1 206 ? 7.725 -5.475 3.148 1.00 95.81 206 LYS A O 1
ATOM 1614 N N . ILE A 1 207 ? 6.718 -3.602 2.441 1.00 95.19 207 ILE A N 1
ATOM 1615 C CA . ILE A 1 207 ? 6.721 -3.950 1.018 1.00 95.19 207 ILE A CA 1
ATOM 1616 C C . ILE A 1 207 ? 7.959 -3.345 0.341 1.00 95.19 207 ILE A C 1
ATOM 1618 O O . ILE A 1 207 ? 8.085 -2.115 0.283 1.00 95.19 207 ILE A O 1
ATOM 1622 N N . PRO A 1 208 ? 8.856 -4.175 -0.219 1.00 94.06 208 PRO A N 1
ATOM 1623 C CA . PRO A 1 208 ? 10.054 -3.714 -0.882 1.00 94.06 208 PRO A CA 1
ATOM 1624 C C . PRO A 1 208 ? 9.725 -3.057 -2.232 1.00 94.06 208 PRO A C 1
ATOM 1626 O O . PRO A 1 208 ? 8.766 -3.439 -2.929 1.00 94.06 208 PRO A O 1
ATOM 1629 N N . PRO A 1 209 ? 10.535 -2.069 -2.633 1.00 94.69 209 PRO A N 1
ATOM 1630 C CA . PRO A 1 209 ? 10.442 -1.464 -3.950 1.00 94.69 209 PRO A CA 1
ATOM 1631 C C . PRO A 1 209 ? 10.780 -2.476 -5.051 1.00 94.69 209 PRO A C 1
ATOM 1633 O O . PRO A 1 209 ? 11.470 -3.470 -4.831 1.00 94.69 209 PRO A O 1
ATOM 1636 N N . LEU A 1 210 ? 10.314 -2.214 -6.270 1.00 93.44 210 LEU A N 1
ATOM 1637 C CA . LEU A 1 210 ? 10.455 -3.107 -7.422 1.00 93.44 210 LEU A CA 1
ATOM 1638 C C . LEU A 1 210 ? 11.928 -3.396 -7.764 1.00 93.44 210 LEU A C 1
ATOM 1640 O O . LEU A 1 210 ? 12.263 -4.511 -8.149 1.00 93.44 210 LEU A O 1
ATOM 1644 N N . ARG A 1 211 ? 12.826 -2.431 -7.535 1.00 90.69 211 ARG A N 1
ATOM 1645 C CA . ARG A 1 211 ? 14.280 -2.591 -7.722 1.00 90.69 211 ARG A CA 1
ATOM 1646 C C . ARG A 1 211 ? 14.933 -3.642 -6.816 1.00 90.69 211 ARG A C 1
ATOM 1648 O O . ARG A 1 211 ? 15.974 -4.175 -7.177 1.00 90.69 211 ARG A O 1
ATOM 1655 N N . GLU A 1 212 ? 14.338 -3.945 -5.661 1.00 90.69 212 GLU A N 1
ATOM 1656 C CA . GLU A 1 212 ? 14.812 -5.000 -4.747 1.00 90.69 212 GLU A CA 1
ATOM 1657 C C . GLU A 1 212 ? 14.241 -6.383 -5.107 1.00 90.69 212 GLU A C 1
ATOM 1659 O O . GLU A 1 212 ? 14.651 -7.391 -4.539 1.00 90.69 212 GLU A O 1
ATOM 1664 N N . ARG A 1 213 ? 13.318 -6.441 -6.077 1.00 91.81 213 ARG A N 1
ATOM 1665 C CA . ARG A 1 213 ? 12.671 -7.659 -6.588 1.00 91.81 213 ARG A CA 1
ATOM 1666 C C . ARG A 1 213 ? 12.602 -7.657 -8.118 1.00 91.81 213 ARG A C 1
ATOM 1668 O O . ARG A 1 213 ? 11.557 -7.887 -8.723 1.00 91.81 213 ARG A O 1
ATOM 1675 N N . SER A 1 214 ? 13.736 -7.375 -8.757 1.00 88.00 214 SER A N 1
ATOM 1676 C CA . SER A 1 214 ? 13.830 -7.234 -10.216 1.00 88.00 214 SER A CA 1
ATOM 1677 C C . SER A 1 214 ? 13.466 -8.510 -10.989 1.00 88.00 214 SER A C 1
ATOM 1679 O O . SER A 1 214 ? 13.030 -8.428 -12.135 1.00 88.00 214 SER A O 1
ATOM 1681 N N . GLU A 1 215 ? 13.567 -9.680 -10.354 1.00 88.94 215 GLU A N 1
ATOM 1682 C CA . GLU A 1 215 ? 13.134 -10.977 -10.898 1.00 88.94 215 GLU A CA 1
ATOM 1683 C C . GLU A 1 215 ? 11.635 -11.006 -11.247 1.00 88.94 215 GLU A C 1
ATOM 1685 O O . GLU A 1 215 ? 11.229 -11.698 -12.182 1.00 88.94 215 GLU A O 1
ATOM 1690 N N . ASP A 1 216 ? 10.817 -10.198 -10.562 1.00 91.69 216 ASP A N 1
ATOM 1691 C CA . ASP A 1 216 ? 9.369 -10.139 -10.778 1.00 91.69 216 ASP A CA 1
ATOM 1692 C C . ASP A 1 216 ? 8.972 -9.238 -11.958 1.00 91.69 216 ASP A C 1
ATOM 1694 O O . ASP A 1 216 ? 7.845 -9.328 -12.451 1.00 91.69 216 ASP A O 1
ATOM 1698 N N . ILE A 1 217 ? 9.879 -8.384 -12.453 1.00 93.19 217 ILE A N 1
ATOM 1699 C CA . ILE A 1 217 ? 9.584 -7.388 -13.500 1.00 93.19 217 ILE A CA 1
ATOM 1700 C C . ILE A 1 217 ? 9.083 -8.066 -14.776 1.00 93.19 217 ILE A C 1
ATOM 1702 O O . ILE A 1 217 ? 8.101 -7.617 -15.365 1.00 93.19 217 ILE A O 1
ATOM 1706 N N . ALA A 1 218 ? 9.717 -9.164 -15.195 1.00 92.25 218 ALA A N 1
ATOM 1707 C CA . ALA A 1 218 ? 9.321 -9.882 -16.405 1.00 92.25 218 ALA A CA 1
ATOM 1708 C C . ALA A 1 218 ? 7.906 -10.473 -16.289 1.00 92.25 218 ALA A C 1
ATOM 1710 O O . ALA A 1 218 ? 7.125 -10.414 -17.242 1.00 92.25 218 ALA A O 1
ATOM 1711 N N . LEU A 1 219 ? 7.567 -11.010 -15.114 1.00 93.00 219 LEU A N 1
ATOM 1712 C CA . LEU A 1 219 ? 6.255 -11.588 -14.834 1.00 93.00 219 LEU A CA 1
ATOM 1713 C C . LEU A 1 219 ? 5.169 -10.506 -14.790 1.00 93.00 219 LEU A C 1
ATOM 1715 O O . LEU A 1 219 ? 4.116 -10.666 -15.410 1.00 93.00 219 LEU A O 1
ATOM 1719 N N . LEU A 1 220 ? 5.446 -9.384 -14.123 1.00 93.88 220 LEU A N 1
ATOM 1720 C CA . LEU A 1 220 ? 4.555 -8.224 -14.073 1.00 93.88 220 LEU A CA 1
ATOM 1721 C C . LEU A 1 220 ? 4.336 -7.622 -15.467 1.00 93.88 220 LEU A C 1
ATOM 1723 O O . LEU A 1 220 ? 3.199 -7.365 -15.862 1.00 93.88 220 LEU A O 1
ATOM 1727 N N . ALA A 1 221 ? 5.404 -7.456 -16.250 1.00 93.56 221 ALA A N 1
ATOM 1728 C CA . ALA A 1 221 ? 5.320 -6.930 -17.607 1.00 93.56 221 ALA A CA 1
ATOM 1729 C C . ALA A 1 221 ? 4.460 -7.825 -18.515 1.00 93.56 221 ALA A C 1
ATOM 1731 O O . ALA A 1 221 ? 3.606 -7.317 -19.240 1.00 93.56 221 ALA A O 1
ATOM 1732 N N . ASP A 1 222 ? 4.629 -9.152 -18.456 1.00 92.75 222 ASP A N 1
ATOM 1733 C CA . ASP A 1 222 ? 3.793 -10.085 -19.224 1.00 92.75 222 ASP A CA 1
ATOM 1734 C C . ASP A 1 222 ? 2.323 -10.053 -18.776 1.00 92.75 222 ASP A C 1
ATOM 1736 O O . ASP A 1 222 ? 1.420 -10.134 -19.614 1.00 92.75 222 ASP A O 1
ATOM 1740 N N . HIS A 1 223 ? 2.067 -9.891 -17.474 1.00 93.19 223 HIS A N 1
ATOM 1741 C CA . HIS A 1 223 ? 0.713 -9.717 -16.954 1.00 93.19 223 HIS A CA 1
ATOM 1742 C C . HIS A 1 223 ? 0.044 -8.463 -17.535 1.00 93.19 223 HIS A C 1
ATOM 1744 O O . HIS A 1 223 ? -1.048 -8.559 -18.103 1.00 93.19 223 HIS A O 1
ATOM 1750 N N . PHE A 1 224 ? 0.707 -7.304 -17.470 1.00 93.56 224 PHE A N 1
ATOM 1751 C CA . PHE A 1 224 ? 0.169 -6.056 -18.019 1.00 93.56 224 PHE A CA 1
ATOM 1752 C C . PHE A 1 224 ? -0.009 -6.120 -19.538 1.00 93.56 224 PHE A C 1
ATOM 1754 O O . PHE A 1 224 ? -1.031 -5.672 -20.056 1.00 93.56 224 PHE A O 1
ATOM 1761 N N . VAL A 1 225 ? 0.914 -6.766 -20.257 1.00 94.06 225 VAL A N 1
ATOM 1762 C CA . VAL A 1 225 ? 0.757 -7.025 -21.694 1.00 94.06 225 VAL A CA 1
ATOM 1763 C C . VAL A 1 225 ? -0.512 -7.810 -21.986 1.00 94.06 225 VAL A C 1
ATOM 1765 O O . VAL A 1 225 ? -1.299 -7.400 -22.837 1.00 94.06 225 VAL A O 1
ATOM 1768 N N . LYS A 1 226 ? -0.747 -8.918 -21.278 1.00 92.62 226 LYS A N 1
ATOM 1769 C CA . LYS A 1 226 ? -1.964 -9.723 -21.455 1.00 92.62 226 LYS A CA 1
ATOM 1770 C C . LYS A 1 226 ? -3.226 -8.917 -21.151 1.00 92.62 226 LYS A C 1
ATOM 1772 O O . LYS A 1 226 ? -4.174 -8.985 -21.933 1.00 92.62 226 LYS A O 1
ATOM 1777 N N . LYS A 1 227 ? -3.223 -8.160 -20.048 1.00 92.06 227 LYS A N 1
ATOM 1778 C CA . LYS A 1 227 ? -4.339 -7.310 -19.608 1.00 92.06 227 LYS A CA 1
ATOM 1779 C C . LYS A 1 227 ? -4.724 -6.306 -20.697 1.00 92.06 227 LYS A C 1
ATOM 1781 O O . LYS A 1 227 ? -5.845 -6.351 -21.198 1.00 92.06 227 LYS A O 1
ATOM 1786 N N . TYR A 1 228 ? -3.778 -5.478 -21.132 1.00 93.19 228 TYR A N 1
ATOM 1787 C CA . TYR A 1 228 ? -4.061 -4.378 -22.054 1.00 93.19 228 TYR A CA 1
ATOM 1788 C C . TYR A 1 228 ? -4.183 -4.802 -23.518 1.00 93.19 228 TYR A C 1
ATOM 1790 O O . TYR A 1 228 ? -4.961 -4.204 -24.253 1.00 93.19 228 TYR A O 1
ATOM 1798 N N . CYS A 1 229 ? -3.496 -5.862 -23.965 1.00 92.56 229 CYS A N 1
ATOM 1799 C CA . CYS A 1 229 ? -3.750 -6.403 -25.307 1.00 92.56 229 CYS A CA 1
ATOM 1800 C C . CYS A 1 229 ? -5.197 -6.901 -25.424 1.00 92.56 229 CYS A C 1
ATOM 1802 O O . CYS A 1 229 ? -5.856 -6.636 -26.426 1.00 92.56 229 CYS A O 1
ATOM 1804 N N . ARG A 1 230 ? -5.711 -7.576 -24.383 1.00 92.38 230 ARG A N 1
ATOM 1805 C CA . ARG A 1 230 ? -7.111 -8.015 -24.333 1.00 92.38 230 ARG A CA 1
ATOM 1806 C C . ARG A 1 230 ? -8.073 -6.829 -24.300 1.00 92.38 230 ARG A C 1
ATOM 1808 O O . ARG A 1 230 ? -9.059 -6.848 -25.026 1.00 92.38 230 ARG A O 1
ATOM 1815 N N . GLU A 1 231 ? -7.787 -5.826 -23.475 1.00 92.31 231 GLU A N 1
ATOM 1816 C CA . GLU A 1 231 ? -8.622 -4.628 -23.330 1.00 92.31 231 GLU A CA 1
ATOM 1817 C C . GLU A 1 231 ? -8.718 -3.817 -24.632 1.00 92.31 231 GLU A C 1
ATOM 1819 O O . GLU A 1 231 ? -9.802 -3.383 -25.007 1.00 92.31 231 GLU A O 1
ATOM 1824 N N . TYR A 1 232 ? -7.610 -3.678 -25.366 1.00 91.56 232 TYR A N 1
ATOM 1825 C CA . TYR A 1 232 ? -7.555 -2.919 -26.622 1.00 91.56 232 TYR A CA 1
ATOM 1826 C C . TYR A 1 232 ? -7.802 -3.757 -27.878 1.00 91.56 232 TYR A C 1
ATOM 1828 O O . TYR A 1 232 ? -7.670 -3.245 -28.988 1.00 91.56 232 TYR A O 1
ATOM 1836 N N . GLY A 1 233 ? -8.121 -5.047 -27.733 1.00 88.62 233 GLY A N 1
ATOM 1837 C CA . GLY A 1 233 ? -8.325 -5.951 -28.867 1.00 88.62 233 GLY A CA 1
ATOM 1838 C C . GLY A 1 233 ? -7.090 -6.118 -29.763 1.00 88.62 233 GLY A C 1
ATOM 1839 O O . GLY A 1 233 ? -7.227 -6.445 -30.941 1.00 88.62 233 GLY A O 1
ATOM 1840 N N . LYS A 1 234 ? -5.883 -5.884 -29.231 1.00 87.25 234 LYS A N 1
ATOM 1841 C CA . LYS A 1 234 ? -4.620 -6.049 -29.962 1.00 87.25 234 LYS A CA 1
ATOM 1842 C C . LYS A 1 234 ? -4.117 -7.497 -29.863 1.00 87.25 234 LYS A C 1
ATOM 1844 O O . LYS A 1 234 ? -4.333 -8.162 -28.845 1.00 87.25 234 LYS A O 1
ATOM 1849 N N . PRO A 1 235 ? -3.406 -8.009 -30.889 1.00 87.56 235 PRO A N 1
ATOM 1850 C CA . PRO A 1 235 ? -2.710 -9.286 -30.771 1.00 87.56 235 PRO A CA 1
ATOM 1851 C C . PRO A 1 235 ? -1.689 -9.225 -29.632 1.00 87.56 235 PRO A C 1
ATOM 1853 O O . PRO A 1 235 ? -1.198 -8.155 -29.278 1.00 87.56 235 PRO A O 1
ATOM 1856 N N . ARG A 1 236 ? -1.346 -10.381 -29.053 1.00 86.69 236 ARG A N 1
ATOM 1857 C CA . ARG A 1 236 ? -0.385 -10.428 -27.944 1.00 86.69 236 ARG A CA 1
ATOM 1858 C C . ARG A 1 236 ? 0.985 -9.929 -28.405 1.00 86.69 236 ARG A C 1
ATOM 1860 O O . ARG A 1 236 ? 1.682 -10.619 -29.148 1.00 86.69 236 ARG A O 1
ATOM 1867 N N . ILE A 1 237 ? 1.368 -8.767 -27.895 1.00 91.12 237 ILE A N 1
ATOM 1868 C CA . ILE A 1 237 ? 2.680 -8.157 -28.100 1.00 91.12 237 ILE A CA 1
ATOM 1869 C C . ILE A 1 237 ? 3.715 -8.868 -27.214 1.00 91.12 237 ILE A C 1
ATOM 1871 O O . ILE A 1 237 ? 3.377 -9.411 -26.161 1.00 91.12 237 ILE A O 1
ATOM 1875 N N . ARG A 1 238 ? 4.983 -8.913 -27.631 1.00 92.44 238 ARG A N 1
ATOM 1876 C CA . ARG A 1 238 ? 6.086 -9.456 -26.816 1.00 92.44 238 ARG A CA 1
ATOM 1877 C C . ARG A 1 238 ? 7.219 -8.453 -26.684 1.00 92.44 238 ARG A C 1
ATOM 1879 O O . ARG A 1 238 ? 7.463 -7.671 -27.593 1.00 92.44 238 ARG A O 1
ATOM 1886 N N . PHE A 1 239 ? 7.964 -8.517 -25.587 1.00 92.81 239 PHE A N 1
ATOM 1887 C CA . PHE A 1 239 ? 9.215 -7.773 -25.459 1.00 92.81 239 PHE A CA 1
ATOM 1888 C C . PHE A 1 239 ? 10.354 -8.506 -26.164 1.00 92.81 239 PHE A C 1
ATOM 1890 O O . PHE A 1 239 ? 10.495 -9.724 -26.050 1.00 92.81 239 PHE A O 1
ATOM 1897 N N . THR A 1 240 ? 11.214 -7.757 -26.851 1.00 93.56 240 THR A N 1
ATOM 1898 C CA . THR A 1 240 ? 12.524 -8.278 -27.260 1.00 93.56 240 THR A CA 1
ATOM 1899 C C . THR A 1 240 ? 13.402 -8.544 -26.036 1.00 93.56 240 THR A C 1
ATOM 1901 O O . THR A 1 240 ? 13.279 -7.873 -25.010 1.00 93.56 240 THR A O 1
ATOM 1904 N N . GLN A 1 241 ? 14.371 -9.458 -26.158 1.00 91.94 241 GLN A N 1
ATOM 1905 C CA . GLN A 1 241 ? 15.320 -9.733 -25.072 1.00 91.94 241 GLN A CA 1
ATOM 1906 C C . GLN A 1 241 ? 16.065 -8.466 -24.618 1.00 91.94 241 GLN A C 1
ATOM 1908 O O . GLN A 1 241 ? 16.273 -8.254 -23.424 1.00 91.94 241 GLN A O 1
ATOM 1913 N N . LYS A 1 242 ? 16.422 -7.591 -25.570 1.00 90.00 242 LYS A N 1
ATOM 1914 C CA . LYS A 1 242 ? 17.068 -6.302 -25.288 1.00 90.00 242 LYS A CA 1
ATOM 1915 C C . LYS A 1 242 ? 16.147 -5.361 -24.507 1.00 90.00 242 LYS A C 1
ATOM 1917 O O . LYS A 1 242 ? 16.614 -4.754 -23.550 1.00 90.00 242 LYS A O 1
ATOM 1922 N N . ALA A 1 243 ? 14.869 -5.259 -24.882 1.00 91.31 243 ALA A N 1
ATOM 1923 C CA . ALA A 1 243 ? 13.895 -4.456 -24.142 1.00 91.31 243 ALA A CA 1
ATOM 1924 C C . ALA A 1 243 ? 13.708 -4.985 -22.714 1.00 91.31 243 ALA A C 1
ATOM 1926 O O . ALA A 1 243 ? 13.711 -4.202 -21.770 1.00 91.31 243 ALA A O 1
ATOM 1927 N N . MET A 1 244 ? 13.645 -6.309 -22.541 1.00 92.25 244 MET A N 1
ATOM 1928 C CA . MET A 1 244 ? 13.517 -6.925 -21.220 1.00 92.25 244 MET A CA 1
ATOM 1929 C C . MET A 1 244 ? 14.740 -6.685 -20.330 1.00 92.25 244 MET A C 1
ATOM 1931 O O . MET A 1 244 ? 14.607 -6.361 -19.155 1.00 92.25 244 MET A O 1
ATOM 1935 N N . THR A 1 245 ? 15.946 -6.755 -20.900 1.00 90.56 245 THR A N 1
ATOM 1936 C CA . THR A 1 245 ? 17.165 -6.375 -20.170 1.00 90.56 245 THR A CA 1
ATOM 1937 C C . THR A 1 245 ? 17.130 -4.905 -19.743 1.00 90.56 245 THR A C 1
ATOM 1939 O O . THR A 1 245 ? 17.535 -4.589 -18.628 1.00 90.56 245 THR A O 1
ATOM 1942 N N . SER A 1 246 ? 16.624 -4.001 -20.589 1.00 89.06 246 SER A N 1
ATOM 1943 C CA . SER A 1 246 ? 16.466 -2.590 -20.218 1.00 89.06 246 SER A CA 1
ATOM 1944 C C . SER A 1 246 ? 15.435 -2.382 -19.104 1.00 89.06 246 SER A C 1
ATOM 1946 O O . SER A 1 246 ? 15.708 -1.609 -18.192 1.00 89.06 246 SER A O 1
ATOM 1948 N N . LEU A 1 247 ? 14.300 -3.091 -19.137 1.00 90.31 247 LEU A N 1
ATOM 1949 C CA . LEU A 1 247 ? 13.292 -3.053 -18.069 1.00 90.31 247 LEU A CA 1
ATOM 1950 C C . LEU A 1 247 ? 13.875 -3.520 -16.725 1.00 90.31 247 LEU A C 1
ATOM 1952 O O . LEU A 1 247 ? 13.668 -2.862 -15.710 1.00 90.31 247 LEU A O 1
ATOM 1956 N N . ASN A 1 248 ? 14.652 -4.607 -16.719 1.00 89.31 248 ASN A N 1
ATOM 1957 C CA . ASN A 1 248 ? 15.251 -5.150 -15.493 1.00 89.31 248 ASN A CA 1
ATOM 1958 C C . ASN A 1 248 ? 16.351 -4.261 -14.895 1.00 89.31 248 ASN A C 1
ATOM 1960 O O . ASN A 1 248 ? 16.575 -4.293 -13.689 1.00 89.31 248 ASN A O 1
ATOM 1964 N N . ASN A 1 249 ? 17.046 -3.480 -15.726 1.00 87.69 249 ASN A N 1
ATOM 1965 C CA . ASN A 1 249 ? 18.132 -2.600 -15.284 1.00 87.69 249 ASN A CA 1
ATOM 1966 C C . ASN A 1 249 ? 17.650 -1.208 -14.853 1.00 87.69 249 ASN A C 1
ATOM 1968 O O . ASN A 1 249 ? 18.459 -0.387 -14.415 1.00 87.69 249 ASN A O 1
ATOM 1972 N N . TYR A 1 250 ? 16.364 -0.912 -15.023 1.00 87.38 250 TYR A N 1
ATOM 1973 C CA . TYR A 1 250 ? 15.798 0.371 -14.647 1.00 87.38 250 TYR A CA 1
ATOM 1974 C C . TYR A 1 250 ? 15.404 0.395 -13.160 1.00 87.38 250 TYR A C 1
ATOM 1976 O O . TYR A 1 250 ? 15.010 -0.617 -12.588 1.00 87.38 250 TYR A O 1
ATOM 1984 N N . GLY A 1 251 ? 15.541 1.558 -12.516 1.00 86.00 251 GLY A N 1
ATOM 1985 C CA . GLY A 1 251 ? 15.363 1.697 -11.065 1.00 86.00 251 GLY A CA 1
ATOM 1986 C C . GLY A 1 251 ? 13.910 1.748 -10.579 1.00 86.00 251 GLY A C 1
ATOM 1987 O O . GLY A 1 251 ? 13.684 1.565 -9.386 1.00 86.00 251 GLY A O 1
ATOM 1988 N N . TRP A 1 252 ? 12.949 1.996 -11.476 1.00 91.69 252 TRP A N 1
ATOM 1989 C CA . TRP A 1 252 ? 11.505 2.058 -11.197 1.00 91.69 252 TRP A CA 1
ATOM 1990 C C . TRP A 1 252 ? 11.138 2.909 -9.964 1.00 91.69 252 TRP A C 1
ATOM 1992 O O . TRP A 1 252 ? 10.596 2.367 -8.997 1.00 91.69 252 TRP A O 1
ATOM 2002 N N . PRO A 1 253 ? 11.425 4.228 -9.947 1.00 89.00 253 PRO A N 1
ATOM 2003 C CA . PRO A 1 253 ? 11.087 5.099 -8.817 1.00 89.00 253 PRO A CA 1
ATOM 2004 C C . PRO A 1 253 ? 9.581 5.147 -8.494 1.00 89.00 253 PRO A C 1
ATOM 2006 O O . PRO A 1 253 ? 9.212 5.378 -7.346 1.00 89.00 253 PRO A O 1
ATOM 2009 N N . GLY A 1 254 ? 8.703 4.912 -9.473 1.00 88.88 254 GLY A N 1
ATOM 2010 C CA . GLY A 1 254 ? 7.255 4.758 -9.295 1.00 88.88 254 GLY A CA 1
ATOM 2011 C C . GLY A 1 254 ? 6.783 3.298 -9.227 1.00 88.88 254 GLY A C 1
ATOM 2012 O O . GLY A 1 254 ? 5.578 3.035 -9.284 1.00 88.88 254 GLY A O 1
ATOM 2013 N N . ASN A 1 255 ? 7.716 2.352 -9.077 1.00 94.50 255 ASN A N 1
ATOM 2014 C CA . ASN A 1 255 ? 7.478 0.929 -8.841 1.00 94.50 255 ASN A CA 1
ATOM 2015 C C . ASN A 1 255 ? 6.511 0.296 -9.869 1.00 94.50 255 ASN A C 1
ATOM 2017 O O . ASN A 1 255 ? 6.657 0.487 -11.075 1.00 94.50 255 ASN A O 1
ATOM 2021 N N . ILE A 1 256 ? 5.534 -0.490 -9.408 1.00 93.69 256 ILE A N 1
ATOM 2022 C CA . ILE A 1 256 ? 4.610 -1.245 -10.264 1.00 93.69 256 ILE A CA 1
ATOM 2023 C C . ILE A 1 256 ? 3.690 -0.300 -11.041 1.00 93.69 256 ILE A C 1
ATOM 2025 O O . ILE A 1 256 ? 3.417 -0.556 -12.207 1.00 93.69 256 ILE A O 1
ATOM 2029 N N . ARG A 1 257 ? 3.253 0.812 -10.431 1.00 91.94 257 ARG A N 1
ATOM 2030 C CA . ARG A 1 257 ? 2.389 1.803 -11.099 1.00 91.94 257 ARG A CA 1
ATOM 2031 C C . ARG A 1 257 ? 3.076 2.418 -12.317 1.00 91.94 257 ARG A C 1
ATOM 2033 O O . ARG A 1 257 ? 2.451 2.648 -13.345 1.00 91.94 257 ARG A O 1
ATOM 2040 N N . GLU A 1 258 ? 4.370 2.684 -12.197 1.00 92.38 258 GLU A N 1
ATOM 2041 C CA . GLU A 1 258 ? 5.168 3.187 -13.307 1.00 92.38 258 GLU A CA 1
ATOM 2042 C C . GLU A 1 258 ? 5.369 2.124 -14.391 1.00 92.38 258 GLU A C 1
ATOM 2044 O O . GLU A 1 258 ? 5.141 2.412 -15.564 1.00 92.38 258 GLU A O 1
ATOM 2049 N N . LEU A 1 259 ? 5.705 0.887 -14.007 1.00 93.06 259 LEU A N 1
ATOM 2050 C CA . LEU A 1 259 ? 5.803 -0.237 -14.942 1.00 93.06 259 LEU A CA 1
ATOM 2051 C C . LEU A 1 259 ? 4.494 -0.453 -15.718 1.00 93.06 259 LEU A C 1
ATOM 2053 O O . LEU A 1 259 ? 4.532 -0.592 -16.938 1.00 93.06 259 LEU A O 1
ATOM 2057 N N . GLU A 1 260 ? 3.347 -0.448 -15.036 1.00 93.88 260 GLU A N 1
ATOM 2058 C CA . GLU A 1 260 ? 2.023 -0.596 -15.652 1.00 93.88 260 GLU A CA 1
ATOM 2059 C C . GLU A 1 260 ? 1.774 0.496 -16.699 1.00 93.88 260 GLU A C 1
ATOM 2061 O O . GLU A 1 260 ? 1.461 0.180 -17.848 1.00 93.88 260 GLU A O 1
ATOM 2066 N N . ASN A 1 261 ? 2.008 1.763 -16.338 1.00 92.19 261 ASN A N 1
ATOM 2067 C CA . ASN A 1 261 ? 1.843 2.900 -17.244 1.00 92.19 261 ASN A CA 1
ATOM 2068 C C . ASN A 1 261 ? 2.739 2.786 -18.486 1.00 92.19 261 ASN A C 1
ATOM 2070 O O . ASN A 1 261 ? 2.286 3.030 -19.604 1.00 92.19 261 ASN A O 1
ATOM 2074 N N . VAL A 1 262 ? 4.005 2.401 -18.306 1.00 91.25 262 VAL A N 1
ATOM 2075 C CA . VAL A 1 262 ? 4.958 2.235 -19.413 1.00 91.25 262 VAL A CA 1
ATOM 2076 C C . VAL A 1 262 ? 4.510 1.124 -20.350 1.00 91.25 262 VAL A C 1
ATOM 2078 O O . VAL A 1 262 ? 4.466 1.314 -21.564 1.00 91.25 262 VAL A O 1
ATOM 2081 N N . VAL A 1 263 ? 4.140 -0.033 -19.802 1.00 92.25 263 VAL A N 1
ATOM 2082 C CA . VAL A 1 263 ? 3.658 -1.165 -20.598 1.00 92.25 263 VAL A CA 1
ATOM 2083 C C . VAL A 1 263 ? 2.384 -0.785 -21.357 1.00 92.25 263 VAL A C 1
ATOM 2085 O O . VAL A 1 263 ? 2.280 -1.071 -22.549 1.00 92.25 263 VAL A O 1
ATOM 2088 N N . GLN A 1 264 ? 1.448 -0.092 -20.707 1.00 91.88 264 GLN A N 1
ATOM 2089 C CA . GLN A 1 264 ? 0.219 0.393 -21.330 1.00 91.88 264 GLN A CA 1
ATOM 2090 C C . GLN A 1 264 ? 0.512 1.328 -22.513 1.00 91.88 264 GLN A C 1
ATOM 2092 O O . GLN A 1 264 ? -0.012 1.114 -23.606 1.00 91.88 264 GLN A O 1
ATOM 2097 N N . GLN A 1 265 ? 1.391 2.321 -22.332 1.00 90.00 265 GLN A N 1
ATOM 2098 C CA . GLN A 1 265 ? 1.793 3.249 -23.397 1.00 90.00 265 GLN A CA 1
ATOM 2099 C C . GLN A 1 265 ? 2.419 2.522 -24.591 1.00 90.00 265 GLN A C 1
ATOM 2101 O O . GLN A 1 265 ? 2.056 2.786 -25.739 1.00 90.00 265 GLN A O 1
ATOM 2106 N N . LEU A 1 266 ? 3.315 1.568 -24.331 1.00 90.06 266 LEU A N 1
ATOM 2107 C CA . LEU A 1 266 ? 3.965 0.785 -25.382 1.00 90.06 266 LEU A CA 1
ATOM 2108 C C . LEU A 1 266 ? 2.953 -0.023 -26.187 1.00 90.06 266 LEU A C 1
ATOM 2110 O O . LEU A 1 266 ? 3.064 -0.095 -27.404 1.00 90.06 266 LEU A O 1
ATOM 2114 N N . ILE A 1 267 ? 1.939 -0.593 -25.536 1.00 90.06 267 ILE A N 1
ATOM 2115 C CA . ILE A 1 267 ? 0.883 -1.345 -26.222 1.00 90.06 267 ILE A CA 1
ATOM 2116 C C . ILE A 1 267 ? 0.043 -0.427 -27.102 1.00 90.06 267 ILE A C 1
ATOM 2118 O O . ILE A 1 267 ? -0.342 -0.836 -28.195 1.00 90.06 267 ILE A O 1
ATOM 2122 N N . VAL A 1 268 ? -0.234 0.805 -26.670 1.00 87.38 268 VAL A N 1
ATOM 2123 C CA . VAL A 1 268 ? -0.981 1.783 -27.474 1.00 87.38 268 VAL A CA 1
ATOM 2124 C C . VAL A 1 268 ? -0.196 2.167 -28.731 1.00 87.38 268 VAL A C 1
ATOM 2126 O O . VAL A 1 268 ? -0.762 2.116 -29.824 1.00 87.38 268 VAL A O 1
ATOM 2129 N N . ILE A 1 269 ? 1.099 2.462 -28.590 1.00 85.25 269 ILE A N 1
ATOM 2130 C CA . ILE A 1 269 ? 1.967 2.962 -29.671 1.00 85.25 269 ILE A CA 1
ATOM 2131 C C . ILE A 1 269 ? 2.463 1.841 -30.594 1.00 85.25 269 ILE A C 1
ATOM 2133 O O . ILE A 1 269 ? 2.754 2.091 -31.759 1.00 85.25 269 ILE A O 1
ATOM 2137 N N . ALA A 1 270 ? 2.555 0.604 -30.105 1.00 85.12 270 ALA A N 1
ATOM 2138 C CA . ALA A 1 270 ? 3.044 -0.515 -30.898 1.00 85.12 270 ALA A CA 1
ATOM 2139 C C . ALA A 1 270 ? 2.175 -0.751 -32.144 1.00 85.12 270 ALA A C 1
ATOM 2141 O O . ALA A 1 270 ? 0.981 -1.071 -32.049 1.00 85.12 270 ALA A O 1
ATOM 2142 N N . GLU A 1 271 ? 2.816 -0.611 -33.303 1.00 80.12 271 GLU A N 1
ATOM 2143 C CA . GLU A 1 271 ? 2.282 -0.956 -34.625 1.00 80.12 271 GLU A CA 1
ATOM 2144 C C . GLU A 1 271 ? 2.510 -2.443 -34.941 1.00 80.12 271 GLU A C 1
ATOM 2146 O O . GLU A 1 271 ? 1.685 -3.090 -35.582 1.00 80.12 271 GLU A O 1
ATOM 2151 N N . GLU A 1 272 ? 3.601 -3.008 -34.420 1.00 81.19 272 GLU A N 1
ATOM 2152 C CA . GLU A 1 272 ? 3.978 -4.412 -34.571 1.00 81.19 272 GLU A CA 1
ATOM 2153 C C . GLU A 1 272 ? 3.758 -5.204 -33.268 1.00 81.19 272 GLU A C 1
ATOM 2155 O O . GLU A 1 272 ? 3.811 -4.637 -32.173 1.00 81.19 272 GLU A O 1
ATOM 2160 N N . PRO A 1 273 ? 3.585 -6.541 -33.325 1.00 86.62 273 PRO A N 1
ATOM 2161 C CA . PRO A 1 273 ? 3.442 -7.399 -32.144 1.00 86.62 273 PRO A CA 1
ATOM 2162 C C . PRO A 1 273 ? 4.759 -7.598 -31.359 1.00 86.62 273 PRO A C 1
ATOM 2164 O O . PRO A 1 273 ? 4.969 -8.640 -30.727 1.00 86.62 273 PRO A O 1
ATOM 2167 N N . LEU A 1 274 ? 5.663 -6.616 -31.385 1.00 90.56 274 LEU A N 1
ATOM 2168 C CA . LEU A 1 274 ? 6.987 -6.680 -30.781 1.00 90.56 274 LEU A CA 1
ATOM 2169 C C . LEU A 1 274 ? 7.427 -5.311 -30.234 1.00 90.56 274 LEU A C 1
ATOM 2171 O O . LEU A 1 274 ? 7.504 -4.330 -30.964 1.00 90.56 274 LEU A O 1
ATOM 2175 N N . ILE A 1 275 ? 7.790 -5.263 -28.951 1.00 88.88 275 ILE A N 1
ATOM 2176 C CA . ILE A 1 275 ? 8.365 -4.080 -28.299 1.00 88.88 275 ILE A CA 1
ATOM 2177 C C . ILE A 1 275 ? 9.891 -4.185 -28.330 1.00 88.88 275 ILE A C 1
ATOM 2179 O O . ILE A 1 275 ? 10.513 -5.024 -27.656 1.00 88.88 275 ILE A O 1
ATOM 2183 N N . SER A 1 276 ? 10.502 -3.317 -29.131 1.00 89.19 276 SER A N 1
ATOM 2184 C CA . SER A 1 276 ? 11.951 -3.170 -29.228 1.00 89.19 276 SER A CA 1
ATOM 2185 C C . SER A 1 276 ? 12.515 -2.316 -28.087 1.00 89.19 276 SER A C 1
ATOM 2187 O O . SER A 1 276 ? 11.791 -1.640 -27.351 1.00 89.19 276 SER A O 1
ATOM 2189 N N . ARG A 1 277 ? 13.840 -2.350 -27.920 1.00 88.00 277 ARG A N 1
ATOM 2190 C CA . ARG A 1 277 ? 14.525 -1.507 -26.933 1.00 88.00 277 ARG A CA 1
ATOM 2191 C C . ARG A 1 277 ? 14.400 -0.029 -27.300 1.00 88.00 277 ARG A C 1
ATOM 2193 O O . ARG A 1 277 ? 14.261 0.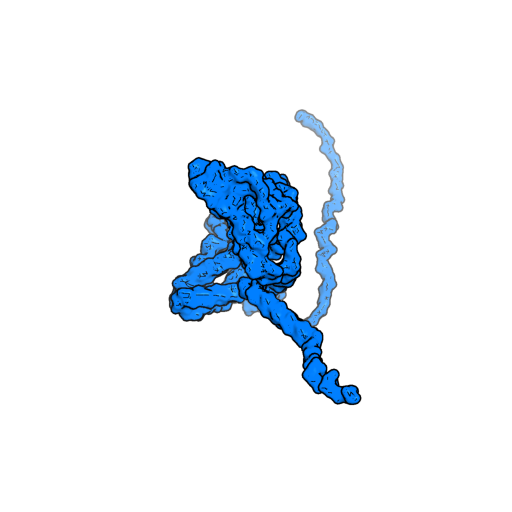801 -26.416 1.00 88.00 277 ARG A O 1
ATOM 2200 N N . GLU A 1 278 ? 14.448 0.284 -28.585 1.00 85.12 278 GLU A N 1
ATOM 2201 C CA . GLU A 1 278 ? 14.395 1.643 -29.115 1.00 85.12 278 GLU A CA 1
ATOM 2202 C C . GLU A 1 278 ? 13.020 2.272 -28.847 1.00 85.12 278 GLU A C 1
ATOM 2204 O O . GLU A 1 278 ? 12.935 3.429 -28.446 1.00 85.12 278 GLU A O 1
ATOM 2209 N N . MET A 1 279 ? 11.948 1.481 -28.970 1.00 83.06 279 MET A N 1
ATOM 2210 C CA . MET A 1 279 ? 10.589 1.895 -28.613 1.00 83.06 279 MET A CA 1
ATOM 2211 C C . MET A 1 279 ? 10.456 2.164 -27.107 1.00 83.06 279 MET A C 1
ATOM 2213 O O . MET A 1 279 ? 9.913 3.196 -26.714 1.00 83.06 279 MET A O 1
ATOM 2217 N N . LEU A 1 280 ? 11.013 1.277 -26.269 1.00 84.19 280 LEU A N 1
ATOM 2218 C CA . LEU A 1 280 ? 11.103 1.480 -24.818 1.00 84.19 280 LEU A CA 1
ATOM 2219 C C . LEU A 1 280 ? 11.860 2.777 -24.483 1.00 84.19 280 LEU A C 1
ATOM 2221 O O . LEU A 1 280 ? 11.421 3.574 -23.658 1.00 84.19 280 LEU A O 1
ATOM 2225 N N . GLU A 1 281 ? 13.003 3.000 -25.133 1.00 79.94 281 GLU A N 1
ATOM 2226 C CA . GLU A 1 281 ? 13.840 4.177 -24.909 1.00 79.94 281 GLU A CA 1
ATOM 2227 C C . GLU A 1 281 ? 13.146 5.475 -25.328 1.00 79.94 281 GLU A C 1
ATOM 2229 O O . GLU A 1 281 ? 13.237 6.470 -24.607 1.00 79.94 281 GLU A O 1
ATOM 2234 N N . CYS A 1 282 ? 12.421 5.446 -26.448 1.00 71.81 282 CYS A N 1
ATOM 2235 C CA . CYS A 1 282 ? 11.669 6.580 -26.975 1.00 71.81 282 CYS A CA 1
ATOM 2236 C C . CYS A 1 282 ? 10.477 6.956 -26.086 1.00 71.81 282 CYS A C 1
ATOM 2238 O O . CYS A 1 282 ? 10.268 8.138 -25.829 1.00 71.81 282 CYS A O 1
ATOM 2240 N N . CYS A 1 283 ? 9.737 5.972 -25.565 1.00 67.56 283 CYS A N 1
ATOM 2241 C CA . CYS A 1 283 ? 8.575 6.239 -24.714 1.00 67.56 283 CYS A CA 1
ATOM 2242 C C . CYS A 1 283 ? 8.962 6.657 -23.288 1.00 67.56 283 CYS A C 1
ATOM 2244 O O . CYS A 1 283 ? 8.192 7.352 -22.632 1.00 67.56 283 CYS A O 1
ATOM 2246 N N . TYR A 1 284 ? 10.125 6.220 -22.788 1.00 64.88 284 TYR A N 1
ATOM 2247 C CA . TYR A 1 284 ? 10.354 6.201 -21.342 1.00 64.88 284 TYR A CA 1
ATOM 2248 C C . TYR A 1 284 ? 11.760 6.613 -20.879 1.00 64.88 284 TYR A C 1
ATOM 2250 O O . TYR A 1 284 ? 11.896 7.434 -19.968 1.00 64.88 284 TYR A O 1
ATOM 2258 N N . LEU A 1 285 ? 12.835 6.118 -21.509 1.00 57.94 285 LEU A N 1
ATOM 2259 C CA . LEU A 1 285 ? 14.197 6.395 -21.017 1.00 57.94 285 LEU A CA 1
ATOM 2260 C C . LEU A 1 285 ? 14.711 7.797 -21.374 1.00 57.94 285 LEU A C 1
ATOM 2262 O O . LEU A 1 285 ? 15.663 8.248 -20.748 1.00 57.94 285 LEU A O 1
ATOM 2266 N N . GLN A 1 286 ? 14.091 8.529 -22.303 1.00 50.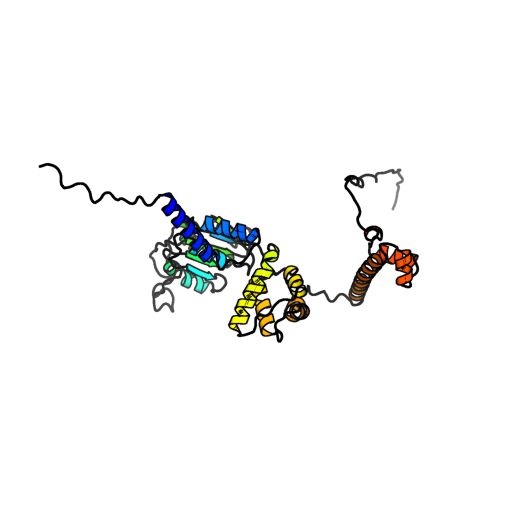72 286 GLN A N 1
ATOM 2267 C CA . GLN A 1 286 ? 14.451 9.936 -22.545 1.00 50.72 286 GLN A CA 1
ATOM 2268 C C . GLN A 1 286 ? 13.872 10.911 -21.504 1.00 50.72 286 GLN A C 1
ATOM 2270 O O . GLN A 1 286 ? 14.473 11.958 -21.269 1.00 50.72 286 GLN A O 1
ATOM 2275 N N . ALA A 1 287 ? 12.761 10.570 -20.838 1.00 49.16 287 ALA A N 1
ATOM 2276 C CA . ALA A 1 287 ? 12.136 11.427 -19.822 1.00 49.16 287 ALA A CA 1
ATOM 2277 C C . ALA A 1 287 ? 12.811 11.318 -18.438 1.00 49.16 287 ALA A C 1
ATOM 2279 O O . ALA A 1 287 ? 12.830 12.290 -17.682 1.00 49.16 287 ALA A O 1
ATOM 2280 N N . HIS A 1 288 ? 13.397 10.153 -18.130 1.00 45.16 288 HIS A N 1
ATOM 2281 C CA . HIS A 1 288 ? 14.023 9.844 -16.836 1.00 45.16 288 HIS A CA 1
ATOM 2282 C C . HIS A 1 288 ? 15.451 9.294 -16.928 1.00 45.16 288 HIS A C 1
ATOM 2284 O O . HIS A 1 288 ? 16.004 8.868 -15.909 1.00 45.16 288 HIS A O 1
ATOM 2290 N N . ALA A 1 289 ? 16.101 9.337 -18.100 1.00 45.62 289 ALA A N 1
ATOM 2291 C CA . ALA A 1 289 ? 17.559 9.408 -18.092 1.00 45.62 289 ALA A CA 1
ATOM 2292 C C . ALA A 1 289 ? 17.924 10.532 -17.116 1.00 45.62 289 ALA A C 1
ATOM 2294 O O . ALA A 1 289 ? 17.243 11.567 -17.141 1.00 45.62 289 ALA A O 1
ATOM 2295 N N . PRO A 1 290 ? 18.944 10.361 -16.247 1.00 39.06 290 PRO A N 1
ATOM 2296 C CA . PRO A 1 290 ? 19.451 11.504 -15.505 1.00 39.06 290 PRO A CA 1
ATOM 2297 C C . PRO A 1 290 ? 19.591 12.604 -16.544 1.00 39.06 290 PRO A C 1
ATOM 2299 O O . PRO A 1 290 ? 20.175 12.338 -17.603 1.00 39.06 290 PRO A O 1
ATOM 2302 N N . LYS A 1 291 ? 18.964 13.771 -16.317 1.00 39.22 291 LYS A N 1
ATOM 2303 C CA . LYS A 1 291 ? 19.294 14.960 -17.095 1.00 39.22 291 LYS A CA 1
ATOM 2304 C C . LYS A 1 291 ? 20.801 15.001 -16.983 1.00 39.22 291 LYS A C 1
ATOM 2306 O O . LYS A 1 291 ? 21.317 15.343 -15.923 1.00 39.22 291 LYS A O 1
ATOM 2311 N N . LYS A 1 292 ? 21.513 14.531 -18.011 1.00 43.47 292 LYS A N 1
ATOM 2312 C CA . LYS A 1 292 ? 22.919 14.830 -18.126 1.00 43.47 292 LYS A CA 1
ATOM 2313 C C . LYS A 1 292 ? 22.847 16.333 -18.120 1.00 43.47 292 LYS A C 1
ATOM 2315 O O . LYS A 1 292 ? 22.237 16.905 -19.029 1.00 43.47 292 LYS A O 1
ATOM 2320 N N . GLU A 1 293 ? 23.316 16.945 -17.031 1.00 42.75 293 GLU A N 1
ATOM 2321 C CA . GLU A 1 293 ? 23.604 18.365 -17.044 1.00 42.75 293 GLU A CA 1
ATOM 2322 C C . GLU A 1 293 ? 24.220 18.616 -18.408 1.00 42.75 293 GLU A C 1
ATOM 2324 O O . GLU A 1 293 ? 25.025 17.798 -18.877 1.00 42.75 293 GLU A O 1
ATOM 2329 N N . ILE A 1 294 ? 23.751 19.645 -19.107 1.00 50.28 294 ILE A N 1
ATOM 2330 C CA . ILE A 1 294 ? 24.387 20.040 -20.353 1.00 50.28 294 ILE A CA 1
ATOM 2331 C C . ILE A 1 294 ? 25.785 20.487 -19.929 1.00 50.28 294 ILE A C 1
ATOM 2333 O O . ILE A 1 294 ? 26.022 21.646 -19.600 1.00 50.28 294 ILE A O 1
ATOM 2337 N N . LEU A 1 295 ? 26.691 19.517 -19.829 1.00 55.66 295 LEU A N 1
ATOM 2338 C CA . LEU A 1 295 ? 28.079 19.711 -19.510 1.00 55.66 295 LEU A CA 1
ATOM 2339 C C . LEU A 1 295 ? 28.575 20.645 -20.600 1.00 55.66 295 LEU A C 1
ATOM 2341 O O . LEU A 1 295 ? 28.241 20.464 -21.777 1.00 55.66 295 LEU A O 1
ATOM 2345 N N . ALA A 1 296 ? 29.356 21.652 -20.215 1.00 65.50 296 ALA A N 1
ATOM 2346 C CA . ALA A 1 296 ? 29.991 22.530 -21.184 1.00 65.50 296 ALA A CA 1
ATOM 2347 C C . ALA A 1 296 ? 30.585 21.677 -22.320 1.00 65.50 296 ALA A C 1
ATOM 2349 O O . ALA A 1 296 ? 31.176 20.627 -22.066 1.00 65.50 296 ALA A O 1
ATOM 2350 N N . PHE A 1 297 ? 30.415 22.100 -23.576 1.00 65.31 297 PHE A N 1
ATOM 2351 C CA . PHE A 1 297 ? 30.742 21.300 -24.770 1.00 65.31 297 PHE A CA 1
ATOM 2352 C C . PHE A 1 297 ? 32.115 20.603 -24.693 1.00 65.31 297 PHE A C 1
ATOM 2354 O O . PHE A 1 297 ? 32.292 19.479 -25.161 1.00 65.31 297 PHE A O 1
ATOM 2361 N N . LYS A 1 298 ? 33.086 21.246 -24.034 1.00 67.81 298 LYS A N 1
ATOM 2362 C CA . LYS A 1 298 ? 34.434 20.722 -23.789 1.00 67.81 298 LYS A CA 1
ATOM 2363 C C . LYS A 1 298 ? 34.459 19.490 -22.868 1.00 67.81 298 LYS A C 1
ATOM 2365 O O . LYS A 1 298 ? 35.198 18.552 -23.158 1.00 67.81 298 LYS A O 1
ATOM 2370 N N . THR A 1 299 ? 33.673 19.472 -21.795 1.00 68.56 299 THR A N 1
ATOM 2371 C CA . THR A 1 299 ? 33.541 18.340 -20.861 1.00 68.56 299 THR A CA 1
ATOM 2372 C C . THR A 1 299 ? 32.718 17.214 -21.481 1.00 68.56 299 THR A C 1
ATOM 2374 O O . THR A 1 299 ? 33.178 16.076 -21.484 1.00 68.56 299 THR A O 1
ATOM 2377 N N . ALA A 1 300 ? 31.594 17.534 -22.132 1.00 69.31 300 ALA A N 1
ATOM 2378 C CA . ALA A 1 300 ? 30.773 16.548 -22.843 1.00 69.31 300 ALA A CA 1
ATOM 2379 C C . ALA A 1 300 ? 31.553 15.832 -23.963 1.00 69.31 300 ALA A C 1
ATOM 2381 O O . ALA A 1 300 ? 31.514 14.606 -24.080 1.00 69.31 300 ALA A O 1
ATOM 2382 N N . LYS A 1 301 ? 32.322 16.584 -24.768 1.00 72.75 301 LYS A N 1
ATOM 2383 C CA . LYS A 1 301 ? 33.187 16.016 -25.813 1.00 72.75 301 LYS A CA 1
ATOM 2384 C C . LYS A 1 301 ? 34.260 15.112 -25.215 1.00 72.75 301 LYS A C 1
ATOM 2386 O O . LYS A 1 301 ? 34.510 14.041 -25.758 1.00 72.75 301 LYS A O 1
ATOM 2391 N N . LYS A 1 302 ? 34.890 15.531 -24.113 1.00 75.12 302 LYS A N 1
ATOM 2392 C CA . LYS A 1 302 ? 35.933 14.743 -23.450 1.00 75.12 302 LYS A CA 1
ATOM 2393 C C . LYS A 1 302 ? 35.378 13.417 -22.930 1.00 75.12 302 LYS A C 1
ATOM 2395 O O . LYS A 1 302 ? 35.957 12.386 -23.233 1.00 75.12 302 LYS A O 1
ATOM 2400 N N . GLU A 1 303 ? 34.229 13.426 -22.258 1.00 74.94 303 GLU A N 1
ATOM 2401 C CA . GLU A 1 303 ? 33.583 12.202 -21.764 1.00 74.94 303 GLU A CA 1
ATOM 2402 C C . GLU A 1 303 ? 33.139 11.261 -22.887 1.00 74.94 303 GLU A C 1
ATOM 2404 O O . GLU A 1 303 ? 33.310 10.049 -22.780 1.00 74.94 303 GLU A O 1
ATOM 2409 N N . MET A 1 304 ? 32.595 11.796 -23.984 1.00 74.50 304 MET A N 1
ATOM 2410 C CA . MET A 1 304 ? 32.216 10.985 -25.147 1.00 74.50 304 MET A CA 1
ATOM 2411 C C . MET A 1 304 ? 33.429 10.347 -25.821 1.00 74.50 304 MET A C 1
ATOM 2413 O O . MET A 1 304 ? 33.386 9.164 -26.162 1.00 74.50 304 MET A O 1
ATOM 2417 N N . VAL A 1 305 ? 34.517 11.108 -25.977 1.00 78.50 305 VAL A N 1
ATOM 2418 C CA . VAL A 1 305 ? 35.784 10.589 -26.503 1.00 78.50 305 VAL A CA 1
ATOM 2419 C C . VAL A 1 305 ? 36.365 9.547 -25.552 1.00 78.50 305 VAL A C 1
ATOM 2421 O O . VAL A 1 305 ? 36.731 8.473 -26.011 1.00 78.50 305 VAL A O 1
ATOM 2424 N N . ASP A 1 306 ? 36.376 9.797 -24.243 1.00 78.31 306 ASP A N 1
ATOM 2425 C CA . ASP A 1 306 ? 36.911 8.866 -23.247 1.00 78.31 306 ASP A CA 1
ATOM 2426 C C . ASP A 1 306 ? 36.079 7.565 -23.194 1.00 78.31 306 ASP A C 1
ATOM 2428 O O . ASP A 1 306 ? 36.636 6.468 -23.197 1.00 78.31 306 ASP A O 1
ATOM 2432 N N . HIS A 1 307 ? 34.745 7.647 -23.245 1.00 74.25 307 HIS A N 1
ATOM 2433 C CA . HIS A 1 307 ? 33.868 6.471 -23.284 1.00 74.25 307 HIS A CA 1
ATOM 2434 C C . HIS A 1 307 ? 34.031 5.663 -24.582 1.00 74.25 307 HIS A C 1
ATOM 2436 O O . HIS A 1 307 ? 34.069 4.427 -24.552 1.00 74.25 307 HIS A O 1
ATOM 2442 N N . PHE A 1 308 ? 34.151 6.346 -25.725 1.00 82.94 308 PHE A N 1
ATOM 2443 C CA . PHE A 1 308 ? 34.481 5.708 -26.997 1.00 82.94 308 PHE A CA 1
ATOM 2444 C C . PHE A 1 308 ? 35.854 5.025 -26.933 1.00 82.94 308 PHE A C 1
ATOM 2446 O O . PHE A 1 308 ? 35.956 3.851 -27.288 1.00 82.94 308 PHE A O 1
ATOM 2453 N N . GLU A 1 309 ? 36.879 5.713 -26.419 1.00 79.94 309 GLU A N 1
ATOM 2454 C CA . GLU A 1 309 ? 38.241 5.196 -26.259 1.00 79.94 309 GLU A CA 1
ATOM 2455 C C . GLU A 1 309 ? 38.256 3.949 -25.362 1.00 79.94 309 GLU A C 1
ATOM 2457 O O . GLU A 1 309 ? 38.818 2.933 -25.763 1.00 79.94 309 GLU A O 1
ATOM 2462 N N . ILE A 1 310 ? 37.578 3.953 -24.208 1.00 80.06 310 ILE A N 1
ATOM 2463 C CA . ILE A 1 310 ? 37.488 2.786 -23.310 1.00 80.06 310 ILE A CA 1
ATOM 2464 C C . ILE A 1 310 ? 36.831 1.595 -24.012 1.00 80.06 310 ILE A C 1
ATOM 2466 O O . ILE A 1 310 ? 37.335 0.470 -23.940 1.00 80.06 310 ILE A O 1
ATOM 2470 N N . LYS A 1 311 ? 35.695 1.816 -24.686 1.00 81.44 311 LYS A N 1
ATOM 2471 C CA . LYS A 1 311 ? 34.958 0.750 -25.377 1.00 81.44 311 LYS A CA 1
ATOM 2472 C C . LYS A 1 311 ? 35.772 0.177 -26.538 1.00 81.44 311 LYS A C 1
ATOM 2474 O O . LYS A 1 311 ? 35.855 -1.043 -26.680 1.00 81.44 311 LYS A O 1
ATOM 2479 N N . TYR A 1 312 ? 36.400 1.048 -27.324 1.00 82.69 312 TYR A N 1
ATOM 2480 C CA . TYR A 1 312 ? 37.270 0.673 -28.433 1.00 82.69 312 TYR A CA 1
ATOM 2481 C C . TYR A 1 312 ? 38.493 -0.108 -27.942 1.00 82.69 312 TYR A C 1
ATOM 2483 O O . TYR A 1 312 ? 38.748 -1.204 -28.433 1.00 82.69 312 TYR A O 1
ATOM 2491 N N . LEU A 1 313 ? 39.194 0.386 -26.915 1.00 82.31 313 LEU A N 1
ATOM 2492 C CA . LEU A 1 313 ? 40.357 -0.286 -26.329 1.00 82.31 313 LEU A CA 1
ATOM 2493 C C . LEU A 1 313 ? 39.986 -1.649 -25.742 1.00 82.31 313 LEU A C 1
ATOM 2495 O O . LEU A 1 313 ? 40.695 -2.618 -25.984 1.00 82.31 313 LEU A O 1
ATOM 2499 N N . ARG A 1 314 ? 38.864 -1.776 -25.023 1.00 81.06 314 ARG A N 1
ATOM 2500 C CA . ARG A 1 314 ? 38.419 -3.077 -24.493 1.00 81.06 314 ARG A CA 1
ATOM 2501 C C . ARG A 1 314 ? 38.126 -4.086 -25.601 1.00 81.06 314 ARG A C 1
ATOM 2503 O O . ARG A 1 314 ? 38.518 -5.240 -25.466 1.00 81.06 314 ARG A O 1
ATOM 2510 N N . ASN A 1 315 ? 37.462 -3.676 -26.680 1.00 81.56 315 ASN A N 1
ATOM 2511 C CA . ASN A 1 315 ? 37.185 -4.571 -27.806 1.00 81.56 315 ASN A CA 1
ATOM 2512 C C . ASN A 1 315 ? 38.473 -4.959 -28.541 1.00 81.56 315 ASN A C 1
ATOM 2514 O O . ASN A 1 315 ? 38.724 -6.141 -28.757 1.00 81.56 315 ASN A O 1
ATOM 2518 N N . LEU A 1 316 ? 39.343 -3.985 -28.807 1.00 83.88 316 LEU A N 1
ATOM 2519 C CA . LEU A 1 316 ? 40.637 -4.199 -29.448 1.00 83.88 316 LEU A CA 1
ATOM 2520 C C . LEU A 1 316 ? 41.539 -5.148 -28.639 1.00 83.88 316 LEU A C 1
ATOM 2522 O O . LEU A 1 316 ? 42.205 -6.013 -29.211 1.00 83.88 316 LEU A O 1
ATOM 2526 N N . MET A 1 317 ? 41.546 -5.014 -27.309 1.00 81.69 317 MET A N 1
ATOM 2527 C CA . MET A 1 317 ? 42.319 -5.878 -26.413 1.00 81.69 317 MET A CA 1
ATOM 2528 C C . MET A 1 317 ? 41.721 -7.283 -26.283 1.00 81.69 317 MET A C 1
ATOM 2530 O O . MET A 1 317 ? 42.487 -8.236 -26.168 1.00 81.69 317 MET A O 1
ATOM 2534 N N . LYS A 1 318 ? 40.390 -7.433 -26.360 1.00 81.31 318 LYS A N 1
ATOM 2535 C CA . LYS A 1 318 ? 39.722 -8.745 -26.446 1.00 81.31 318 LYS A CA 1
ATOM 2536 C C . LYS A 1 318 ? 40.074 -9.470 -27.743 1.00 81.31 318 LYS A C 1
ATOM 2538 O O . LYS A 1 318 ? 40.476 -10.624 -27.707 1.00 81.31 318 LYS A O 1
ATOM 2543 N N . GLU A 1 319 ? 39.982 -8.781 -28.877 1.00 79.50 319 GLU A N 1
ATOM 2544 C CA . GLU A 1 319 ? 40.301 -9.342 -30.199 1.00 79.50 319 GLU A CA 1
ATOM 2545 C C . GLU A 1 319 ? 41.794 -9.625 -30.403 1.00 79.50 319 GLU A C 1
ATOM 2547 O O . GLU A 1 319 ? 42.167 -10.417 -31.270 1.00 79.50 319 GLU A O 1
ATOM 2552 N N . SER A 1 320 ? 42.649 -8.953 -29.629 1.00 81.00 320 SER A N 1
ATOM 2553 C CA . SER A 1 320 ? 44.101 -9.152 -29.633 1.00 81.00 320 SER A CA 1
ATOM 2554 C C . SER A 1 320 ? 44.584 -10.014 -28.461 1.00 81.00 320 SER A C 1
ATOM 2556 O O . SER A 1 320 ? 45.793 -10.116 -28.265 1.00 81.00 320 SER A O 1
ATOM 2558 N N . LEU A 1 321 ? 43.671 -10.607 -27.675 1.00 78.38 321 LEU A N 1
ATOM 2559 C CA . LEU A 1 321 ? 43.962 -11.492 -26.535 1.00 78.38 321 LEU A CA 1
ATOM 2560 C C . LEU A 1 321 ? 45.023 -10.925 -25.574 1.00 78.38 321 LEU A C 1
ATOM 2562 O O . LEU A 1 321 ? 45.993 -11.591 -25.216 1.00 78.38 321 LEU A O 1
ATOM 2566 N N . GLY A 1 322 ? 44.904 -9.647 -25.211 1.00 74.88 322 GLY A N 1
ATOM 2567 C CA . GLY A 1 322 ? 45.860 -9.001 -24.306 1.00 74.88 322 GLY A CA 1
ATOM 2568 C C . GLY A 1 322 ? 47.203 -8.608 -24.942 1.00 74.88 322 GLY A C 1
ATOM 2569 O O . GLY A 1 322 ? 48.016 -7.948 -24.292 1.00 74.88 322 GLY A O 1
ATOM 2570 N N . ASN A 1 323 ? 47.452 -8.936 -26.216 1.00 82.88 323 ASN A N 1
ATOM 2571 C CA . ASN A 1 323 ? 48.693 -8.586 -26.902 1.00 82.88 323 ASN A CA 1
ATOM 2572 C C . ASN A 1 323 ? 48.684 -7.126 -27.387 1.00 82.88 323 ASN A C 1
ATOM 2574 O O . ASN A 1 323 ? 48.124 -6.782 -28.432 1.00 82.88 323 ASN A O 1
ATOM 2578 N N . VAL A 1 324 ? 49.383 -6.268 -26.641 1.00 79.12 324 VAL A N 1
ATOM 2579 C CA . VAL A 1 324 ? 49.474 -4.823 -26.902 1.00 79.12 324 VAL A CA 1
ATOM 2580 C C . VAL A 1 324 ? 50.172 -4.496 -28.231 1.00 79.12 324 VAL A C 1
ATOM 2582 O O . VAL A 1 324 ? 49.848 -3.486 -28.851 1.00 79.12 324 VAL A O 1
ATOM 2585 N N . ALA A 1 325 ? 51.110 -5.325 -28.703 1.00 78.31 325 ALA A N 1
ATOM 2586 C CA . ALA A 1 325 ? 51.805 -5.080 -29.970 1.00 78.31 325 ALA A CA 1
ATOM 2587 C C . ALA A 1 325 ? 50.882 -5.325 -31.176 1.00 78.31 325 ALA A C 1
ATOM 2589 O O . ALA A 1 325 ? 50.804 -4.484 -32.070 1.00 78.31 325 ALA A O 1
ATOM 2590 N N . SER A 1 326 ? 50.115 -6.421 -31.145 1.00 78.38 326 SER A N 1
ATOM 2591 C CA . SER A 1 326 ? 49.092 -6.728 -32.157 1.00 78.38 326 SER A CA 1
ATOM 2592 C C . SER A 1 326 ? 47.962 -5.693 -32.152 1.00 78.38 326 SER A C 1
ATOM 2594 O O . SER A 1 326 ? 47.536 -5.219 -33.207 1.00 78.38 326 SER A O 1
ATOM 2596 N N . ALA A 1 327 ? 47.513 -5.285 -30.961 1.00 82.12 327 ALA A N 1
ATOM 2597 C CA . ALA A 1 327 ? 46.500 -4.246 -30.806 1.00 82.12 327 ALA A CA 1
ATOM 2598 C C . ALA A 1 327 ? 46.963 -2.897 -31.391 1.00 82.12 327 ALA A C 1
ATOM 2600 O O . ALA A 1 327 ? 46.191 -2.216 -32.062 1.00 82.12 327 ALA A O 1
ATOM 2601 N N . ALA A 1 328 ? 48.233 -2.520 -31.189 1.00 84.19 328 ALA A N 1
ATOM 2602 C CA . ALA A 1 328 ? 48.796 -1.269 -31.703 1.00 84.19 328 ALA A CA 1
ATOM 2603 C C . ALA A 1 328 ? 48.856 -1.244 -33.236 1.00 84.19 328 ALA A C 1
ATOM 2605 O O . ALA A 1 328 ? 48.462 -0.250 -33.848 1.00 84.19 328 ALA A O 1
ATOM 2606 N N . GLN A 1 329 ? 49.261 -2.361 -33.849 1.00 82.12 329 GLN A N 1
ATOM 2607 C CA . GLN A 1 329 ? 49.309 -2.501 -35.303 1.00 82.12 329 GLN A CA 1
ATOM 2608 C C . GLN A 1 329 ? 47.910 -2.414 -35.930 1.00 82.12 329 GLN A C 1
ATOM 2610 O O . GLN A 1 329 ? 47.724 -1.676 -36.894 1.00 82.12 329 GLN A O 1
ATOM 2615 N N . ARG A 1 330 ? 46.907 -3.088 -35.346 1.00 80.19 330 ARG A N 1
ATOM 2616 C CA . ARG A 1 330 ? 45.509 -3.010 -35.815 1.00 80.19 330 ARG A CA 1
ATOM 2617 C C . ARG A 1 330 ? 44.895 -1.626 -35.638 1.00 80.19 330 ARG A C 1
ATOM 2619 O O . ARG A 1 330 ? 44.129 -1.187 -36.485 1.00 80.19 330 ARG A O 1
ATOM 2626 N N . ALA A 1 331 ? 45.242 -0.927 -34.561 1.00 80.56 331 ALA A N 1
ATOM 2627 C CA . ALA A 1 331 ? 44.772 0.433 -34.324 1.00 80.56 331 ALA A CA 1
ATOM 2628 C C . ALA A 1 331 ? 45.523 1.502 -35.138 1.00 80.56 331 ALA A C 1
ATOM 2630 O O . ALA A 1 331 ? 45.192 2.681 -35.007 1.00 80.56 331 ALA A O 1
ATOM 2631 N N . GLY A 1 332 ? 46.548 1.129 -35.918 1.00 83.31 332 GLY A N 1
ATOM 2632 C CA . GLY A 1 332 ? 47.374 2.073 -36.675 1.00 83.31 332 GLY A CA 1
ATOM 2633 C C . GLY A 1 332 ? 48.119 3.079 -35.789 1.00 83.31 332 GLY A C 1
ATOM 2634 O O . GLY A 1 332 ? 48.373 4.207 -36.209 1.00 83.31 332 GLY A O 1
ATOM 2635 N N . LYS A 1 333 ? 48.428 2.715 -34.536 1.00 82.88 333 LYS A N 1
ATOM 2636 C CA . LYS A 1 333 ? 49.093 3.587 -33.554 1.00 82.88 333 LYS A CA 1
ATOM 2637 C C . LYS A 1 333 ? 50.417 2.984 -33.102 1.00 82.88 333 LYS A C 1
ATOM 2639 O O . LYS A 1 333 ? 50.594 1.770 -33.083 1.00 82.88 333 LYS A O 1
ATOM 2644 N N . SER A 1 334 ? 51.352 3.835 -32.681 1.00 83.69 334 SER A N 1
ATOM 2645 C CA . SER A 1 334 ? 52.594 3.355 -32.075 1.00 83.69 334 SER A CA 1
ATOM 2646 C C . SER A 1 334 ? 52.309 2.626 -30.757 1.00 83.69 334 SER A C 1
ATOM 2648 O O . SER A 1 334 ? 51.381 2.977 -30.019 1.00 83.69 334 SER A O 1
ATOM 2650 N N . ARG A 1 335 ? 53.136 1.625 -30.433 1.00 78.12 335 ARG A N 1
ATOM 2651 C CA . ARG A 1 335 ? 53.029 0.849 -29.186 1.00 78.12 335 ARG A CA 1
ATOM 2652 C C . ARG A 1 335 ? 52.988 1.759 -27.956 1.00 78.12 335 ARG A C 1
ATOM 2654 O O . ARG A 1 335 ? 52.166 1.548 -27.072 1.00 78.12 335 ARG A O 1
ATOM 2661 N N . THR A 1 336 ? 53.820 2.798 -27.932 1.00 79.00 336 THR A N 1
ATOM 2662 C CA . THR A 1 336 ? 53.897 3.784 -26.845 1.00 79.00 336 THR A CA 1
ATOM 2663 C C . THR A 1 336 ? 52.620 4.621 -26.732 1.00 79.00 336 THR A C 1
ATOM 2665 O O . THR A 1 336 ? 52.128 4.846 -25.629 1.00 79.00 336 THR A O 1
ATOM 2668 N N . ALA A 1 337 ? 52.034 5.038 -27.862 1.00 79.25 337 ALA A N 1
ATOM 2669 C CA . ALA A 1 337 ? 50.783 5.797 -27.873 1.00 79.25 337 ALA A CA 1
ATOM 2670 C C . ALA A 1 337 ? 49.593 4.954 -27.392 1.00 79.25 337 ALA A C 1
ATOM 2672 O O . ALA A 1 337 ? 48.762 5.445 -26.629 1.00 79.25 337 ALA A O 1
ATOM 2673 N N . LEU A 1 338 ? 49.533 3.678 -27.789 1.00 82.00 338 LEU A N 1
ATOM 2674 C CA . LEU A 1 338 ? 48.503 2.764 -27.301 1.00 82.00 338 LEU A CA 1
ATOM 2675 C C . LEU A 1 338 ? 48.674 2.475 -25.802 1.00 82.00 338 LEU A C 1
ATOM 2677 O O . LEU A 1 338 ? 47.691 2.458 -25.068 1.00 82.00 338 LEU A O 1
ATOM 2681 N N . TRP A 1 339 ? 49.910 2.307 -25.328 1.00 80.69 339 TRP A N 1
ATOM 2682 C CA . TRP A 1 339 ? 50.186 2.073 -23.908 1.00 80.69 339 TRP A CA 1
ATOM 2683 C C . TRP A 1 339 ? 49.777 3.268 -23.034 1.00 80.69 339 TRP A C 1
ATOM 2685 O O . TRP A 1 339 ? 49.167 3.090 -21.982 1.00 80.69 339 TRP A O 1
ATOM 2695 N N . ASN A 1 340 ? 50.017 4.494 -23.506 1.00 80.88 340 ASN A N 1
ATOM 2696 C CA . ASN A 1 340 ? 49.564 5.711 -22.830 1.00 80.88 340 ASN A CA 1
ATOM 2697 C C . ASN A 1 340 ? 48.032 5.825 -22.790 1.00 80.88 340 ASN A C 1
ATOM 2699 O O . ASN A 1 340 ? 47.485 6.245 -21.774 1.00 80.88 340 ASN A O 1
ATOM 2703 N N . LEU A 1 341 ? 47.335 5.410 -23.854 1.00 80.50 341 LEU A N 1
ATOM 2704 C CA . LEU A 1 341 ? 45.869 5.343 -23.890 1.00 80.50 341 LEU A CA 1
ATOM 2705 C C . LEU A 1 341 ? 45.314 4.287 -22.920 1.00 80.50 341 LEU A C 1
ATOM 2707 O O . LEU A 1 341 ? 44.359 4.562 -22.199 1.00 80.50 341 LEU A O 1
ATOM 2711 N N . LEU A 1 342 ? 45.941 3.111 -22.844 1.00 81.75 342 LEU A N 1
ATOM 2712 C CA . LEU A 1 342 ? 45.575 2.055 -21.893 1.00 81.75 342 LEU A CA 1
ATOM 2713 C C . LEU A 1 342 ? 45.784 2.502 -20.439 1.00 81.75 342 LEU A C 1
ATOM 2715 O O . LEU A 1 342 ? 44.914 2.276 -19.600 1.00 81.75 342 LEU A O 1
ATOM 2719 N N . LYS A 1 343 ? 46.898 3.194 -20.155 1.00 81.62 343 LYS A N 1
ATOM 2720 C CA . LYS A 1 343 ? 47.202 3.750 -18.829 1.00 81.62 343 LYS A CA 1
ATOM 2721 C C . LYS A 1 343 ? 46.246 4.880 -18.445 1.00 81.62 343 LYS A C 1
ATOM 2723 O O . LYS A 1 343 ? 45.765 4.896 -17.317 1.00 81.62 343 LYS A O 1
ATOM 2728 N N . LYS A 1 344 ? 45.940 5.791 -19.378 1.00 80.25 344 LYS A N 1
ATOM 2729 C CA . LYS A 1 344 ? 44.976 6.891 -19.185 1.00 80.25 344 LYS A CA 1
ATOM 2730 C C . LYS A 1 344 ? 43.595 6.366 -18.771 1.00 80.25 344 LYS A C 1
ATOM 2732 O O . LYS A 1 344 ? 42.938 6.985 -17.945 1.00 80.25 344 LYS A O 1
ATOM 2737 N N . HIS A 1 345 ? 43.190 5.223 -19.322 1.00 79.69 345 HIS A N 1
ATOM 2738 C CA . HIS A 1 345 ? 41.859 4.635 -19.140 1.00 79.69 345 HIS A CA 1
ATOM 2739 C C . HIS A 1 345 ? 41.816 3.419 -18.206 1.00 79.69 345 HIS A C 1
ATOM 2741 O O . HIS A 1 345 ? 40.802 2.723 -18.158 1.00 79.69 345 HIS A O 1
ATOM 2747 N N . ALA A 1 346 ? 42.909 3.145 -17.484 1.00 77.62 346 ALA A N 1
ATOM 2748 C CA . ALA A 1 346 ? 43.051 2.017 -16.558 1.00 77.62 346 ALA A CA 1
ATOM 2749 C C . ALA A 1 346 ? 42.632 0.648 -17.148 1.00 77.62 346 ALA A C 1
ATOM 2751 O O . ALA A 1 346 ? 42.097 -0.216 -16.452 1.00 77.62 346 ALA A O 1
ATOM 2752 N N . VAL A 1 347 ? 42.870 0.426 -18.446 1.00 77.12 347 VAL A N 1
ATOM 2753 C CA . VAL A 1 347 ? 42.591 -0.858 -19.107 1.00 77.12 347 VAL A CA 1
ATOM 2754 C C . VAL A 1 347 ? 43.845 -1.723 -19.024 1.00 77.12 347 VAL A C 1
ATOM 2756 O O . VAL A 1 347 ? 44.804 -1.491 -19.756 1.00 77.12 347 VAL A O 1
ATOM 2759 N N . ASN A 1 348 ? 43.841 -2.723 -18.136 1.00 76.69 348 ASN A N 1
ATOM 2760 C CA . ASN A 1 348 ? 44.972 -3.635 -17.964 1.00 76.69 348 ASN A CA 1
ATOM 2761 C C . ASN A 1 348 ? 44.965 -4.744 -19.041 1.00 76.69 348 ASN A C 1
ATOM 2763 O O . ASN A 1 348 ? 44.026 -5.544 -19.074 1.00 76.69 348 ASN A O 1
ATOM 2767 N N . PRO A 1 349 ? 45.998 -4.841 -19.901 1.00 72.81 349 PRO A N 1
ATOM 2768 C CA . PRO A 1 349 ? 46.119 -5.886 -20.922 1.00 72.81 349 PRO A CA 1
ATOM 2769 C C . PRO A 1 349 ? 46.074 -7.319 -20.388 1.00 72.81 349 PRO A C 1
ATOM 2771 O O . PRO A 1 349 ? 45.580 -8.208 -21.078 1.00 72.81 349 PRO A O 1
ATOM 2774 N N . LEU A 1 350 ? 46.556 -7.532 -19.160 1.00 69.69 350 LEU A N 1
ATOM 2775 C CA . LEU A 1 350 ? 46.661 -8.855 -18.536 1.00 69.69 350 LEU A CA 1
ATOM 2776 C C . LEU A 1 350 ? 45.292 -9.483 -18.243 1.00 69.69 350 LEU A C 1
ATOM 2778 O O . LEU A 1 350 ? 45.165 -10.700 -18.178 1.00 69.69 350 LEU A O 1
ATOM 2782 N N . HIS A 1 351 ? 44.239 -8.668 -18.132 1.00 74.56 351 HIS A N 1
ATOM 2783 C CA . HIS A 1 351 ? 42.872 -9.166 -17.943 1.00 74.56 351 HIS A CA 1
ATOM 2784 C C . HIS A 1 351 ? 42.295 -9.822 -19.207 1.00 74.56 351 HIS A C 1
ATOM 2786 O O . HIS A 1 351 ? 41.238 -10.442 -19.149 1.00 74.56 351 HIS A O 1
ATOM 2792 N N . PHE A 1 352 ? 42.962 -9.673 -20.354 1.00 71.25 352 PHE A N 1
ATOM 2793 C CA . PHE A 1 352 ? 42.491 -10.167 -21.648 1.00 71.25 352 PHE A CA 1
ATOM 2794 C C . PHE A 1 352 ? 43.382 -11.283 -22.213 1.00 71.25 352 PHE A C 1
ATOM 2796 O O . PHE A 1 352 ? 43.134 -11.741 -23.325 1.00 71.25 352 PHE A O 1
ATOM 2803 N N . SER A 1 353 ? 44.408 -11.719 -21.471 1.00 57.59 353 SER A N 1
ATOM 2804 C CA . SER A 1 353 ? 45.476 -12.595 -21.968 1.00 57.59 353 SER A CA 1
ATOM 2805 C C . SER A 1 353 ? 45.343 -14.085 -21.618 1.00 57.59 353 SER A C 1
ATOM 2807 O O . SER A 1 353 ? 46.366 -14.759 -21.536 1.00 57.59 353 SER A O 1
ATOM 2809 N N . GLN A 1 354 ? 44.139 -14.643 -21.422 1.00 54.72 354 GLN A N 1
ATOM 2810 C CA . GLN A 1 354 ? 43.990 -16.095 -21.201 1.00 54.72 354 GLN A CA 1
ATOM 2811 C C . GLN A 1 354 ? 42.742 -16.720 -21.855 1.00 54.72 354 GLN A C 1
ATOM 2813 O O . GLN A 1 354 ? 41.634 -16.219 -21.653 1.00 54.72 354 GLN A O 1
ATOM 2818 N N . PRO A 1 355 ? 42.880 -17.879 -22.533 1.00 45.19 355 PRO A N 1
ATOM 2819 C CA . PRO A 1 355 ? 41.912 -18.966 -22.468 1.00 45.19 355 PRO A CA 1
ATOM 2820 C C . PRO A 1 355 ? 42.103 -19.743 -21.153 1.00 45.19 355 PRO A C 1
ATOM 2822 O O . PRO A 1 355 ? 43.214 -20.121 -20.786 1.00 45.19 355 PRO A O 1
ATOM 2825 N N . PHE A 1 356 ? 41.005 -19.960 -20.439 1.00 36.78 356 PHE A N 1
ATOM 2826 C CA . PHE A 1 356 ? 40.935 -20.614 -19.133 1.00 36.78 356 PHE A CA 1
ATOM 2827 C C . PHE A 1 356 ? 41.337 -22.102 -19.205 1.00 36.78 356 PHE A C 1
ATOM 2829 O O . PHE A 1 356 ? 40.698 -22.875 -19.916 1.00 36.78 356 PHE A O 1
ATOM 2836 N N . LEU A 1 357 ? 42.345 -22.516 -18.428 1.00 32.19 357 LEU A N 1
ATOM 2837 C CA . LEU A 1 357 ? 42.645 -23.915 -18.092 1.00 32.19 357 LEU A CA 1
ATOM 2838 C C . LEU A 1 357 ? 43.200 -23.977 -16.654 1.00 32.19 357 LEU A C 1
ATOM 2840 O O . LEU A 1 357 ? 44.345 -23.614 -16.418 1.00 32.19 357 LEU A O 1
ATOM 2844 N N . GLY A 1 358 ? 42.375 -24.461 -15.716 1.00 30.17 358 GLY A N 1
ATOM 2845 C CA . GLY A 1 358 ? 42.817 -25.242 -14.548 1.00 30.17 358 GLY A CA 1
ATOM 2846 C C . GLY A 1 358 ? 43.271 -24.532 -13.256 1.00 30.17 358 GLY A C 1
ATOM 2847 O O . GLY A 1 358 ? 44.374 -24.015 -13.170 1.00 30.17 358 GLY A O 1
ATOM 2848 N N . SER A 1 359 ? 42.453 -24.723 -12.208 1.00 29.75 359 SER A N 1
ATOM 2849 C CA . SER A 1 359 ? 42.781 -24.929 -10.774 1.00 29.75 359 SER A CA 1
ATOM 2850 C C . SER A 1 359 ? 43.368 -23.814 -9.877 1.00 29.75 359 SER A C 1
ATOM 2852 O O . SER A 1 359 ? 44.512 -23.411 -10.013 1.00 29.75 359 SER A O 1
ATOM 2854 N N . GLN A 1 360 ? 42.547 -23.461 -8.874 1.00 33.97 360 GLN A N 1
ATOM 2855 C CA . GLN A 1 360 ? 42.771 -23.187 -7.434 1.00 33.97 360 GLN A CA 1
ATOM 2856 C C . GLN A 1 360 ? 44.127 -22.706 -6.851 1.00 33.97 360 GLN A C 1
ATOM 2858 O O . GLN A 1 360 ? 45.182 -23.275 -7.108 1.00 33.97 360 GLN A O 1
ATOM 2863 N N . LYS A 1 361 ? 43.959 -21.849 -5.815 1.00 29.75 361 LYS A N 1
ATOM 2864 C CA . LYS A 1 361 ? 44.892 -21.289 -4.797 1.00 29.75 361 LYS A CA 1
ATOM 2865 C C . LYS A 1 361 ? 45.690 -20.076 -5.307 1.00 29.75 361 LYS A C 1
ATOM 2867 O O . LYS A 1 361 ? 46.244 -20.130 -6.388 1.00 29.75 361 LYS A O 1
ATOM 2872 N N . SER A 1 362 ? 45.762 -18.930 -4.628 1.00 29.77 362 SER A N 1
ATOM 2873 C CA . SER A 1 362 ? 45.797 -18.663 -3.184 1.00 29.77 362 SER A CA 1
ATOM 2874 C C . SER A 1 362 ? 45.420 -17.206 -2.861 1.00 29.77 362 SER A C 1
ATOM 2876 O O . SER A 1 362 ? 45.854 -16.283 -3.547 1.00 29.77 362 SER A O 1
ATOM 2878 N N . GLU A 1 363 ? 44.686 -17.015 -1.763 1.00 36.47 363 GLU A N 1
ATOM 2879 C CA . GLU A 1 363 ? 44.691 -15.794 -0.951 1.00 36.47 363 GLU A CA 1
ATOM 2880 C C . GLU A 1 363 ? 46.107 -15.498 -0.445 1.00 36.47 363 GLU A C 1
ATOM 2882 O O . GLU A 1 363 ? 46.737 -16.401 0.104 1.00 36.47 363 GLU A O 1
ATOM 2887 N N . THR A 1 364 ? 46.593 -14.261 -0.595 1.00 30.41 364 THR A N 1
ATOM 2888 C CA . THR A 1 364 ? 47.276 -13.415 0.421 1.00 30.41 364 THR A CA 1
ATOM 2889 C C . THR A 1 364 ? 48.001 -12.239 -0.254 1.00 30.41 364 THR A C 1
ATOM 2891 O O . THR A 1 364 ? 48.438 -12.362 -1.391 1.00 30.41 364 THR A O 1
ATOM 2894 N N . LEU A 1 365 ? 48.163 -11.137 0.498 1.00 30.56 365 LEU A N 1
ATOM 2895 C CA . LEU A 1 365 ? 48.746 -9.823 0.144 1.00 30.56 365 LEU A CA 1
ATOM 2896 C C . LEU A 1 365 ? 47.768 -8.931 -0.653 1.00 30.56 365 LEU A C 1
ATOM 2898 O O . LEU A 1 365 ? 47.336 -9.295 -1.731 1.00 30.56 365 LEU A O 1
ATOM 2902 N N . GLU A 1 366 ? 47.285 -7.781 -0.173 1.00 34.41 366 GLU A N 1
ATOM 2903 C CA . GLU A 1 366 ? 47.993 -6.697 0.517 1.00 34.41 366 GLU A CA 1
ATOM 2904 C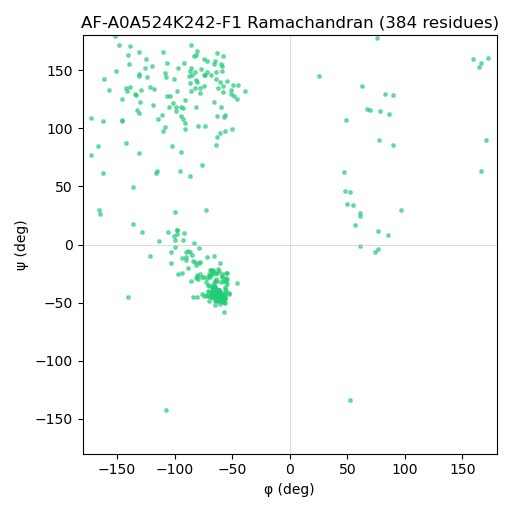 C . GLU A 1 366 ? 47.108 -6.034 1.598 1.00 34.41 366 GLU A C 1
ATOM 2906 O O . GLU A 1 366 ? 46.195 -5.256 1.327 1.00 34.41 366 GLU A O 1
ATOM 2911 N N . LYS A 1 367 ? 47.430 -6.313 2.866 1.00 37.28 367 LYS A N 1
ATOM 2912 C CA . LYS A 1 367 ? 47.352 -5.338 3.962 1.00 37.28 367 LYS A CA 1
ATOM 2913 C C . LYS A 1 367 ? 48.785 -4.875 4.213 1.00 37.28 367 LYS A C 1
ATOM 2915 O O . LYS A 1 367 ? 49.433 -5.439 5.080 1.00 37.28 367 LYS A O 1
ATOM 2920 N N . THR A 1 368 ? 49.281 -3.895 3.468 1.00 32.84 368 THR A N 1
ATOM 2921 C CA . THR A 1 368 ? 50.498 -3.135 3.807 1.00 32.84 368 THR A CA 1
ATOM 2922 C C . THR A 1 368 ? 50.558 -1.903 2.914 1.00 32.84 368 THR A C 1
ATOM 2924 O O . THR A 1 368 ? 51.171 -1.954 1.863 1.00 32.84 368 THR A O 1
ATOM 2927 N N . ASP A 1 369 ? 49.884 -0.826 3.314 1.00 31.73 369 ASP A N 1
ATOM 2928 C CA . ASP A 1 369 ? 50.275 0.548 2.959 1.00 31.73 369 ASP A CA 1
ATOM 2929 C C . ASP A 1 369 ? 49.583 1.530 3.916 1.00 31.73 369 ASP A C 1
ATOM 2931 O O . ASP A 1 369 ? 48.762 2.377 3.577 1.00 31.73 369 ASP A O 1
ATOM 2935 N N . ALA A 1 370 ? 49.914 1.363 5.192 1.00 35.12 370 ALA A N 1
ATOM 2936 C CA . ALA A 1 370 ? 49.794 2.387 6.213 1.00 35.12 370 ALA A CA 1
ATOM 2937 C C . ALA A 1 370 ? 51.024 2.233 7.116 1.00 35.12 370 ALA A C 1
ATOM 2939 O O . ALA A 1 370 ? 51.325 1.119 7.532 1.00 35.12 370 ALA A O 1
ATOM 2940 N N . LEU A 1 371 ? 51.702 3.347 7.410 1.00 31.70 371 LEU A N 1
ATOM 2941 C CA . LEU A 1 371 ? 52.961 3.499 8.169 1.00 31.70 371 LEU A CA 1
ATOM 2942 C C . LEU A 1 371 ? 54.274 3.436 7.366 1.00 31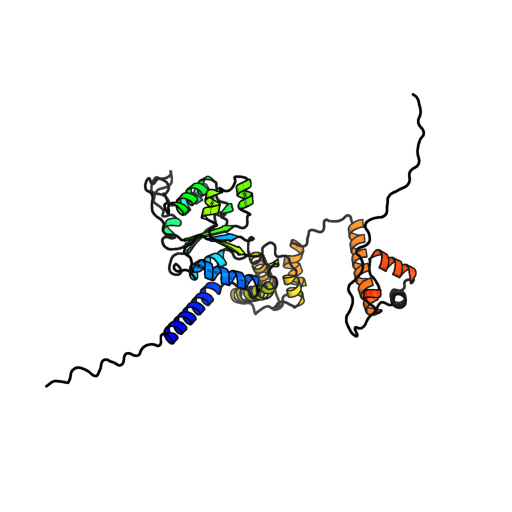.70 371 LEU A C 1
ATOM 2944 O O . LEU A 1 371 ? 54.975 2.430 7.387 1.00 31.70 371 LEU A O 1
ATOM 2948 N N . LYS A 1 372 ? 54.693 4.591 6.821 1.00 31.47 372 LYS A N 1
ATOM 2949 C CA . LYS A 1 372 ? 56.068 5.127 6.987 1.00 31.47 372 LYS A CA 1
ATOM 2950 C C . LYS A 1 372 ? 56.223 6.544 6.408 1.00 31.47 372 LYS A C 1
ATOM 2952 O O . LYS A 1 372 ? 56.832 6.723 5.367 1.00 31.47 372 LYS A O 1
ATOM 2957 N N . ILE A 1 373 ? 55.735 7.572 7.115 1.00 33.81 373 ILE A N 1
ATOM 2958 C CA . ILE A 1 373 ? 56.311 8.933 7.031 1.00 33.81 373 ILE A CA 1
ATOM 2959 C C . ILE A 1 373 ? 56.289 9.591 8.426 1.00 33.81 373 ILE A C 1
ATOM 2961 O O . ILE A 1 373 ? 55.341 10.273 8.795 1.00 33.81 373 ILE A O 1
ATOM 2965 N N . LYS A 1 374 ? 57.349 9.356 9.206 1.00 32.53 374 LYS A N 1
ATOM 2966 C CA . LYS A 1 374 ? 57.926 10.211 10.269 1.00 32.53 374 LYS A CA 1
ATOM 2967 C C . LYS A 1 374 ? 59.385 9.747 10.387 1.00 32.53 374 LYS A C 1
ATOM 2969 O O . LYS A 1 374 ? 59.605 8.545 10.433 1.00 32.53 374 LYS A O 1
ATOM 2974 N N . GLY A 1 375 ? 60.429 10.558 10.428 1.00 29.61 375 GLY A N 1
ATOM 2975 C CA . GLY A 1 375 ? 60.611 12.002 10.415 1.00 29.61 375 GLY A CA 1
ATOM 2976 C C . GLY A 1 375 ? 62.101 12.259 10.688 1.00 29.61 375 GLY A C 1
ATOM 2977 O O . GLY A 1 375 ? 62.781 11.385 11.220 1.00 29.61 375 GLY A O 1
ATOM 2978 N N . SER A 1 376 ? 62.606 13.442 10.354 1.00 32.22 376 SER A N 1
ATOM 2979 C CA . SER A 1 376 ? 63.861 13.954 10.919 1.00 32.22 376 SER A CA 1
ATOM 2980 C C . SER A 1 376 ? 63.942 15.463 10.703 1.00 32.22 376 SER A C 1
ATOM 2982 O O . SER A 1 376 ? 64.147 15.932 9.585 1.00 32.22 376 SER A O 1
ATOM 2984 N N . SER A 1 377 ? 63.748 16.206 11.793 1.00 31.56 377 SER A N 1
ATOM 2985 C CA . SER A 1 377 ? 64.126 17.615 11.950 1.00 31.56 377 SER A CA 1
ATOM 2986 C C . SER A 1 377 ? 65.650 17.787 11.851 1.00 31.56 377 SER A C 1
ATOM 2988 O O . SER A 1 377 ? 66.389 16.820 12.049 1.00 31.56 377 SER A O 1
ATOM 2990 N N . PRO A 1 378 ? 66.140 19.025 11.669 1.00 39.78 378 PRO A N 1
ATOM 2991 C CA . PRO A 1 378 ? 66.845 19.643 12.793 1.00 39.78 378 PRO A CA 1
ATOM 2992 C C . PRO A 1 378 ? 66.532 21.137 13.004 1.00 39.78 378 PRO A C 1
ATOM 2994 O O . PRO A 1 378 ? 65.827 21.790 12.243 1.00 39.78 378 PRO A O 1
ATOM 2997 N N . GLN A 1 379 ? 67.032 21.610 14.143 1.00 33.50 379 GLN A N 1
ATOM 2998 C CA . GLN A 1 379 ? 66.697 22.804 14.912 1.00 33.50 379 GLN A CA 1
ATOM 2999 C C . GLN A 1 379 ? 67.178 24.159 14.351 1.00 33.50 379 GLN A C 1
ATOM 3001 O O . GLN A 1 379 ? 68.213 24.271 13.705 1.00 33.50 379 GLN A O 1
ATOM 3006 N N . SER A 1 380 ? 66.482 25.195 14.844 1.00 32.25 380 SER A N 1
ATOM 3007 C CA . SER A 1 380 ? 66.982 26.499 15.323 1.00 32.25 380 SER A CA 1
ATOM 3008 C C . SER A 1 380 ? 67.615 27.495 14.343 1.00 32.25 380 SER A C 1
ATOM 3010 O O . SER A 1 380 ? 68.737 27.308 13.888 1.00 32.25 380 SER A O 1
ATOM 3012 N N . LYS A 1 381 ? 66.955 28.656 14.207 1.00 35.34 381 LYS A N 1
ATOM 3013 C CA . LYS A 1 381 ? 67.512 29.994 14.509 1.00 35.34 381 LYS A CA 1
ATOM 3014 C C . LYS A 1 381 ? 66.409 31.068 14.416 1.00 35.34 381 LYS A C 1
ATOM 3016 O O . LYS A 1 381 ? 65.941 31.406 13.339 1.00 35.34 381 LYS A O 1
ATOM 3021 N N . LYS A 1 382 ? 66.003 31.605 15.570 1.00 40.16 382 LYS A N 1
ATOM 3022 C CA . LYS A 1 382 ? 65.645 33.032 15.745 1.00 40.16 382 LYS A CA 1
ATOM 3023 C C . LYS A 1 382 ? 66.983 33.798 15.935 1.00 40.16 382 LYS A C 1
ATOM 3025 O O . LYS A 1 382 ? 67.944 33.114 16.300 1.00 40.16 382 LYS A O 1
ATOM 3030 N N . PRO A 1 383 ? 67.094 35.142 15.787 1.00 47.84 383 PRO A N 1
ATOM 3031 C CA . PRO A 1 383 ? 66.047 36.105 16.157 1.00 47.84 383 PRO A CA 1
ATOM 3032 C C . PRO A 1 383 ? 65.984 37.458 15.381 1.00 47.84 383 PRO A C 1
ATOM 3034 O O . PRO A 1 383 ? 66.867 37.783 14.601 1.00 47.84 383 PRO A O 1
ATOM 3037 N N . ARG A 1 384 ? 64.985 38.266 15.792 1.00 34.88 384 ARG A N 1
ATOM 3038 C CA . ARG A 1 384 ? 64.975 39.739 16.011 1.00 34.88 384 ARG A CA 1
ATOM 3039 C C . ARG A 1 384 ? 64.618 40.736 14.884 1.00 34.88 384 ARG A C 1
ATOM 3041 O O . ARG A 1 384 ? 65.302 40.782 13.876 1.00 34.88 384 ARG A O 1
ATOM 3048 N N . HIS A 1 385 ? 63.662 41.603 15.276 1.00 40.22 385 HIS A N 1
ATOM 3049 C CA . HIS A 1 385 ? 63.377 43.016 14.932 1.00 40.22 385 HIS A CA 1
ATOM 3050 C C . HIS A 1 385 ? 63.031 43.325 13.462 1.00 40.22 385 HIS A C 1
ATOM 3052 O O . HIS A 1 385 ? 63.641 42.769 12.564 1.00 40.22 385 HIS A O 1
ATOM 3058 N N . GLU A 1 386 ? 62.033 44.145 13.127 1.00 41.00 386 GLU A N 1
ATOM 3059 C CA . GLU A 1 386 ? 61.323 45.235 13.828 1.00 41.00 386 GLU A CA 1
ATOM 3060 C C . GLU A 1 386 ? 59.796 45.090 13.786 1.00 41.00 386 GLU A C 1
ATOM 3062 O O . GLU A 1 386 ? 59.282 44.416 12.863 1.00 41.00 386 GLU A O 1
#

Mean predicted aligned error: 16.0 Å

Foldseek 3Di:
DDDDPDDDPPPPPPPPPVNVVVVVVVVLVVLLCVLCVPQFADDPQSVVLSVVLLVLLADLAFEEEEDAAQLCSVSSVSSSQSNHPQVVADEAEDELQPDPQVCQLCQAAWAAQPLDPPRNHTDHHSLVSQASGEYEYEAPLNHAPVVLVQVLCCLPVQWHDHRPGPDIDHGDYRYYYYHHDDVVVCVVVVSHPPSSCCSNVPDYRYRYACLVRLNRLQVLLQVLQVVQCVVVVHDRADEDPLLSVVSSPDPPSNGSVVSSVLSNVLSVPDPDSYDYNVSSCVSPVVVPVPPPPPPPPVVVVVVVVLVVLLVLLVVLLLVVQLDLVSSCVVVVHDSVVNVVSCVVNVPHSVVRNDDDDDDDDDDDDDPDDDDDDDDDDDDDDDDDDD

Secondary structure (DSSP, 8-state):
---SSSSSS-------HHHHHHHHHHHHHHHHHHHHTT----SHHHHHHHHHHHHHHTS-S-EEEE--TTS-HHHHHHHHHHTSTTTTS-EEEEETTTS-HHHHHHHHHEE-TTSSTT--S-EE-HHHHTTTSEEEEETGGGS-HHHHHHHHHHHHHSEE--BT----EE---EEEEEESS-HHHHHHTTSS-HHHHHHHTTEEEEPPPGGG-GGGHHHHHHHHHHHHHHHTT----EE-HHHHHHHHTS--TTHHHHHHHHHHHHHHH-SSSEE-HHHHIIIIIHHHS-------HHHHHHHHHHHHHHHHHHHHHHHTTT-HHHHHHHTTS-HHHHHHHHHHTT--GGGGS----------------S----------------

Nearest PDB structures (foldseek):
  3m0e-assembly1_A  TM=9.153E-01  e=1.636E-29  Aquifex aeolicus
  1ny5-assembly1_A  TM=8.798E-01  e=1.728E-29  Aquifex aeolicus
  6luf-assembly5_E  TM=9.413E-01  e=9.963E-28  Vibrio cholerae O395
  1ny6-assembly1_B  TM=9.553E-01  e=2.143E-26  Aquifex aeolicus
  6lua-assembly1_G  TM=9.360E-01  e=9.950E-27  Vibrio cholerae O395

Sequence (386 aa):
MLKKHEKCVQSKGTVSSSAVNELNIIRESIVQAVGLDQILGQSPAVQKISDEIIKIAACDVNVLITGESGTGKELAARAIHYLSRRSGKPFIPVNCGAIPENLFENELFGHVRGAFTDARYSQKGLVREAEYGTLFLDEISAISPFIQVKLLRLIQEKEFKPLGDAQSYHADIKIIAATNKDLEKLISLENFREDLYYRLNIVELKIPPLRERSEDIALLADHFVKKYCREYGKPRIRFTQKAMTSLNNYGWPGNIRELENVVQQLIVIAEEPLISREMLECCYLQAHAPKKEILAFKTAKKEMVDHFEIKYLRNLMKESLGNVASAAQRAGKSRTALWNLLKKHAVNPLHFSQPFLGSQKSETLEKTDALKIKGSSPQSKKPRHE

Solvent-accessible surface area (backbone atoms only — not comparable to full-atom values): 22414 Å² total; per-residue (Å²): 133,84,89,89,89,87,88,88,84,82,78,75,76,73,74,50,70,64,58,56,48,50,52,49,52,53,49,52,50,50,48,49,50,64,33,43,65,84,66,84,59,80,34,72,68,50,51,51,51,52,56,48,36,55,60,51,12,74,47,98,61,35,31,27,37,39,33,52,62,42,59,49,68,67,59,53,53,49,25,26,41,50,55,20,96,41,44,93,38,44,74,42,80,41,59,41,71,78,45,58,72,87,50,41,58,44,51,41,46,5,32,35,58,64,47,47,99,81,30,82,56,61,45,85,9,52,58,70,66,9,48,65,11,28,37,32,34,34,40,55,82,56,48,52,72,72,54,47,57,54,51,36,40,34,70,74,71,28,34,46,55,29,43,72,50,91,59,76,42,81,50,60,56,41,46,37,37,27,29,64,67,65,58,70,61,33,33,78,66,72,62,36,62,64,74,44,47,61,64,39,51,70,40,77,46,77,48,70,50,43,60,84,40,42,78,24,48,66,57,51,51,53,51,48,43,55,54,50,21,61,74,71,73,45,72,80,57,41,71,35,73,64,24,48,52,51,61,54,73,47,68,49,89,42,17,52,53,44,53,48,52,51,52,52,51,48,61,71,70,48,88,55,63,54,41,45,44,66,58,50,37,70,77,47,48,72,82,67,43,76,77,70,68,87,50,58,68,70,57,46,51,49,53,53,51,49,52,49,49,50,54,48,50,53,50,43,32,55,80,33,45,25,38,60,65,63,32,13,61,74,67,75,42,53,56,67,61,46,51,51,53,29,61,76,64,72,55,63,46,77,84,35,54,73,85,92,77,86,82,87,86,78,92,78,88,85,93,78,91,79,92,89,90,82,86,83,84,88,83,89,83,85,85,83,87,133

Radius of gyration: 33.56 Å; Cα contacts (8 Å, |Δi|>4): 493; chains: 1; bounding box: 106×107×61 Å